Protein AF-0000000068716778 (afdb_homodimer)

Organism: Bacillus thuringiensis (NCBI:txid1428)

Structure (mmCIF, N/CA/C/O backbone):
data_AF-0000000068716778-model_v1
#
loop_
_entity.id
_entity.type
_entity.pdbx_description
1 polymer 'Glutamate racemase'
#
loop_
_atom_site.group_PDB
_atom_site.id
_atom_site.type_symbol
_atom_site.label_atom_id
_atom_site.label_alt_id
_atom_site.label_comp_id
_atom_site.label_asym_id
_atom_site.label_entity_id
_atom_site.label_seq_id
_atom_site.pdbx_PDB_ins_code
_atom_site.Cartn_x
_atom_site.Cartn_y
_atom_site.Cartn_z
_atom_site.occupancy
_atom_site.B_iso_or_equiv
_atom_site.auth_seq_id
_atom_site.auth_comp_id
_atom_site.auth_asym_id
_atom_site.auth_atom_id
_atom_site.pdbx_PDB_model_num
ATOM 1 N N . MET A 1 1 ? -24 -0.061 -18.688 1 29.06 1 MET A N 1
ATOM 2 C CA . MET A 1 1 ? -22.672 -0.208 -18.078 1 29.06 1 MET A CA 1
ATOM 3 C C . MET A 1 1 ? -22.703 -1.197 -16.922 1 29.06 1 MET A C 1
ATOM 5 O O . MET A 1 1 ? -23.5 -1.039 -15.992 1 29.06 1 MET A O 1
ATOM 9 N N . SER A 1 2 ? -22.562 -2.393 -17.047 1 39.09 2 SER A N 1
ATOM 10 C CA . SER A 1 2 ? -22.844 -3.438 -16.078 1 39.09 2 SER A CA 1
ATOM 11 C C . SER A 1 2 ? -22.344 -3.037 -14.68 1 39.09 2 SER A C 1
ATOM 13 O O . SER A 1 2 ? -21.188 -2.656 -14.516 1 39.09 2 SER A O 1
ATOM 15 N N . VAL A 1 3 ? -23.062 -2.461 -13.859 1 46.25 3 VAL A N 1
ATOM 16 C CA . VAL A 1 3 ? -22.875 -1.912 -12.516 1 46.25 3 VAL A CA 1
ATOM 17 C C . VAL A 1 3 ? -22.016 -2.861 -11.688 1 46.25 3 VAL A C 1
ATOM 19 O O . VAL A 1 3 ? -22.406 -4 -11.43 1 46.25 3 VAL A O 1
ATOM 22 N N . CYS A 1 4 ? -20.719 -2.85 -11.938 1 59.06 4 CYS A N 1
ATOM 23 C CA . CYS A 1 4 ? -19.844 -3.609 -11.055 1 59.06 4 CYS A CA 1
ATOM 24 C C . CYS A 1 4 ? -20.344 -3.539 -9.609 1 59.06 4 CYS A C 1
ATOM 26 O O . CYS A 1 4 ? -20.469 -2.449 -9.055 1 59.06 4 CYS A O 1
ATOM 28 N N . HIS A 1 5 ? -20.906 -4.715 -9.188 1 77.81 5 HIS A N 1
ATOM 29 C CA . HIS A 1 5 ? -21.641 -4.91 -7.945 1 77.81 5 HIS A CA 1
ATOM 30 C C . HIS A 1 5 ? -20.703 -5.246 -6.789 1 77.81 5 HIS A C 1
ATOM 32 O O . HIS A 1 5 ? -19.688 -5.914 -6.988 1 77.81 5 HIS A O 1
ATOM 38 N N . LYS A 1 6 ? -20.859 -4.562 -5.734 1 84.44 6 LYS A N 1
ATOM 39 C CA . LYS A 1 6 ? -20.188 -4.777 -4.465 1 84.44 6 LYS A CA 1
ATOM 40 C C . LYS A 1 6 ? -20.094 -6.266 -4.133 1 84.44 6 LYS A C 1
ATOM 42 O O . LYS A 1 6 ? -19.141 -6.707 -3.482 1 84.44 6 LYS A O 1
ATOM 47 N N . HIS A 1 7 ? -20.906 -7.07 -4.84 1 85.81 7 HIS A N 1
ATOM 48 C CA . HIS A 1 7 ? -20.953 -8.469 -4.418 1 85.81 7 HIS A CA 1
ATOM 49 C C . HIS A 1 7 ? -20.406 -9.383 -5.5 1 85.81 7 HIS A C 1
ATOM 51 O O . HIS A 1 7 ? -20.438 -10.609 -5.363 1 85.81 7 HIS A O 1
ATOM 57 N N . SER A 1 8 ? -19.906 -8.766 -6.5 1 94.69 8 SER A N 1
ATOM 58 C CA . SER A 1 8 ? -19.188 -9.555 -7.508 1 94.69 8 SER A CA 1
ATOM 59 C C . SER A 1 8 ? -17.875 -10.094 -6.957 1 94.69 8 SER A C 1
ATOM 61 O O . SER A 1 8 ? -17.469 -9.734 -5.855 1 94.69 8 SER A O 1
ATOM 63 N N . VAL A 1 9 ? -17.297 -11.078 -7.715 1 97.69 9 VAL A N 1
ATOM 64 C CA . VAL A 1 9 ? -16.156 -11.805 -7.18 1 97.69 9 VAL A CA 1
ATOM 65 C C . VAL A 1 9 ? -14.859 -11.25 -7.773 1 97.69 9 VAL A C 1
ATOM 67 O O . VAL A 1 9 ? -14.891 -10.523 -8.773 1 97.69 9 VAL A O 1
ATOM 70 N N . ILE A 1 10 ? -13.805 -11.5 -7.09 1 98.69 10 ILE A N 1
ATOM 71 C CA . ILE A 1 10 ? -12.469 -11.188 -7.578 1 98.69 10 ILE A CA 1
ATOM 72 C C . ILE A 1 10 ? -11.852 -12.422 -8.234 1 98.69 10 ILE A C 1
ATOM 74 O O . ILE A 1 10 ? -11.734 -13.477 -7.598 1 98.69 10 ILE A O 1
ATOM 78 N N . GLY A 1 11 ? -11.586 -12.328 -9.523 1 98.81 11 GLY A N 1
ATOM 79 C CA . GLY A 1 11 ? -10.836 -13.391 -10.18 1 98.81 11 GLY A CA 1
ATOM 80 C C . GLY A 1 11 ? -9.344 -13.344 -9.875 1 98.81 11 GLY A C 1
ATOM 81 O O . GLY A 1 11 ? -8.75 -12.266 -9.859 1 98.81 11 GLY A O 1
ATOM 82 N N . VAL A 1 12 ? -8.773 -14.5 -9.586 1 98.88 12 VAL A N 1
ATOM 83 C CA . VAL A 1 12 ? -7.34 -14.633 -9.359 1 98.88 12 VAL A CA 1
ATOM 84 C C . VAL A 1 12 ? -6.77 -15.727 -10.25 1 98.88 12 VAL A C 1
ATOM 86 O O . VAL A 1 12 ? -7.266 -16.859 -10.25 1 98.88 12 VAL A O 1
ATOM 89 N N . LEU A 1 13 ? -5.762 -15.398 -11.047 1 98.81 13 LEU A N 1
ATOM 90 C CA . LEU A 1 13 ? -5.219 -16.422 -11.93 1 98.81 13 LEU A CA 1
ATOM 91 C C . LEU A 1 13 ? -3.715 -16.578 -11.719 1 98.81 13 LEU A C 1
ATOM 93 O O . LEU A 1 13 ? -3.02 -15.602 -11.445 1 98.81 13 LEU A O 1
ATOM 97 N N . ASP A 1 14 ? -3.234 -17.734 -11.852 1 98.44 14 ASP A N 1
ATOM 98 C CA . ASP A 1 14 ? -1.829 -18.125 -11.742 1 98.44 14 ASP A CA 1
ATOM 99 C C . ASP A 1 14 ? -1.511 -19.297 -12.656 1 98.44 14 ASP A C 1
ATOM 101 O O . ASP A 1 14 ? -2.416 -20.016 -13.094 1 98.44 14 ASP A O 1
ATOM 105 N N . SER A 1 15 ? -0.238 -19.438 -12.945 1 97.56 15 SER A N 1
ATOM 106 C CA . SER A 1 15 ? 0.188 -20.562 -13.773 1 97.56 15 SER A CA 1
ATOM 107 C C . SER A 1 15 ? 0.004 -21.891 -13.039 1 97.56 15 SER A C 1
ATOM 109 O O . SER A 1 15 ? 0.025 -22.953 -13.656 1 97.56 15 SER A O 1
ATOM 111 N N . GLY A 1 16 ? -0.128 -21.875 -11.781 1 96.44 16 GLY A N 1
ATOM 112 C CA . GLY A 1 16 ? -0.312 -23.062 -10.969 1 96.44 16 GLY A CA 1
ATOM 113 C C . GLY A 1 16 ? -0.745 -22.766 -9.547 1 96.44 16 GLY A C 1
ATOM 114 O O . GLY A 1 16 ? -1.714 -22.031 -9.328 1 96.44 16 GLY A O 1
ATOM 115 N N . VAL A 1 17 ? -0.014 -23.312 -8.562 1 95.62 17 VAL A N 1
ATOM 116 C CA . VAL A 1 17 ? -0.408 -23.219 -7.16 1 95.62 17 VAL A CA 1
ATOM 117 C C . VAL A 1 17 ? 0.263 -22.016 -6.512 1 95.62 17 VAL A C 1
ATOM 119 O O . VAL A 1 17 ? -0.124 -21.594 -5.422 1 95.62 17 VAL A O 1
ATOM 122 N N . GLY A 1 18 ? 1.283 -21.422 -7.168 1 95.75 18 GLY A N 1
ATOM 123 C CA . GLY A 1 18 ? 2.041 -20.328 -6.574 1 95.75 18 GLY A CA 1
ATOM 124 C C . GLY A 1 18 ? 1.172 -19.156 -6.16 1 95.75 18 GLY A C 1
ATOM 125 O O . GLY A 1 18 ? 1.396 -18.562 -5.105 1 95.75 18 GLY A O 1
ATOM 126 N N . GLY A 1 19 ? 0.152 -18.875 -6.938 1 97.62 19 GLY A N 1
ATOM 127 C CA . GLY A 1 19 ? -0.733 -17.734 -6.707 1 97.62 19 GLY A CA 1
ATOM 128 C C . GLY A 1 19 ? -1.573 -17.891 -5.453 1 97.62 19 GLY A C 1
ATOM 129 O O . GLY A 1 19 ? -2.215 -16.922 -5.012 1 97.62 19 GLY A O 1
ATOM 130 N N . LEU A 1 20 ? -1.556 -19.047 -4.836 1 97.25 20 LEU A N 1
ATOM 131 C CA . LEU A 1 20 ? -2.295 -19.25 -3.596 1 97.25 20 LEU A CA 1
ATOM 132 C C . LEU A 1 20 ? -1.759 -18.344 -2.488 1 97.25 20 LEU A C 1
ATOM 134 O O . LEU A 1 20 ? -2.504 -17.953 -1.587 1 97.25 20 LEU A O 1
ATOM 138 N N . THR A 1 21 ? -0.464 -17.984 -2.562 1 96.69 21 THR A N 1
ATOM 139 C CA . THR A 1 21 ? 0.088 -17.031 -1.604 1 96.69 21 THR A CA 1
ATOM 140 C C . THR A 1 21 ? -0.595 -15.68 -1.731 1 96.69 21 THR A C 1
ATOM 142 O O . THR A 1 21 ? -0.894 -15.031 -0.726 1 96.69 21 THR A O 1
ATOM 145 N N . VAL A 1 22 ? -0.882 -15.273 -2.973 1 98.31 22 VAL A N 1
ATOM 146 C CA . VAL A 1 22 ? -1.592 -14.023 -3.229 1 98.31 22 VAL A CA 1
ATOM 147 C C . VAL A 1 22 ? -3.047 -14.156 -2.783 1 98.31 22 VAL A C 1
ATOM 149 O O . VAL A 1 22 ? -3.576 -13.281 -2.098 1 98.31 22 VAL A O 1
ATOM 152 N N . ALA A 1 23 ? -3.678 -15.289 -3.15 1 97.75 23 ALA A N 1
ATOM 153 C CA . ALA A 1 23 ? -5.062 -15.539 -2.758 1 97.75 23 ALA A CA 1
ATOM 154 C C . ALA A 1 23 ? -5.219 -15.5 -1.241 1 97.75 23 ALA A C 1
ATOM 156 O O . ALA A 1 23 ? -6.16 -14.891 -0.725 1 97.75 23 ALA A O 1
ATOM 157 N N . SER A 1 24 ? -4.297 -16.125 -0.566 1 97 24 SER A N 1
ATOM 158 C CA . SER A 1 24 ? -4.336 -16.156 0.892 1 97 24 SER A CA 1
ATOM 159 C C . SER A 1 24 ? -4.258 -14.758 1.484 1 97 24 SER A C 1
ATOM 161 O O . SER A 1 24 ? -4.957 -14.445 2.449 1 97 24 SER A O 1
ATOM 163 N N . GLU A 1 25 ? -3.418 -13.914 0.931 1 97.44 25 GLU A N 1
ATOM 164 C CA . GLU A 1 25 ? -3.287 -12.539 1.409 1 97.44 25 GLU A CA 1
ATOM 165 C C . GLU A 1 25 ? -4.547 -11.727 1.12 1 97.44 25 GLU A C 1
ATOM 167 O O . GLU A 1 25 ? -4.969 -10.914 1.942 1 97.44 25 GLU A O 1
ATOM 172 N N . ILE A 1 26 ? -5.121 -11.945 -0.04 1 98.12 26 ILE A N 1
ATOM 173 C CA . ILE A 1 26 ? -6.363 -11.258 -0.363 1 98.12 26 ILE A CA 1
ATOM 174 C C . ILE A 1 26 ? -7.449 -11.648 0.639 1 98.12 26 ILE A C 1
ATOM 176 O O . ILE A 1 26 ? -8.133 -10.781 1.188 1 98.12 26 ILE A O 1
ATOM 180 N N . ILE A 1 27 ? -7.547 -12.938 0.911 1 96.62 27 ILE A N 1
ATOM 181 C CA . ILE A 1 27 ? -8.562 -13.438 1.833 1 96.62 27 ILE A CA 1
ATOM 182 C C . ILE A 1 27 ? -8.32 -12.859 3.225 1 96.62 27 ILE A C 1
ATOM 184 O O . ILE A 1 27 ? -9.273 -12.469 3.912 1 96.62 27 ILE A O 1
ATOM 188 N N . ARG A 1 28 ? -7.113 -12.766 3.633 1 96 28 ARG A N 1
ATOM 189 C CA . ARG A 1 28 ? -6.766 -12.273 4.961 1 96 28 ARG A CA 1
ATOM 190 C C . ARG A 1 28 ? -7.008 -10.773 5.074 1 96 28 ARG A C 1
ATOM 192 O O . ARG A 1 28 ? -7.59 -10.305 6.055 1 96 28 ARG A O 1
ATOM 199 N N . GLN A 1 29 ? -6.617 -10.008 4.102 1 97.56 29 GLN A N 1
ATOM 200 C CA . GLN A 1 29 ? -6.648 -8.547 4.172 1 97.56 29 GLN A CA 1
ATOM 201 C C . GLN A 1 29 ? -8.016 -8.008 3.766 1 97.56 29 GLN A C 1
ATOM 203 O O . GLN A 1 29 ? -8.391 -6.902 4.152 1 97.56 29 GLN A O 1
ATOM 208 N N . LEU A 1 30 ? -8.75 -8.742 2.941 1 97.88 30 LEU A N 1
ATOM 209 C CA . LEU A 1 30 ? -10.094 -8.414 2.482 1 97.88 30 LEU A CA 1
ATOM 210 C C . LEU A 1 30 ? -11.062 -9.555 2.775 1 97.88 30 LEU A C 1
ATOM 212 O O . LEU A 1 30 ? -11.609 -10.164 1.852 1 97.88 30 LEU A O 1
ATOM 216 N N . PRO A 1 31 ? -11.344 -9.766 4.031 1 97.31 31 PRO A N 1
ATOM 217 C CA . PRO A 1 31 ? -12.078 -10.961 4.438 1 97.31 31 PRO A CA 1
ATOM 218 C C . PRO A 1 31 ? -13.539 -10.938 3.992 1 97.31 31 PRO A C 1
ATOM 220 O O . PRO A 1 31 ? -14.242 -11.953 4.098 1 97.31 31 PRO A O 1
ATOM 223 N N . LYS A 1 32 ? -14.008 -9.844 3.412 1 97.62 32 LYS A N 1
ATOM 224 C CA . LYS A 1 32 ? -15.391 -9.766 2.963 1 97.62 32 LYS A CA 1
ATOM 225 C C . LYS A 1 32 ? -15.508 -10.055 1.468 1 97.62 32 LYS A C 1
ATOM 227 O O . LYS A 1 32 ? -16.609 -10.141 0.928 1 97.62 32 LYS A O 1
ATOM 232 N N . G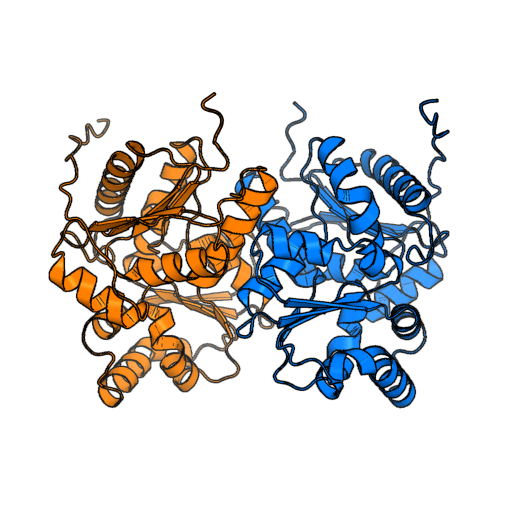LU A 1 33 ? -14.422 -10.18 0.82 1 97.94 33 GLU A N 1
ATOM 233 C CA . GLU A 1 33 ? -14.398 -10.406 -0.622 1 97.94 33 GLU A CA 1
ATOM 234 C C . GLU A 1 33 ? -14.406 -11.898 -0.94 1 97.94 33 GLU A C 1
ATOM 236 O O . GLU A 1 33 ? -13.758 -12.688 -0.25 1 97.94 33 GLU A O 1
ATOM 241 N N . SER A 1 34 ? -15.078 -12.266 -2.016 1 97.88 34 SER A N 1
ATOM 242 C CA . SER A 1 34 ? -15.023 -13.609 -2.574 1 97.88 34 SER A CA 1
ATOM 243 C C . SER A 1 34 ? -14.016 -13.688 -3.721 1 97.88 34 SER A C 1
ATOM 245 O O . SER A 1 34 ? -13.969 -12.805 -4.574 1 97.88 34 SER A O 1
ATOM 247 N N . ILE A 1 35 ? -13.242 -14.766 -3.721 1 97.75 35 ILE A N 1
ATOM 248 C CA . ILE A 1 35 ? -12.289 -14.906 -4.812 1 97.75 35 ILE A CA 1
ATOM 249 C C . ILE A 1 35 ? -12.547 -16.203 -5.562 1 97.75 35 ILE A C 1
ATOM 251 O O . ILE A 1 35 ? -12.953 -17.203 -4.965 1 97.75 35 ILE A O 1
ATOM 255 N N . TYR A 1 36 ? -12.414 -16.188 -6.809 1 98.69 36 TYR A N 1
ATOM 256 C CA . TYR A 1 36 ? -12.359 -17.344 -7.695 1 98.69 36 TYR A CA 1
ATOM 257 C C . TYR A 1 36 ? -10.977 -17.5 -8.312 1 98.69 36 TYR A C 1
ATOM 259 O O . TYR A 1 36 ? -10.562 -16.672 -9.141 1 98.69 36 TYR A O 1
ATOM 267 N N . TYR A 1 37 ? -10.383 -18.578 -7.812 1 98.69 37 TYR A N 1
ATOM 268 C CA . TYR A 1 37 ? -8.992 -18.828 -8.172 1 98.69 37 TYR A CA 1
ATOM 269 C C . TYR A 1 37 ? -8.891 -19.875 -9.266 1 98.69 37 TYR A C 1
ATOM 271 O O . TYR A 1 37 ? -9.586 -20.891 -9.227 1 98.69 37 TYR A O 1
ATOM 279 N N . ILE A 1 38 ? -7.992 -19.578 -10.289 1 98.62 38 ILE A N 1
ATOM 280 C CA . ILE A 1 38 ? -7.691 -20.609 -11.273 1 98.62 38 ILE A CA 1
ATOM 281 C C . ILE A 1 38 ? -6.18 -20.75 -11.422 1 98.62 38 ILE A C 1
ATOM 283 O O . ILE A 1 38 ? -5.477 -19.766 -11.641 1 98.62 38 ILE A O 1
ATOM 287 N N . GLY A 1 39 ? -5.695 -21.984 -11.281 1 98.25 39 GLY A N 1
ATOM 288 C CA . GLY A 1 39 ? -4.312 -22.359 -11.547 1 98.25 39 GLY A CA 1
ATOM 289 C C . GLY A 1 39 ? -4.152 -23.234 -12.766 1 98.25 39 GLY A C 1
ATOM 290 O O . GLY A 1 39 ? -4.754 -24.312 -12.844 1 98.25 39 GLY A O 1
ATOM 291 N N . ASP A 1 40 ? -3.344 -22.828 -13.695 1 97.94 40 ASP A N 1
ATOM 292 C CA . ASP A 1 40 ? -3.131 -23.547 -14.945 1 97.94 40 ASP A CA 1
ATOM 293 C C . ASP A 1 40 ? -2.029 -24.594 -14.789 1 97.94 40 ASP A C 1
ATOM 295 O O . ASP A 1 40 ? -1.07 -24.609 -15.562 1 97.94 40 ASP A O 1
ATOM 299 N N . ASN A 1 41 ? -2.246 -25.547 -13.914 1 96 41 ASN A N 1
ATOM 300 C CA . ASN A 1 41 ? -1.238 -26.531 -13.539 1 96 41 ASN A CA 1
ATOM 301 C C . ASN A 1 41 ? -0.871 -27.422 -14.719 1 96 41 ASN A C 1
ATOM 303 O O . ASN A 1 41 ? 0.253 -27.922 -14.797 1 96 41 ASN A O 1
ATOM 307 N N . LYS A 1 42 ? -1.748 -27.672 -15.641 1 95.12 42 LYS A N 1
ATOM 308 C CA . LYS A 1 42 ? -1.498 -28.547 -16.781 1 95.12 42 LYS A CA 1
ATOM 309 C C . LYS A 1 42 ? -0.362 -28.016 -17.641 1 95.12 42 LYS A C 1
ATOM 311 O O . LYS A 1 42 ? 0.396 -28.797 -18.234 1 95.12 42 LYS A O 1
ATOM 316 N N . ARG A 1 43 ? -0.267 -26.734 -17.703 1 95.31 43 ARG A N 1
ATOM 317 C CA . ARG A 1 43 ? 0.707 -26.141 -18.625 1 95.31 43 ARG A CA 1
ATOM 318 C C . ARG A 1 43 ? 1.821 -25.438 -17.859 1 95.31 43 ARG A C 1
ATOM 320 O O . ARG A 1 43 ? 2.604 -24.688 -18.453 1 95.31 43 ARG A O 1
ATOM 327 N N . CYS A 1 44 ? 1.888 -25.609 -16.547 1 91.81 44 CYS A N 1
ATOM 328 C CA . CYS A 1 44 ? 2.967 -25.094 -15.711 1 91.81 44 CYS A CA 1
ATOM 329 C C . CYS A 1 44 ? 4.273 -25.828 -16 1 91.81 44 CYS A C 1
ATOM 331 O O . CYS A 1 44 ? 4.262 -27.016 -16.344 1 91.81 44 CYS A O 1
ATOM 333 N N . PRO A 1 45 ? 5.449 -25.203 -16.031 1 93.38 45 PRO A N 1
ATOM 334 C CA . PRO A 1 45 ? 5.746 -23.844 -15.578 1 93.38 45 PRO A CA 1
ATOM 335 C C . PRO A 1 45 ? 5.727 -22.828 -16.703 1 93.38 45 PRO A C 1
ATOM 337 O O . PRO A 1 45 ? 6.078 -23.156 -17.844 1 93.38 45 PRO A O 1
ATOM 340 N N . TYR A 1 46 ? 5.379 -21.641 -16.359 1 95.12 46 TYR A N 1
ATOM 341 C CA . TYR A 1 46 ? 5.32 -20.562 -17.328 1 95.12 46 TYR A CA 1
ATOM 342 C C . TYR A 1 46 ? 6.695 -19.938 -17.547 1 95.12 46 TYR A C 1
ATOM 344 O O . TYR A 1 46 ? 6.98 -19.391 -18.609 1 95.12 46 TYR A O 1
ATOM 352 N N . GLY A 1 47 ? 7.578 -20.047 -16.641 1 92.56 47 GLY A N 1
ATOM 353 C CA . GLY A 1 47 ? 8.852 -19.359 -16.609 1 92.56 47 GLY A CA 1
ATOM 354 C C . GLY A 1 47 ? 9.656 -19.516 -17.875 1 92.56 47 GLY A C 1
ATOM 355 O O . GLY A 1 47 ? 10.094 -18.516 -18.469 1 92.56 47 GLY A O 1
ATOM 356 N N . PRO A 1 48 ? 9.797 -20.719 -18.344 1 93 48 PRO A N 1
ATOM 357 C CA . PRO A 1 48 ? 10.648 -20.969 -19.516 1 93 48 PRO A CA 1
ATOM 358 C C . PRO A 1 48 ? 9.898 -20.766 -20.844 1 93 48 PRO A C 1
ATOM 360 O O . PRO A 1 48 ? 10.508 -20.859 -21.906 1 93 48 PRO A O 1
ATOM 363 N N . ARG A 1 49 ? 8.609 -20.469 -20.828 1 94.75 49 ARG A N 1
ATOM 364 C CA . ARG A 1 49 ? 7.812 -20.375 -22.047 1 94.75 49 ARG A CA 1
ATOM 365 C C . ARG A 1 49 ? 7.965 -19.016 -22.703 1 94.75 49 ARG A C 1
ATOM 367 O O . ARG A 1 49 ? 8.406 -18.062 -22.078 1 94.75 49 ARG A O 1
ATOM 374 N N . SER A 1 50 ? 7.574 -18.969 -23.984 1 96.19 50 SER A N 1
ATOM 375 C CA . SER A 1 50 ? 7.602 -17.688 -24.688 1 96.19 50 SER A CA 1
ATOM 376 C C . SER A 1 50 ? 6.504 -16.766 -24.188 1 96.19 50 SER A C 1
ATOM 378 O O . SER A 1 50 ? 5.488 -17.219 -23.656 1 96.19 50 SER A O 1
ATOM 380 N N . VAL A 1 51 ? 6.734 -15.508 -24.391 1 96.38 51 VAL A N 1
ATOM 381 C CA . VAL A 1 51 ? 5.77 -14.484 -24 1 96.38 51 VAL A CA 1
ATOM 382 C C . VAL A 1 51 ? 4.438 -14.727 -24.688 1 96.38 51 VAL A C 1
ATOM 384 O O . VAL A 1 51 ? 3.377 -14.656 -24.062 1 96.38 51 VAL A O 1
ATOM 387 N N . GLU A 1 52 ? 4.512 -15.047 -25.969 1 96.44 52 GLU A N 1
ATOM 388 C CA . GLU A 1 52 ? 3.305 -15.281 -26.766 1 96.44 52 GLU A CA 1
ATOM 389 C C . GLU A 1 52 ? 2.502 -16.453 -26.219 1 96.44 52 GLU A C 1
ATOM 391 O O . GLU A 1 52 ? 1.275 -16.391 -26.109 1 96.44 52 GLU A O 1
ATOM 396 N N . GLU A 1 53 ? 3.17 -17.484 -25.891 1 96.75 53 GLU A N 1
ATOM 397 C CA . GLU A 1 53 ? 2.514 -18.656 -25.312 1 96.75 53 GLU A CA 1
ATOM 398 C C . GLU A 1 53 ? 1.85 -18.312 -23.984 1 96.75 53 GLU A C 1
ATOM 400 O O . GLU A 1 53 ? 0.686 -18.656 -23.766 1 96.75 53 GLU A O 1
ATOM 405 N N . VAL A 1 54 ? 2.562 -17.641 -23.156 1 97.62 54 VAL A N 1
ATOM 406 C CA . VAL A 1 54 ? 2.057 -17.281 -21.844 1 97.62 54 VAL A CA 1
ATOM 407 C C . VAL A 1 54 ? 0.845 -16.359 -21.984 1 97.62 54 VAL A C 1
ATOM 409 O O . VAL A 1 54 ? -0.158 -16.531 -21.281 1 97.62 54 VAL A O 1
ATOM 412 N N . GLN A 1 55 ? 0.916 -15.438 -22.891 1 97.62 55 GLN A N 1
ATOM 413 C CA . GLN A 1 55 ? -0.205 -14.531 -23.125 1 97.62 55 GLN A CA 1
ATOM 414 C C . GLN A 1 55 ? -1.456 -15.305 -23.531 1 97.62 55 GLN A C 1
ATOM 416 O O . GLN A 1 55 ? -2.549 -15.039 -23.031 1 97.62 55 GLN A O 1
ATOM 421 N N . SER A 1 56 ? -1.217 -16.234 -24.422 1 97.12 56 SER A N 1
ATOM 422 C CA . SER A 1 56 ? -2.338 -17.062 -24.875 1 97.12 56 SER A CA 1
ATOM 423 C C . SER A 1 56 ? -2.967 -17.812 -23.719 1 97.12 56 SER A C 1
ATOM 425 O O . SER A 1 56 ? -4.191 -17.844 -23.578 1 97.12 56 SER A O 1
ATOM 427 N N . PHE A 1 57 ? -2.135 -18.406 -22.922 1 97.75 57 PHE A N 1
ATOM 428 C CA . PHE A 1 57 ? -2.609 -19.172 -21.766 1 97.75 57 PHE A CA 1
ATOM 429 C C . PHE A 1 57 ? -3.4 -18.281 -20.828 1 97.75 57 PHE A C 1
ATOM 431 O O . PHE A 1 57 ? -4.473 -18.656 -20.344 1 97.75 57 PHE A O 1
ATOM 438 N N . VAL A 1 58 ? -2.902 -17.094 -20.578 1 98.25 58 VAL A N 1
ATOM 439 C CA . VAL A 1 58 ? -3.512 -16.156 -19.641 1 98.25 58 VAL A CA 1
ATOM 440 C C . VAL A 1 58 ? -4.891 -15.734 -20.141 1 98.25 58 VAL A C 1
ATOM 442 O O . VAL A 1 58 ? -5.863 -15.734 -19.391 1 98.25 58 VAL A O 1
ATOM 445 N N . PHE A 1 59 ? -4.973 -15.445 -21.422 1 97.81 59 PHE A N 1
ATOM 446 C CA . PHE A 1 59 ? -6.242 -15 -21.984 1 97.81 59 PHE A CA 1
ATOM 447 C C . PHE A 1 59 ? -7.27 -16.125 -21.953 1 97.81 59 PHE A C 1
ATOM 449 O O . PHE A 1 59 ? -8.469 -15.875 -21.781 1 97.81 59 PHE A O 1
ATOM 456 N N . GLU A 1 60 ? -6.812 -17.344 -22.109 1 97.81 60 GLU A N 1
ATOM 457 C CA . GLU A 1 60 ? -7.715 -18.5 -22 1 97.81 60 GLU A CA 1
ATOM 458 C C . GLU A 1 60 ? -8.266 -18.625 -20.578 1 97.81 60 GLU A C 1
ATOM 460 O O . GLU A 1 60 ? -9.445 -18.906 -20.391 1 97.81 60 GLU A O 1
ATOM 465 N N . MET A 1 61 ? -7.438 -18.406 -19.578 1 98.12 61 MET A N 1
ATOM 466 C CA . MET A 1 61 ? -7.898 -18.422 -18.203 1 98.12 61 MET A CA 1
ATOM 467 C C . MET A 1 61 ? -8.898 -17.297 -17.938 1 98.12 61 MET A C 1
ATOM 469 O O . MET A 1 61 ? -9.891 -17.5 -17.234 1 98.12 61 MET A O 1
ATOM 473 N N . VAL A 1 62 ? -8.602 -16.141 -18.531 1 98.19 62 VAL A N 1
ATOM 474 C CA . VAL A 1 62 ? -9.484 -14.992 -18.359 1 98.19 62 VAL A CA 1
ATOM 475 C C . VAL A 1 62 ? -10.844 -15.281 -18.984 1 98.19 62 VAL A C 1
ATOM 477 O O . VAL A 1 62 ? -11.891 -14.961 -18.406 1 98.19 62 VAL A O 1
ATOM 480 N N . GLU A 1 63 ? -10.859 -15.922 -20.109 1 97 63 GLU A N 1
ATOM 481 C CA . GLU A 1 63 ? -12.109 -16.297 -20.766 1 97 63 GLU A CA 1
ATOM 482 C C . GLU A 1 63 ? -12.938 -17.219 -19.875 1 97 63 GLU A C 1
ATOM 484 O O . GLU A 1 63 ? -14.156 -17.078 -19.781 1 97 63 GLU A O 1
ATOM 489 N N . PHE A 1 64 ? -12.297 -18.141 -19.266 1 97.38 64 PHE A N 1
ATOM 490 C CA . PHE A 1 64 ? -12.977 -19.016 -18.328 1 97.38 64 PHE A CA 1
ATOM 491 C C . PHE A 1 64 ? -13.57 -18.219 -17.156 1 97.38 64 PHE A C 1
ATOM 493 O O . PHE A 1 64 ? -14.727 -18.422 -16.797 1 97.38 64 PHE A O 1
ATOM 500 N N . LEU A 1 65 ? -12.805 -17.281 -16.578 1 97.75 65 LEU A N 1
ATOM 501 C CA . LEU A 1 65 ? -13.234 -16.531 -15.398 1 97.75 65 LEU A CA 1
ATOM 502 C C . LEU A 1 65 ? -14.359 -15.578 -15.75 1 97.75 65 LEU A C 1
ATOM 504 O O . LEU A 1 65 ? -15.164 -15.219 -14.883 1 97.75 65 LEU A O 1
ATOM 508 N N . LYS A 1 66 ? -14.469 -15.18 -16.984 1 96.5 66 LYS A N 1
ATOM 509 C CA . LYS A 1 66 ? -15.469 -14.219 -17.422 1 96.5 66 LYS A CA 1
ATOM 510 C C . LYS A 1 66 ? -16.875 -14.789 -17.297 1 96.5 66 LYS A C 1
ATOM 512 O O . LYS A 1 66 ? -17.859 -14.047 -17.359 1 96.5 66 LYS A O 1
ATOM 517 N N . GLN A 1 67 ? -17 -16.078 -17.141 1 95.75 67 GLN A N 1
ATOM 518 C CA . GLN A 1 67 ? -18.312 -16.688 -16.984 1 95.75 67 GLN A CA 1
ATOM 519 C C . GLN A 1 67 ? -18.922 -16.328 -15.625 1 95.75 67 GLN A C 1
ATOM 521 O O . GLN A 1 67 ? -20.125 -16.5 -15.414 1 95.75 67 GLN A O 1
ATOM 526 N N . PHE A 1 68 ? -18.062 -15.844 -14.742 1 96.62 68 PHE A N 1
ATOM 527 C CA . PHE A 1 68 ? -18.5 -15.43 -13.422 1 96.62 68 PHE A CA 1
ATOM 528 C C . PHE A 1 68 ? -18.609 -13.906 -13.336 1 96.62 68 PHE A C 1
ATOM 530 O O . PHE A 1 68 ? -18.031 -13.195 -14.164 1 96.62 68 PHE A O 1
ATOM 537 N N . PRO A 1 69 ? -19.344 -13.344 -12.406 1 96.56 69 PRO A N 1
ATOM 538 C CA . PRO A 1 69 ? -19.469 -11.891 -12.258 1 96.56 69 PRO A CA 1
ATOM 539 C C . PRO A 1 69 ? -18.234 -11.266 -11.602 1 96.56 69 PRO A C 1
ATOM 541 O O . PRO A 1 69 ? -18.234 -11.023 -10.391 1 96.56 69 PRO A O 1
ATOM 544 N N . LEU A 1 70 ? -17.297 -10.844 -12.383 1 97.62 70 LEU A N 1
ATOM 545 C CA . LEU A 1 70 ? -16.031 -10.32 -11.898 1 97.62 70 LEU A CA 1
ATOM 546 C C . LEU A 1 70 ? -16.125 -8.82 -11.648 1 97.62 70 LEU A C 1
ATOM 548 O O . LEU A 1 70 ? -16.656 -8.078 -12.477 1 97.62 70 LEU A O 1
ATOM 552 N N . LYS A 1 71 ? -15.594 -8.406 -10.531 1 97.81 71 LYS A N 1
ATOM 553 C CA . LYS A 1 71 ? -15.461 -6.973 -10.297 1 97.81 71 LYS A CA 1
ATOM 554 C C . LYS A 1 71 ? -14.008 -6.527 -10.422 1 97.81 71 LYS A C 1
ATOM 556 O O . LYS A 1 71 ? -13.727 -5.332 -10.555 1 97.81 71 LYS A O 1
ATOM 561 N N . ALA A 1 72 ? -13.102 -7.5 -10.312 1 98.44 72 ALA A N 1
ATOM 562 C CA . ALA A 1 72 ? -11.672 -7.254 -10.461 1 98.44 72 ALA A CA 1
ATOM 563 C C . ALA A 1 72 ? -10.938 -8.539 -10.828 1 98.44 72 ALA A C 1
ATOM 565 O O . ALA A 1 72 ? -11.453 -9.641 -10.625 1 98.44 72 ALA A O 1
ATOM 566 N N . LEU A 1 73 ? -9.812 -8.359 -11.453 1 98.81 73 LEU A N 1
ATOM 567 C CA . LEU A 1 73 ? -8.938 -9.469 -11.82 1 98.81 73 LEU A CA 1
ATOM 568 C C . LEU A 1 73 ? -7.535 -9.266 -11.25 1 98.81 73 LEU A C 1
ATOM 570 O O . LEU A 1 73 ? -6.977 -8.172 -11.352 1 98.81 73 LEU A O 1
ATOM 574 N N . VAL A 1 74 ? -7.031 -10.273 -10.586 1 98.94 74 VAL A N 1
ATOM 575 C CA . VAL A 1 74 ? -5.668 -10.258 -10.07 1 98.94 74 VAL A CA 1
ATOM 576 C C . VAL A 1 74 ? -4.82 -11.289 -10.82 1 98.94 74 VAL A C 1
ATOM 578 O O . VAL A 1 74 ? -5.148 -12.477 -10.836 1 98.94 74 VAL A O 1
ATOM 581 N N . VAL A 1 75 ? -3.768 -10.828 -11.461 1 98.88 75 VAL A N 1
ATOM 582 C CA . VAL A 1 75 ? -2.779 -11.711 -12.07 1 98.88 75 VAL A CA 1
ATOM 583 C C . VAL A 1 75 ? -1.721 -12.094 -11.039 1 98.88 75 VAL A C 1
ATOM 585 O O . VAL A 1 75 ? -0.727 -11.383 -10.875 1 98.88 75 VAL A O 1
ATOM 588 N N . ALA A 1 76 ? -1.911 -13.258 -10.453 1 98.69 76 ALA A N 1
ATOM 589 C CA . ALA A 1 76 ? -1.146 -13.68 -9.281 1 98.69 76 ALA A CA 1
ATOM 590 C C . ALA A 1 76 ? 0.062 -14.516 -9.688 1 98.69 76 ALA A C 1
ATOM 592 O O . ALA A 1 76 ? 0.452 -15.438 -8.969 1 98.69 76 ALA A O 1
ATOM 593 N N . CYS A 1 77 ? 0.518 -14.391 -10.805 1 98.38 77 CYS A N 1
ATOM 594 C CA . CYS A 1 77 ? 1.734 -14.984 -11.352 1 98.38 77 CYS A CA 1
ATOM 595 C C . CYS A 1 77 ? 2.65 -13.906 -11.93 1 98.38 77 CYS A C 1
ATOM 597 O O . CYS A 1 77 ? 2.25 -13.156 -12.82 1 98.38 77 CYS A O 1
ATOM 599 N N . ASN A 1 78 ? 3.857 -13.922 -11.484 1 98.31 78 ASN A N 1
ATOM 600 C CA . ASN A 1 78 ? 4.789 -12.898 -11.953 1 98.31 78 ASN A CA 1
ATOM 601 C C . ASN A 1 78 ? 5.086 -13.047 -13.438 1 98.31 78 ASN A C 1
ATOM 603 O O . ASN A 1 78 ? 5.094 -12.062 -14.18 1 98.31 78 ASN A O 1
ATOM 607 N N . THR A 1 79 ? 5.25 -14.258 -13.867 1 97.94 79 THR A N 1
ATOM 608 C CA . THR A 1 79 ? 5.52 -14.5 -15.281 1 97.94 79 THR A CA 1
ATOM 609 C C . THR A 1 79 ? 4.328 -14.086 -16.141 1 97.94 79 THR A C 1
ATOM 611 O O . THR A 1 79 ? 4.496 -13.43 -17.172 1 97.94 79 THR A O 1
ATOM 614 N N . ALA A 1 80 ? 3.166 -14.43 -15.672 1 98.44 80 ALA A N 1
ATOM 615 C CA . ALA A 1 80 ? 1.955 -14.047 -16.391 1 98.44 80 ALA A CA 1
ATOM 616 C C . ALA A 1 80 ? 1.791 -12.531 -16.422 1 98.44 80 ALA A C 1
ATOM 618 O O . ALA A 1 80 ? 1.448 -11.953 -17.453 1 98.44 80 ALA A O 1
ATOM 619 N N . ALA A 1 81 ? 2.002 -11.914 -15.289 1 98.5 81 ALA A N 1
ATOM 620 C CA . ALA A 1 81 ? 1.89 -10.453 -15.219 1 98.5 81 ALA A CA 1
ATOM 621 C C . ALA A 1 81 ? 2.887 -9.781 -16.156 1 98.5 81 ALA A C 1
ATOM 623 O O . ALA A 1 81 ? 2.539 -8.844 -16.875 1 98.5 81 ALA A O 1
ATOM 624 N N . ALA A 1 82 ? 4.07 -10.273 -16.141 1 97.94 82 ALA A N 1
ATOM 625 C CA . ALA A 1 82 ? 5.105 -9.719 -17.016 1 97.94 82 ALA A CA 1
ATOM 626 C C . ALA A 1 82 ? 4.699 -9.828 -18.484 1 97.94 82 ALA A C 1
ATOM 628 O O . ALA A 1 82 ? 4.977 -8.922 -19.281 1 97.94 82 ALA A O 1
ATOM 629 N N . ALA A 1 83 ? 3.99 -10.828 -18.812 1 97.69 83 ALA A N 1
ATOM 630 C CA . ALA A 1 83 ? 3.703 -11.125 -20.219 1 97.69 83 ALA A CA 1
ATOM 631 C C . ALA A 1 83 ? 2.402 -10.469 -20.656 1 97.69 83 ALA A C 1
ATOM 633 O O . ALA A 1 83 ? 2.254 -10.102 -21.828 1 97.69 83 ALA A O 1
ATOM 634 N N . ALA A 1 84 ? 1.464 -10.266 -19.734 1 98 84 ALA A N 1
ATOM 635 C CA . ALA A 1 84 ? 0.119 -10.078 -20.266 1 98 84 ALA A CA 1
ATOM 636 C C . ALA A 1 84 ? -0.616 -8.961 -19.531 1 98 84 ALA A C 1
ATOM 638 O O . ALA A 1 84 ? -1.738 -8.609 -19.906 1 98 84 ALA A O 1
ATOM 639 N N . LEU A 1 85 ? -0.04 -8.352 -18.562 1 97.88 85 LEU A N 1
ATOM 640 C CA . LEU A 1 85 ? -0.773 -7.426 -17.703 1 97.88 85 LEU A CA 1
ATOM 641 C C . LEU A 1 85 ? -1.294 -6.234 -18.5 1 97.88 85 LEU A C 1
ATOM 643 O O . LEU A 1 85 ? -2.477 -5.898 -18.422 1 97.88 85 LEU A O 1
ATOM 647 N N . THR A 1 86 ? -0.444 -5.637 -19.281 1 96.06 86 THR A N 1
ATOM 648 C CA . THR A 1 86 ? -0.818 -4.457 -20.047 1 96.06 86 THR A CA 1
ATOM 649 C C . THR A 1 86 ? -1.953 -4.781 -21.016 1 96.06 86 THR A C 1
ATOM 651 O O . THR A 1 86 ? -2.934 -4.039 -21.109 1 96.06 86 THR A O 1
ATOM 654 N N . ALA A 1 87 ? -1.82 -5.867 -21.688 1 97.5 87 ALA A N 1
ATOM 655 C CA . ALA A 1 87 ? -2.846 -6.289 -22.641 1 97.5 87 ALA A CA 1
ATOM 656 C C . ALA A 1 87 ? -4.176 -6.535 -21.938 1 97.5 87 ALA A C 1
ATOM 658 O O . ALA A 1 87 ? -5.238 -6.188 -22.469 1 97.5 87 ALA A O 1
ATOM 659 N N . LEU A 1 88 ? -4.141 -7.113 -20.781 1 98.25 88 LEU A N 1
ATOM 660 C CA . LEU A 1 88 ? -5.352 -7.379 -20.016 1 98.25 88 LEU A CA 1
ATOM 661 C C . LEU A 1 88 ? -6.012 -6.074 -19.578 1 98.25 88 LEU A C 1
ATOM 663 O O . LEU A 1 88 ? -7.238 -5.945 -19.641 1 98.25 88 LEU A O 1
ATOM 667 N N . GLN A 1 89 ? -5.211 -5.137 -19.109 1 96.94 89 GLN A N 1
ATOM 668 C CA . GLN A 1 89 ? -5.719 -3.848 -18.656 1 96.94 89 GLN A CA 1
ATOM 669 C C . GLN A 1 89 ? -6.391 -3.084 -19.797 1 96.94 89 GLN A C 1
ATOM 671 O O . GLN A 1 89 ? -7.348 -2.342 -19.578 1 96.94 89 GLN A O 1
ATOM 676 N N . GLU A 1 90 ? -5.945 -3.289 -20.969 1 96.06 90 GLU A N 1
ATOM 677 C CA . GLU A 1 90 ? -6.535 -2.66 -22.156 1 96.06 90 GLU A CA 1
ATOM 678 C C . GLU A 1 90 ? -7.809 -3.381 -22.594 1 96.06 90 GLU A C 1
ATOM 680 O O . GLU A 1 90 ? -8.742 -2.75 -23.078 1 96.06 90 GLU A O 1
ATOM 685 N N . ALA A 1 91 ? -7.855 -4.613 -22.391 1 96.56 91 ALA A N 1
ATOM 686 C CA . ALA A 1 91 ? -8.914 -5.453 -22.938 1 96.56 91 ALA A CA 1
ATOM 687 C C . ALA A 1 91 ? -10.125 -5.488 -22.016 1 96.56 91 ALA A C 1
ATOM 689 O O . ALA A 1 91 ? -11.258 -5.703 -22.453 1 96.56 91 ALA A O 1
ATOM 690 N N . LEU A 1 92 ? -9.922 -5.297 -20.75 1 97.25 92 LEU A N 1
ATOM 691 C CA . LEU A 1 92 ? -11 -5.484 -19.766 1 97.25 92 LEU A CA 1
ATOM 692 C C . LEU A 1 92 ? -11.453 -4.145 -19.203 1 97.25 92 LEU A C 1
ATOM 694 O O . LEU A 1 92 ? -10.648 -3.227 -19.047 1 97.25 92 LEU A O 1
ATOM 698 N N . SER A 1 93 ? -12.695 -4.09 -18.812 1 95.38 93 SER A N 1
ATOM 699 C CA . SER A 1 93 ? -13.258 -2.867 -18.25 1 95.38 93 SER A CA 1
ATOM 700 C C . SER A 1 93 ? -13.156 -2.859 -16.734 1 95.38 93 SER A C 1
ATOM 702 O O . SER A 1 93 ? -13.32 -1.813 -16.094 1 95.38 93 SER A O 1
ATOM 704 N N . ILE A 1 94 ? -12.898 -3.957 -16.156 1 96.69 94 ILE A N 1
ATOM 705 C CA . ILE A 1 94 ? -12.734 -4.055 -14.719 1 96.69 94 ILE A CA 1
ATOM 706 C C . ILE A 1 94 ? -11.273 -3.805 -14.352 1 96.69 94 ILE A C 1
ATOM 708 O O . ILE A 1 94 ? -10.383 -3.92 -15.195 1 96.69 94 ILE A O 1
ATOM 712 N N . PRO A 1 95 ? -11.016 -3.449 -13.086 1 97.69 95 PRO A N 1
ATOM 713 C CA . PRO A 1 95 ? -9.617 -3.287 -12.68 1 97.69 95 PRO A CA 1
ATOM 714 C C . PRO A 1 95 ? -8.836 -4.594 -12.75 1 97.69 95 PRO A C 1
ATOM 716 O O . PRO A 1 95 ? -9.336 -5.645 -12.336 1 97.69 95 PRO A O 1
ATOM 719 N N . VAL A 1 96 ? -7.633 -4.492 -13.32 1 98.56 96 VAL A N 1
ATOM 720 C CA . VAL A 1 96 ? -6.688 -5.602 -13.391 1 98.56 96 VAL A CA 1
ATOM 721 C C . VAL A 1 96 ? -5.414 -5.246 -12.625 1 98.56 96 VAL A C 1
ATOM 723 O O . VAL A 1 96 ? -4.758 -4.246 -12.93 1 98.56 96 VAL A O 1
ATOM 726 N N . ILE A 1 97 ? -5.113 -6.02 -11.609 1 98.56 97 ILE A N 1
ATOM 727 C CA . ILE A 1 97 ? -3.949 -5.785 -10.766 1 98.56 97 ILE A CA 1
ATOM 728 C C . ILE A 1 97 ? -2.947 -6.926 -10.938 1 98.56 97 ILE A C 1
ATOM 730 O O . ILE A 1 97 ? -3.326 -8.102 -10.922 1 98.56 97 ILE A O 1
ATOM 734 N N . GLY A 1 98 ? -1.767 -6.602 -11.188 1 98.44 98 GLY A N 1
ATOM 735 C CA . GLY A 1 98 ? -0.686 -7.574 -11.211 1 98.44 98 GLY A CA 1
ATOM 736 C C . GLY A 1 98 ? 0.249 -7.457 -10.023 1 98.44 98 GLY A C 1
ATOM 737 O O . GLY A 1 98 ? 0.212 -6.465 -9.289 1 98.44 98 GLY A O 1
ATOM 738 N N . VAL A 1 99 ? 1.119 -8.375 -9.93 1 98.56 99 VAL A N 1
ATOM 739 C CA . VAL A 1 99 ? 1.965 -8.492 -8.742 1 98.56 99 VAL A CA 1
ATOM 740 C C . VAL A 1 99 ? 3.188 -7.59 -8.891 1 98.56 99 VAL A C 1
ATOM 742 O O . VAL A 1 99 ? 3.859 -7.277 -7.906 1 98.56 99 VAL A O 1
ATOM 745 N N . ILE A 1 100 ? 3.457 -7.109 -10.039 1 98.44 100 ILE A N 1
ATOM 746 C CA . ILE A 1 100 ? 4.738 -6.469 -10.312 1 98.44 100 ILE A CA 1
ATOM 747 C C . ILE A 1 100 ? 4.738 -5.055 -9.742 1 98.44 100 ILE A C 1
ATOM 749 O O . ILE A 1 100 ? 5.609 -4.703 -8.945 1 98.44 100 ILE A O 1
ATOM 753 N N . HIS A 1 101 ? 3.766 -4.273 -10.016 1 98.25 101 HIS A N 1
ATOM 754 C CA . HIS A 1 101 ? 3.74 -2.871 -9.617 1 98.25 101 HIS A CA 1
ATOM 755 C C . HIS A 1 101 ? 3.641 -2.729 -8.102 1 98.25 101 HIS A C 1
ATOM 757 O O . HIS A 1 101 ? 4.359 -1.926 -7.504 1 98.25 101 HIS A O 1
ATOM 763 N N . PRO A 1 102 ? 2.775 -3.531 -7.492 1 98.25 102 PRO A N 1
ATOM 764 C CA . PRO A 1 102 ? 2.738 -3.447 -6.031 1 98.25 102 PRO A CA 1
ATOM 765 C C . PRO A 1 102 ? 4.09 -3.754 -5.387 1 98.25 102 PRO A C 1
ATOM 767 O O . PRO A 1 102 ? 4.492 -3.076 -4.438 1 98.25 102 PRO A O 1
ATOM 770 N N . GLY A 1 103 ? 4.781 -4.742 -5.875 1 98.25 103 GLY A N 1
ATOM 771 C CA . GLY A 1 103 ? 6.109 -5.051 -5.367 1 98.25 103 GLY A CA 1
ATOM 772 C C . GLY A 1 103 ? 7.102 -3.924 -5.57 1 98.25 103 GLY A C 1
ATOM 773 O O . GLY A 1 103 ? 7.871 -3.598 -4.664 1 98.25 103 GLY A O 1
ATOM 774 N N . ALA A 1 104 ? 7.059 -3.334 -6.707 1 98.56 104 ALA A N 1
ATOM 775 C CA . ALA A 1 104 ? 7.961 -2.229 -7.027 1 98.56 104 ALA A CA 1
ATOM 776 C C . ALA A 1 104 ? 7.719 -1.039 -6.102 1 98.56 104 ALA A C 1
ATOM 778 O O . ALA A 1 104 ? 8.664 -0.484 -5.535 1 98.56 104 ALA A O 1
ATOM 779 N N . ARG A 1 105 ? 6.5 -0.7 -5.898 1 98 105 ARG A N 1
ATOM 780 C CA . ARG A 1 105 ? 6.152 0.435 -5.051 1 98 105 ARG A CA 1
ATOM 781 C C . ARG A 1 105 ? 6.578 0.192 -3.607 1 98 105 ARG A C 1
ATOM 783 O O . ARG A 1 105 ? 7.082 1.099 -2.941 1 98 105 ARG A O 1
ATOM 790 N N . ALA A 1 106 ? 6.336 -1.012 -3.207 1 98 106 ALA A N 1
ATOM 791 C CA . ALA A 1 106 ? 6.715 -1.355 -1.84 1 98 106 ALA A CA 1
ATOM 792 C C . ALA A 1 106 ? 8.227 -1.253 -1.649 1 98 106 ALA A C 1
ATOM 794 O O . ALA A 1 106 ? 8.695 -0.805 -0.601 1 98 106 ALA A O 1
ATOM 795 N N . ALA A 1 107 ? 8.953 -1.662 -2.639 1 98.62 107 ALA A N 1
ATOM 796 C CA . ALA A 1 107 ? 10.414 -1.589 -2.564 1 98.62 107 ALA A CA 1
ATOM 797 C C . ALA A 1 107 ? 10.883 -0.141 -2.459 1 98.62 107 ALA A C 1
ATOM 799 O O . ALA A 1 107 ? 11.773 0.172 -1.662 1 98.62 107 ALA A O 1
ATOM 800 N N . ILE A 1 108 ? 10.297 0.713 -3.201 1 98.25 108 ILE A N 1
ATOM 801 C CA . ILE A 1 108 ? 10.656 2.127 -3.195 1 98.25 108 ILE A CA 1
ATOM 802 C C . ILE A 1 108 ? 10.344 2.734 -1.829 1 98.25 108 ILE A C 1
ATOM 804 O O . ILE A 1 108 ? 11.109 3.553 -1.315 1 98.25 108 ILE A O 1
ATOM 808 N N . LYS A 1 109 ? 9.273 2.301 -1.273 1 97.06 109 LYS A N 1
ATOM 809 C CA . LYS A 1 109 ? 8.859 2.807 0.033 1 97.06 109 LYS A CA 1
ATOM 810 C C . LYS A 1 109 ? 9.906 2.494 1.099 1 97.06 109 LYS A C 1
ATOM 812 O O . LYS A 1 109 ? 10.18 3.324 1.97 1 97.06 109 LYS A O 1
ATOM 817 N N . VAL A 1 110 ? 10.617 1.328 0.966 1 97 110 VAL A N 1
ATOM 818 C CA . VAL A 1 110 ? 11.375 0.877 2.129 1 97 110 VAL A CA 1
ATOM 819 C C . VAL A 1 110 ? 12.867 1.075 1.884 1 97 110 VAL A C 1
ATOM 821 O O . VAL A 1 110 ? 13.656 1.145 2.83 1 97 110 VAL A O 1
ATOM 824 N N . THR A 1 111 ? 13.289 1.167 0.654 1 98 111 THR A N 1
ATOM 825 C CA . THR A 1 111 ? 14.719 1.229 0.373 1 98 111 THR A CA 1
ATOM 826 C C . THR A 1 111 ? 15.312 2.537 0.888 1 98 111 THR A C 1
ATOM 828 O O . THR A 1 111 ? 14.68 3.592 0.795 1 98 111 THR A O 1
ATOM 831 N N . LYS A 1 112 ? 16.484 2.432 1.414 1 95.19 112 LYS A N 1
ATOM 832 C CA . LYS A 1 112 ? 17.219 3.596 1.882 1 95.19 112 LYS A CA 1
ATOM 833 C C . LYS A 1 112 ? 18.469 3.832 1.027 1 95.19 112 LYS A C 1
ATOM 835 O O . LYS A 1 112 ? 18.906 4.973 0.867 1 95.19 112 LYS A O 1
ATOM 840 N N . LYS A 1 113 ? 18.938 2.754 0.443 1 95.94 113 LYS A N 1
ATOM 841 C CA . LYS A 1 113 ? 20.156 2.838 -0.352 1 95.94 113 LYS A CA 1
ATOM 842 C C . LYS A 1 113 ? 19.844 3.02 -1.833 1 95.94 113 LYS A C 1
ATOM 844 O O . LYS A 1 113 ? 20.734 3.279 -2.641 1 95.94 113 LYS A O 1
ATOM 849 N N . GLU A 1 114 ? 18.578 2.793 -2.166 1 97.38 114 GLU A N 1
ATOM 850 C CA . GLU A 1 114 ? 18.125 2.861 -3.553 1 97.38 114 GLU A CA 1
ATOM 851 C C . GLU A 1 114 ? 18.797 1.789 -4.406 1 97.38 114 GLU A C 1
ATOM 853 O O . GLU A 1 114 ? 19.109 2.018 -5.578 1 97.38 114 GLU A O 1
ATOM 858 N N . LYS A 1 115 ? 19.156 0.736 -3.736 1 98.38 115 LYS A N 1
ATOM 859 C CA . LYS A 1 115 ? 19.672 -0.475 -4.371 1 98.38 115 LYS A CA 1
ATOM 860 C C . LYS A 1 115 ? 18.734 -1.659 -4.129 1 98.38 115 LYS A C 1
ATOM 862 O O . LYS A 1 115 ? 18.656 -2.178 -3.016 1 98.38 115 LYS A O 1
ATOM 867 N N . ILE A 1 116 ? 18.078 -2.066 -5.203 1 98.69 116 ILE A N 1
ATOM 868 C CA . ILE A 1 116 ? 17 -3.033 -5.086 1 98.69 116 ILE A CA 1
ATOM 869 C C . ILE A 1 116 ? 17.344 -4.301 -5.863 1 98.69 116 ILE A C 1
ATOM 871 O O . ILE A 1 116 ? 17.75 -4.23 -7.023 1 98.69 116 ILE A O 1
ATOM 875 N N . GLY A 1 117 ? 17.312 -5.406 -5.172 1 98.62 117 GLY A N 1
ATOM 876 C CA . GLY A 1 117 ? 17.391 -6.695 -5.844 1 98.62 117 GLY A CA 1
ATOM 877 C C . GLY A 1 117 ? 16.031 -7.242 -6.242 1 98.62 117 GLY A C 1
ATOM 878 O O . GLY A 1 117 ? 15.023 -6.98 -5.574 1 98.62 117 GLY A O 1
ATOM 879 N N . VAL A 1 118 ? 16 -7.969 -7.344 1 98.69 118 VAL A N 1
ATOM 880 C CA . VAL A 1 118 ? 14.82 -8.695 -7.785 1 98.69 118 VAL A CA 1
ATOM 881 C C . VAL A 1 118 ? 15.195 -10.133 -8.133 1 98.69 118 VAL A C 1
ATOM 883 O O . VAL A 1 118 ? 16.094 -10.367 -8.938 1 98.69 118 VAL A O 1
ATOM 886 N N . ILE A 1 119 ? 14.516 -11.078 -7.488 1 98.5 119 ILE A N 1
ATOM 887 C CA . ILE A 1 119 ? 14.68 -12.469 -7.918 1 98.5 119 ILE A CA 1
ATOM 888 C C . ILE A 1 119 ? 13.359 -13.008 -8.453 1 98.5 119 ILE A C 1
ATOM 890 O O . ILE A 1 119 ? 12.281 -12.594 -8 1 98.5 119 ILE A O 1
ATOM 894 N N . GLY A 1 120 ? 13.414 -13.883 -9.422 1 97.56 120 GLY A N 1
ATOM 895 C CA . GLY A 1 120 ? 12.234 -14.445 -10.055 1 97.56 120 GLY A CA 1
ATOM 896 C C . GLY A 1 120 ? 12.555 -15.555 -11.039 1 97.56 120 GLY A C 1
ATOM 897 O O . GLY A 1 120 ? 13.664 -16.094 -11.031 1 97.56 120 GLY A O 1
ATOM 898 N N . THR A 1 121 ? 11.57 -15.969 -11.789 1 96.44 121 THR A N 1
ATOM 899 C CA . THR A 1 121 ? 11.758 -16.938 -12.867 1 96.44 121 THR A CA 1
ATOM 900 C C . THR A 1 121 ? 12.539 -16.312 -14.023 1 96.44 121 THR A C 1
ATOM 902 O O . THR A 1 121 ? 12.727 -15.102 -14.062 1 96.44 121 THR A O 1
ATOM 905 N N . VAL A 1 122 ? 12.914 -17.188 -14.906 1 96.56 122 VAL A N 1
ATOM 906 C CA . VAL A 1 122 ? 13.633 -16.719 -16.094 1 96.56 122 VAL A CA 1
ATOM 907 C C . VAL A 1 122 ? 12.75 -15.758 -16.875 1 96.56 122 VAL A C 1
ATOM 909 O O . VAL A 1 122 ? 13.188 -14.664 -17.234 1 96.56 122 VAL A O 1
ATOM 912 N N . GLY A 1 123 ? 11.547 -16.094 -17.047 1 95.88 123 GLY A N 1
ATOM 913 C CA . GLY A 1 123 ? 10.633 -15.25 -17.797 1 95.88 123 GLY A CA 1
ATOM 914 C C . GLY A 1 123 ? 10.398 -13.898 -17.141 1 95.88 123 GLY A C 1
ATOM 915 O O . GLY A 1 123 ? 10.391 -12.867 -17.828 1 95.88 123 GLY A O 1
ATOM 916 N N . THR A 1 124 ? 10.234 -13.859 -15.836 1 97.38 124 THR A N 1
ATOM 917 C CA . THR A 1 124 ? 10.016 -12.617 -15.109 1 97.38 124 THR A CA 1
ATOM 918 C C . THR A 1 124 ? 11.234 -11.695 -15.234 1 97.38 124 THR A C 1
ATOM 920 O O . THR A 1 124 ? 11.094 -10.516 -15.562 1 97.38 124 THR A O 1
ATOM 923 N N . ILE A 1 125 ? 12.414 -12.242 -15.047 1 98.19 125 ILE A N 1
ATOM 924 C CA . ILE A 1 125 ? 13.633 -11.453 -15.039 1 98.19 125 ILE A CA 1
ATOM 925 C C . ILE A 1 125 ? 13.953 -10.969 -16.453 1 98.19 125 ILE A C 1
ATOM 927 O O . ILE A 1 125 ? 14.266 -9.797 -16.656 1 98.19 125 ILE A O 1
ATOM 931 N N . LYS A 1 126 ? 13.766 -11.836 -17.406 1 97.12 126 LYS A N 1
ATOM 932 C CA . LYS A 1 126 ? 14.062 -11.484 -18.797 1 97.12 126 LYS A CA 1
ATOM 933 C C . LYS A 1 126 ? 13.117 -10.391 -19.297 1 97.12 126 LYS A C 1
ATOM 935 O O . LYS A 1 126 ? 13.492 -9.586 -20.156 1 97.12 126 LYS A O 1
ATOM 940 N N . SER A 1 127 ? 11.945 -10.367 -18.781 1 96.75 127 SER A N 1
ATOM 941 C CA . SER A 1 127 ? 10.961 -9.383 -19.203 1 96.75 127 SER A CA 1
ATOM 942 C C . SER A 1 127 ? 11.375 -7.969 -18.797 1 96.75 127 SER A C 1
ATOM 944 O O . SER A 1 127 ? 10.859 -6.988 -19.344 1 96.75 127 SER A O 1
ATOM 946 N N . ASN A 1 128 ? 12.172 -7.781 -17.75 1 97.88 128 ASN A N 1
ATOM 947 C CA . ASN A 1 128 ? 12.633 -6.516 -17.188 1 97.88 128 ASN A CA 1
ATOM 948 C C . ASN A 1 128 ? 11.469 -5.691 -16.625 1 97.88 128 ASN A C 1
ATOM 950 O O . ASN A 1 128 ? 11.586 -4.473 -16.484 1 97.88 128 ASN A O 1
ATOM 954 N N . MET A 1 129 ? 10.398 -6.34 -16.375 1 97.81 129 MET A N 1
ATOM 955 C CA . MET A 1 129 ? 9.195 -5.598 -16.031 1 97.81 129 MET A CA 1
ATOM 956 C C . MET A 1 129 ? 9.336 -4.965 -14.648 1 97.81 129 MET A C 1
ATOM 958 O O . MET A 1 129 ? 8.797 -3.883 -14.398 1 97.81 129 MET A O 1
ATOM 962 N N . TYR A 1 130 ? 10.047 -5.613 -13.727 1 98.5 130 TYR A N 1
ATOM 963 C CA . TYR A 1 130 ? 10.266 -4.996 -12.422 1 98.5 130 TYR A CA 1
ATOM 964 C C . TYR A 1 130 ? 11.125 -3.744 -12.555 1 98.5 130 TYR A C 1
ATOM 966 O O . TYR A 1 130 ? 10.836 -2.713 -11.945 1 98.5 130 TYR A O 1
ATOM 974 N N . GLU A 1 131 ? 12.164 -3.855 -13.32 1 98.31 131 GLU A N 1
ATOM 975 C CA . GLU A 1 131 ? 13.016 -2.693 -13.539 1 98.31 131 GLU A CA 1
ATOM 976 C C . GLU A 1 131 ? 12.242 -1.544 -14.172 1 98.31 131 GLU A C 1
ATOM 978 O O . GLU A 1 131 ? 12.375 -0.391 -13.758 1 98.31 131 GLU A O 1
ATOM 983 N N . LYS A 1 132 ? 11.438 -1.876 -15.133 1 98.06 132 LYS A N 1
ATOM 984 C CA . LYS A 1 132 ? 10.609 -0.868 -15.789 1 98.06 132 LYS A CA 1
ATOM 985 C C . LYS A 1 132 ? 9.641 -0.222 -14.797 1 98.06 132 LYS A C 1
ATOM 987 O O . LYS A 1 132 ? 9.508 1.003 -14.766 1 98.06 132 LYS A O 1
ATOM 992 N N . ALA A 1 133 ? 8.977 -1.035 -14.016 1 97.94 133 ALA A N 1
ATOM 993 C CA . ALA A 1 133 ? 8.023 -0.529 -13.023 1 97.94 133 ALA A CA 1
ATOM 994 C C . ALA A 1 133 ? 8.719 0.368 -12.008 1 97.94 133 ALA A C 1
ATOM 996 O O . ALA A 1 133 ? 8.195 1.425 -11.641 1 97.94 133 ALA A O 1
ATOM 997 N N . LEU A 1 134 ? 9.906 -0.033 -11.57 1 98.56 134 LEU A N 1
ATOM 998 C CA . LEU A 1 134 ? 10.68 0.744 -10.609 1 98.56 134 LEU A CA 1
ATOM 999 C C . LEU A 1 134 ? 11.117 2.076 -11.211 1 98.56 134 LEU A C 1
ATOM 1001 O O . LEU A 1 134 ? 10.922 3.131 -10.602 1 98.56 134 LEU A O 1
ATOM 1005 N N . HIS A 1 135 ? 11.562 2.037 -12.422 1 98.12 135 HIS A N 1
ATOM 1006 C CA . HIS A 1 135 ? 12.117 3.229 -13.055 1 98.12 135 HIS A CA 1
ATOM 1007 C C . HIS A 1 135 ? 11.008 4.168 -13.516 1 98.12 135 HIS A C 1
ATOM 1009 O O . HIS A 1 135 ? 11.25 5.359 -13.727 1 98.12 135 HIS A O 1
ATOM 1015 N N . GLU A 1 136 ? 9.867 3.588 -13.75 1 97.12 136 GLU A N 1
ATOM 1016 C CA . GLU A 1 136 ? 8.727 4.453 -14.031 1 97.12 136 GLU A CA 1
ATOM 1017 C C . GLU A 1 136 ? 8.477 5.434 -12.891 1 97.12 136 GLU A C 1
ATOM 1019 O O . GLU A 1 136 ? 8.07 6.578 -13.125 1 97.12 136 GLU A O 1
ATOM 1024 N N . LEU A 1 137 ? 8.742 5.043 -11.703 1 96.5 137 LEU A N 1
ATOM 1025 C CA . LEU A 1 137 ? 8.508 5.859 -10.523 1 96.5 137 LEU A CA 1
ATOM 1026 C C . LEU A 1 137 ? 9.766 6.629 -10.133 1 96.5 137 LEU A C 1
ATOM 1028 O O . LEU A 1 137 ? 9.688 7.812 -9.797 1 96.5 137 LEU A O 1
ATOM 1032 N N . ASP A 1 138 ? 10.875 5.973 -10.211 1 96.88 138 ASP A N 1
ATOM 1033 C CA . ASP A 1 138 ? 12.156 6.559 -9.812 1 96.88 138 ASP A CA 1
ATOM 1034 C C . ASP A 1 138 ? 13.273 6.117 -10.75 1 96.88 138 ASP A C 1
ATOM 1036 O O . ASP A 1 138 ? 13.797 5.008 -10.617 1 96.88 138 ASP A O 1
ATOM 1040 N N . THR A 1 139 ? 13.742 6.984 -11.531 1 95.75 139 THR A N 1
ATOM 1041 C CA . THR A 1 139 ? 14.664 6.715 -12.625 1 95.75 139 THR A CA 1
ATOM 1042 C C . THR A 1 139 ? 16.047 6.363 -12.094 1 95.75 139 THR A C 1
ATOM 1044 O O . THR A 1 139 ? 16.828 5.703 -12.773 1 95.75 139 THR A O 1
ATOM 1047 N N . TYR A 1 140 ? 16.359 6.625 -10.875 1 95 140 TYR A N 1
ATOM 1048 C CA . TYR A 1 140 ? 17.75 6.586 -10.43 1 95 140 TYR A CA 1
ATOM 1049 C C . TYR A 1 140 ? 18.016 5.355 -9.57 1 95 140 TYR A C 1
ATOM 1051 O O . TYR A 1 140 ? 19.141 5.152 -9.086 1 95 140 TYR A O 1
ATOM 1059 N N . LEU A 1 141 ? 17.047 4.547 -9.438 1 97.81 141 LEU A N 1
ATOM 1060 C CA . LEU A 1 141 ? 17.219 3.322 -8.656 1 97.81 141 LEU A CA 1
ATOM 1061 C C . LEU A 1 141 ? 18.219 2.389 -9.336 1 97.81 141 LEU A C 1
ATOM 1063 O O . LEU A 1 141 ? 18.234 2.268 -10.562 1 97.81 141 LEU A O 1
ATOM 1067 N N . GLU A 1 142 ? 19.078 1.813 -8.516 1 98.44 142 GLU A N 1
ATOM 1068 C CA . GLU A 1 142 ? 19.891 0.7 -8.984 1 98.44 142 GLU A CA 1
ATOM 1069 C C . GLU A 1 142 ? 19.188 -0.635 -8.766 1 98.44 142 GLU A C 1
ATOM 1071 O O . GLU A 1 142 ? 18.844 -0.979 -7.637 1 98.44 142 GLU A O 1
ATOM 1076 N N . VAL A 1 143 ? 19 -1.342 -9.867 1 98.56 143 VAL A N 1
ATOM 1077 C CA . VAL A 1 143 ? 18.234 -2.582 -9.789 1 98.56 143 VAL A CA 1
ATOM 1078 C C . VAL A 1 143 ? 19.125 -3.76 -10.203 1 98.56 143 VAL A C 1
ATOM 1080 O O . VAL A 1 143 ? 19.781 -3.715 -11.242 1 98.56 143 VAL A O 1
ATOM 1083 N N . HIS A 1 144 ? 19.188 -4.781 -9.359 1 98.38 144 HIS A N 1
ATOM 1084 C CA . HIS A 1 144 ? 19.922 -6.016 -9.617 1 98.38 144 HIS A CA 1
ATOM 1085 C C . HIS A 1 144 ? 18.969 -7.207 -9.719 1 98.38 144 HIS A C 1
ATOM 1087 O O . HIS A 1 144 ? 18.562 -7.77 -8.695 1 98.38 144 HIS A O 1
ATOM 1093 N N . SER A 1 145 ? 18.719 -7.605 -10.961 1 98 145 SER A N 1
ATOM 1094 C CA . SER A 1 145 ? 17.781 -8.688 -11.211 1 98 145 SER A CA 1
ATOM 1095 C C . SER A 1 145 ? 18.5 -10.008 -11.469 1 98 145 SER A C 1
ATOM 1097 O O . SER A 1 145 ? 19.5 -10.039 -12.195 1 98 145 SER A O 1
ATOM 1099 N N . HIS A 1 146 ? 17.969 -11.055 -10.82 1 97.81 146 HIS A N 1
ATOM 1100 C CA . HIS A 1 146 ? 18.594 -12.367 -10.984 1 97.81 146 HIS A CA 1
ATOM 1101 C C . HIS A 1 146 ? 17.547 -13.469 -11.055 1 97.81 146 HIS A C 1
ATOM 1103 O O . HIS A 1 146 ? 16.672 -13.555 -10.203 1 97.81 146 HIS A O 1
ATOM 1109 N N . ALA A 1 147 ? 17.703 -14.312 -12.094 1 97.44 147 ALA A N 1
ATOM 1110 C CA . ALA A 1 147 ? 16.812 -15.445 -12.242 1 97.44 147 ALA A CA 1
ATOM 1111 C C . ALA A 1 147 ? 17.203 -16.594 -11.312 1 97.44 147 ALA A C 1
ATOM 1113 O O . ALA A 1 147 ? 18.391 -16.875 -11.156 1 97.44 147 ALA A O 1
ATOM 1114 N N . CYS A 1 148 ? 16.25 -17.125 -10.656 1 97.12 148 CYS A N 1
ATOM 1115 C CA . CYS A 1 148 ? 16.422 -18.312 -9.82 1 97.12 148 CYS A CA 1
ATOM 1116 C C . CYS A 1 148 ? 15.516 -19.438 -10.266 1 97.12 148 CYS A C 1
ATOM 1118 O O . CYS A 1 148 ? 14.547 -19.781 -9.586 1 97.12 148 CYS A O 1
ATOM 1120 N N . PRO A 1 149 ? 15.828 -20.125 -11.281 1 93.25 149 PRO A N 1
ATOM 1121 C CA . PRO A 1 149 ? 14.914 -21.031 -11.977 1 93.25 149 PRO A CA 1
ATOM 1122 C C . PRO A 1 149 ? 14.562 -22.266 -11.148 1 93.25 149 PRO A C 1
ATOM 1124 O O . PRO A 1 149 ? 13.531 -22.906 -11.391 1 93.25 149 PRO A O 1
ATOM 1127 N N . THR A 1 150 ? 15.289 -22.609 -10.133 1 93.06 150 THR A N 1
ATOM 1128 C CA . THR A 1 150 ? 15.078 -23.875 -9.438 1 93.06 150 THR A CA 1
ATOM 1129 C C . THR A 1 150 ? 14.227 -23.672 -8.188 1 93.06 150 THR A C 1
ATOM 1131 O O . THR A 1 150 ? 13.68 -24.625 -7.629 1 93.06 150 THR A O 1
ATOM 1134 N N . LEU A 1 151 ? 14.086 -22.484 -7.727 1 96.12 151 LEU A N 1
ATOM 1135 C CA . LEU A 1 151 ? 13.555 -22.234 -6.387 1 96.12 151 LEU A CA 1
ATOM 1136 C C . LEU A 1 151 ? 12.062 -22.547 -6.324 1 96.12 151 LEU A C 1
ATOM 1138 O O . LEU A 1 151 ? 11.57 -23.016 -5.301 1 96.12 151 LEU A O 1
ATOM 1142 N N . ALA A 1 152 ? 11.359 -22.266 -7.391 1 93.5 152 ALA A N 1
ATOM 1143 C CA . ALA A 1 152 ? 9.938 -22.578 -7.383 1 93.5 152 ALA A CA 1
ATOM 1144 C C . ALA A 1 152 ? 9.711 -24.078 -7.203 1 93.5 152 ALA A C 1
ATOM 1146 O O . ALA A 1 152 ? 8.828 -24.5 -6.445 1 93.5 152 ALA A O 1
ATOM 1147 N N . THR A 1 153 ? 10.508 -24.844 -7.871 1 91.31 153 THR A N 1
ATOM 1148 C CA . THR A 1 153 ? 10.422 -26.297 -7.777 1 91.31 153 THR A CA 1
ATOM 1149 C C . THR A 1 153 ? 10.789 -26.781 -6.375 1 91.31 153 THR A C 1
ATOM 1151 O O . THR A 1 153 ? 10.172 -27.703 -5.844 1 91.31 153 THR A O 1
ATOM 1154 N N . VAL A 1 154 ? 11.766 -26.172 -5.809 1 94.19 154 VAL A N 1
ATOM 1155 C CA . VAL A 1 154 ? 12.188 -26.5 -4.453 1 94.19 154 VAL A CA 1
ATOM 1156 C C . VAL A 1 154 ? 11.031 -26.297 -3.48 1 94.19 154 VAL A C 1
ATOM 1158 O O . VAL A 1 154 ? 10.766 -27.156 -2.637 1 94.19 154 VAL A O 1
ATOM 1161 N N . VAL A 1 155 ? 10.281 -25.203 -3.643 1 93.62 155 VAL A N 1
ATOM 1162 C CA . VAL A 1 155 ? 9.172 -24.859 -2.758 1 93.62 155 VAL A CA 1
ATOM 1163 C C . VAL A 1 155 ? 8.062 -25.906 -2.891 1 93.62 155 VAL A C 1
ATOM 1165 O O . VAL A 1 155 ? 7.52 -26.375 -1.889 1 93.62 155 VAL A O 1
ATOM 1168 N N . GLU A 1 156 ? 7.777 -26.375 -4.07 1 88.25 156 GLU A N 1
ATOM 1169 C CA . GLU A 1 156 ? 6.656 -27.281 -4.32 1 88.25 156 GLU A CA 1
ATOM 1170 C C . GLU A 1 156 ? 6.977 -28.703 -3.846 1 88.25 156 GLU A C 1
ATOM 1172 O O . GLU A 1 156 ? 6.086 -29.422 -3.396 1 88.25 156 GLU A O 1
ATOM 1177 N N . ASN A 1 157 ? 8.266 -29.047 -3.799 1 86.31 157 ASN A N 1
ATOM 1178 C CA . ASN A 1 157 ? 8.547 -30.469 -3.666 1 86.31 157 ASN A CA 1
ATOM 1179 C C . ASN A 1 157 ? 9.391 -30.766 -2.426 1 86.31 157 ASN A C 1
ATOM 1181 O O . ASN A 1 157 ? 9.422 -31.906 -1.945 1 86.31 157 ASN A O 1
ATOM 1185 N N . ARG A 1 158 ? 10.078 -29.766 -1.837 1 82.69 158 ARG A N 1
ATOM 1186 C CA . ARG A 1 158 ? 11.141 -30.156 -0.905 1 82.69 158 ARG A CA 1
ATOM 1187 C C . ARG A 1 158 ? 11.211 -29.172 0.266 1 82.69 158 ARG A C 1
ATOM 1189 O O . ARG A 1 158 ? 12.266 -29.016 0.881 1 82.69 158 ARG A O 1
ATOM 1196 N N . LEU A 1 159 ? 10.203 -28.547 0.567 1 85.81 159 LEU A N 1
ATOM 1197 C CA . LEU A 1 159 ? 10.258 -27.516 1.587 1 85.81 159 LEU A CA 1
ATOM 1198 C C . LEU A 1 159 ? 10.578 -28.109 2.955 1 85.81 159 LEU A C 1
ATOM 1200 O O . LEU A 1 159 ? 11.109 -27.422 3.826 1 85.81 159 LEU A O 1
ATOM 1204 N N . GLU A 1 160 ? 10.391 -29.391 3.068 1 88.38 160 GLU A N 1
ATOM 1205 C CA . GLU A 1 160 ? 10.602 -30.031 4.359 1 88.38 160 GLU A CA 1
ATOM 1206 C C . GLU A 1 160 ? 12.07 -30.391 4.566 1 88.38 160 GLU A C 1
ATOM 1208 O O . GLU A 1 160 ? 12.5 -30.656 5.691 1 88.38 160 GLU A O 1
ATOM 1213 N N . ASP A 1 161 ? 12.844 -30.422 3.559 1 93.62 161 ASP A N 1
ATOM 1214 C CA . ASP A 1 161 ? 14.273 -30.719 3.621 1 93.62 161 ASP A CA 1
ATOM 1215 C C . ASP A 1 161 ? 15.086 -29.453 3.857 1 93.62 161 ASP A C 1
ATOM 1217 O O . ASP A 1 161 ? 15.625 -28.859 2.916 1 93.62 161 ASP A O 1
ATOM 1221 N N . ILE A 1 162 ? 15.273 -29.156 5.051 1 94.88 162 ILE A N 1
ATOM 1222 C CA . ILE A 1 162 ? 15.836 -27.875 5.477 1 94.88 162 ILE A CA 1
ATOM 1223 C C . ILE A 1 162 ? 17.234 -27.703 4.895 1 94.88 162 ILE A C 1
ATOM 1225 O O . ILE A 1 162 ? 17.562 -26.656 4.352 1 94.88 162 ILE A O 1
ATOM 1229 N N . ALA A 1 163 ? 18.062 -28.719 5.008 1 96.06 163 ALA A N 1
ATOM 1230 C CA . ALA A 1 163 ? 19.438 -28.656 4.516 1 96.06 163 ALA A CA 1
ATOM 1231 C C . ALA A 1 163 ? 19.469 -28.438 3.006 1 96.06 163 ALA A C 1
ATOM 1233 O O . ALA A 1 163 ? 20.234 -27.625 2.504 1 96.06 163 ALA A O 1
ATOM 1234 N N . TYR A 1 164 ? 18.641 -29.172 2.395 1 96.69 164 TYR A N 1
ATOM 1235 C CA . TYR A 1 164 ? 18.562 -29.062 0.942 1 96.69 164 TYR A CA 1
ATOM 1236 C C . TYR A 1 164 ? 18.109 -27.672 0.519 1 96.69 164 TYR A C 1
ATOM 1238 O O . TYR A 1 164 ? 18.703 -27.047 -0.356 1 96.69 164 TYR A O 1
ATOM 1246 N N . VAL A 1 165 ? 17.047 -27.156 1.09 1 97.12 165 VAL A N 1
ATOM 1247 C CA . VAL A 1 165 ? 16.484 -25.859 0.763 1 97.12 165 VAL A CA 1
ATOM 1248 C C . VAL A 1 165 ? 17.516 -24.766 1.036 1 97.12 165 VAL A C 1
ATOM 1250 O O . VAL A 1 165 ? 17.719 -23.875 0.215 1 97.12 165 VAL A O 1
ATOM 1253 N N . THR A 1 166 ? 18.188 -24.906 2.176 1 97.25 166 THR A N 1
ATOM 1254 C CA . THR A 1 166 ? 19.219 -23.938 2.545 1 97.25 166 THR A CA 1
ATOM 1255 C C . THR A 1 166 ? 20.297 -23.844 1.467 1 97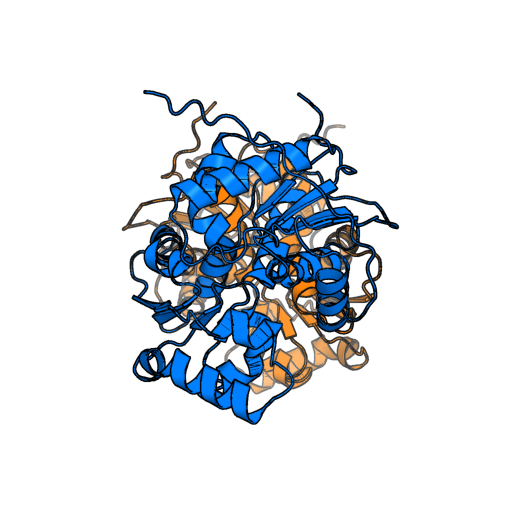.25 166 THR A C 1
ATOM 1257 O O . THR A 1 166 ? 20.672 -22.75 1.049 1 97.25 166 THR A O 1
ATOM 1260 N N . GLN A 1 167 ? 20.703 -24.984 1.007 1 97.12 167 GLN A N 1
ATOM 1261 C CA . GLN A 1 167 ? 21.75 -25.031 -0.007 1 97.12 167 GLN A CA 1
ATOM 1262 C C . GLN A 1 167 ? 21.266 -24.453 -1.333 1 97.12 167 GLN A C 1
ATOM 1264 O O . GLN A 1 167 ? 22 -23.734 -2.004 1 97.12 167 GLN A O 1
ATOM 1269 N N . GLN A 1 168 ? 20.078 -24.781 -1.716 1 97.44 168 GLN A N 1
ATOM 1270 C CA . GLN A 1 168 ? 19.516 -24.297 -2.971 1 97.44 168 GLN A CA 1
ATOM 1271 C C . GLN A 1 168 ? 19.375 -22.766 -2.945 1 97.44 168 GLN A C 1
ATOM 1273 O O . GLN A 1 168 ? 19.688 -22.094 -3.928 1 97.44 168 GLN A O 1
ATOM 1278 N N . VAL A 1 169 ? 18.906 -22.234 -1.857 1 97.75 169 VAL A N 1
ATOM 1279 C CA . VAL A 1 169 ? 18.734 -20.797 -1.71 1 97.75 169 VAL A CA 1
ATOM 1280 C C . VAL A 1 169 ? 20.078 -20.094 -1.727 1 97.75 169 VAL A C 1
ATOM 1282 O O . VAL A 1 169 ? 20.266 -19.094 -2.412 1 97.75 169 VAL A O 1
ATOM 1285 N N . LYS A 1 170 ? 21.031 -20.625 -1.023 1 97.19 170 LYS A N 1
ATOM 1286 C CA . LYS A 1 170 ? 22.375 -20.078 -1 1 97.19 170 LYS A CA 1
ATOM 1287 C C . LYS A 1 170 ? 22.953 -19.984 -2.406 1 97.19 170 LYS A C 1
ATOM 1289 O O . LYS A 1 170 ? 23.484 -18.953 -2.803 1 97.19 170 LYS A O 1
ATOM 1294 N N . GLN A 1 171 ? 22.812 -21.062 -3.111 1 96.88 171 GLN A N 1
ATOM 1295 C CA . GLN A 1 171 ? 23.359 -21.109 -4.465 1 96.88 171 GLN A CA 1
ATOM 1296 C C . GLN A 1 171 ? 22.641 -20.125 -5.383 1 96.88 171 GLN A C 1
ATOM 1298 O O . GLN A 1 171 ? 23.281 -19.438 -6.18 1 96.88 171 GLN A O 1
ATOM 1303 N N . ALA A 1 172 ? 21.391 -20.078 -5.242 1 96.69 172 ALA A N 1
ATOM 1304 C CA . ALA A 1 172 ? 20.578 -19.219 -6.109 1 96.69 172 ALA A CA 1
ATOM 1305 C C . ALA A 1 172 ? 20.891 -17.75 -5.859 1 96.69 172 ALA A C 1
ATOM 1307 O O . ALA A 1 172 ? 20.844 -16.938 -6.785 1 96.69 172 ALA A O 1
ATOM 1308 N N . LEU A 1 173 ? 21.25 -17.359 -4.668 1 97.44 173 LEU A N 1
ATOM 1309 C CA . LEU A 1 173 ? 21.375 -15.961 -4.281 1 97.44 173 LEU A CA 1
ATOM 1310 C C . LEU A 1 173 ? 22.812 -15.492 -4.375 1 97.44 173 LEU A C 1
ATOM 1312 O O . LEU A 1 173 ? 23.109 -14.305 -4.191 1 97.44 173 LEU A O 1
ATOM 1316 N N . LEU A 1 174 ? 23.719 -16.328 -4.711 1 95.5 174 LEU A N 1
ATOM 1317 C CA . LEU A 1 174 ? 25.156 -16.047 -4.73 1 95.5 174 LEU A CA 1
ATOM 1318 C C . LEU A 1 174 ? 25.438 -14.781 -5.531 1 95.5 174 LEU A C 1
ATOM 1320 O O . LEU A 1 174 ? 26.203 -13.914 -5.082 1 95.5 174 LEU A O 1
ATOM 1324 N N . PRO A 1 175 ? 24.828 -14.578 -6.633 1 94.31 175 PRO A N 1
ATOM 1325 C CA . PRO A 1 175 ? 25.125 -13.375 -7.418 1 94.31 175 PRO A CA 1
ATOM 1326 C C . PRO A 1 175 ? 24.734 -12.086 -6.703 1 94.31 175 PRO A C 1
ATOM 1328 O O . PRO A 1 175 ? 25.297 -11.023 -6.984 1 94.31 175 PRO A O 1
ATOM 1331 N N . LEU A 1 176 ? 23.797 -12.141 -5.82 1 95.5 176 LEU A N 1
ATOM 1332 C CA . LEU A 1 176 ? 23.281 -10.945 -5.164 1 95.5 176 LEU A CA 1
ATOM 1333 C C . LEU A 1 176 ? 24.094 -10.609 -3.92 1 95.5 176 LEU A C 1
ATOM 1335 O O . LEU A 1 176 ? 24.016 -9.492 -3.398 1 95.5 176 LEU A O 1
ATOM 1339 N N . THR A 1 177 ? 24.859 -11.57 -3.441 1 93.06 177 THR A N 1
ATOM 1340 C CA . THR A 1 177 ? 25.609 -11.375 -2.203 1 93.06 177 THR A CA 1
ATOM 1341 C C . THR A 1 177 ? 26.719 -10.336 -2.395 1 93.06 177 THR A C 1
ATOM 1343 O O . THR A 1 177 ? 27.203 -9.766 -1.422 1 93.06 177 THR A O 1
ATOM 1346 N N . LYS A 1 178 ? 27.031 -10.07 -3.605 1 91.69 178 LYS A N 1
ATOM 1347 C CA . LYS A 1 178 ? 28.094 -9.109 -3.891 1 91.69 178 LYS A CA 1
ATOM 1348 C C . LYS A 1 178 ? 27.531 -7.703 -4.086 1 91.69 178 LYS A C 1
ATOM 1350 O O . LYS A 1 178 ? 28.281 -6.73 -4.18 1 91.69 178 LYS A O 1
ATOM 1355 N N . GLU A 1 179 ? 26.266 -7.707 -4.164 1 93.69 179 GLU A N 1
ATOM 1356 C CA . GLU A 1 179 ? 25.609 -6.418 -4.371 1 93.69 179 GLU A CA 1
ATOM 1357 C C . GLU A 1 179 ? 25.219 -5.773 -3.043 1 93.69 179 GLU A C 1
ATOM 1359 O O . GLU A 1 179 ? 24.938 -6.473 -2.07 1 93.69 179 GLU A O 1
ATOM 1364 N N . ASP A 1 180 ? 25.297 -4.531 -2.814 1 95.44 180 ASP A N 1
ATOM 1365 C CA . ASP A 1 180 ? 24.969 -3.803 -1.595 1 95.44 180 ASP A CA 1
ATOM 1366 C C . ASP A 1 180 ? 23.5 -3.391 -1.584 1 95.44 180 ASP A C 1
ATOM 1368 O O . ASP A 1 180 ? 23.172 -2.223 -1.354 1 95.44 180 ASP A O 1
ATOM 1372 N N . ILE A 1 181 ? 22.625 -4.406 -1.878 1 97.69 181 ILE A N 1
ATOM 1373 C CA . ILE A 1 181 ? 21.203 -4.105 -1.892 1 97.69 181 ILE A CA 1
ATOM 1374 C C . ILE A 1 181 ? 20.688 -4.02 -0.459 1 97.69 181 ILE A C 1
ATOM 1376 O O . ILE A 1 181 ? 21.188 -4.707 0.433 1 97.69 181 ILE A O 1
ATOM 1380 N N . ASP A 1 182 ? 19.656 -3.211 -0.253 1 98.31 182 ASP A N 1
ATOM 1381 C CA . ASP A 1 182 ? 19.031 -3.148 1.065 1 98.31 182 ASP A CA 1
ATOM 1382 C C . ASP A 1 182 ? 17.578 -3.625 1.009 1 98.31 182 ASP A C 1
ATOM 1384 O O . ASP A 1 182 ? 16.906 -3.678 2.035 1 98.31 182 ASP A O 1
ATOM 1388 N N . THR A 1 183 ? 17.125 -3.924 -0.176 1 98.62 183 THR A N 1
ATOM 1389 C CA . THR A 1 183 ? 15.75 -4.375 -0.409 1 98.62 183 THR A CA 1
ATOM 1390 C C . THR A 1 183 ? 15.711 -5.445 -1.495 1 98.62 183 THR A C 1
ATOM 1392 O O . THR A 1 183 ? 16.406 -5.332 -2.51 1 98.62 183 THR A O 1
ATOM 1395 N N . LEU A 1 184 ? 14.961 -6.516 -1.277 1 98.75 184 LEU A N 1
ATOM 1396 C CA . LEU A 1 184 ? 14.828 -7.598 -2.244 1 98.75 184 LEU A CA 1
ATOM 1397 C C . LEU A 1 184 ? 13.359 -7.879 -2.545 1 98.75 184 LEU A C 1
ATOM 1399 O O . LEU A 1 184 ? 12.57 -8.141 -1.632 1 98.75 184 LEU A O 1
ATOM 1403 N N . ILE A 1 185 ? 13.023 -7.812 -3.811 1 98.75 185 ILE A N 1
ATOM 1404 C CA . ILE A 1 185 ? 11.68 -8.164 -4.262 1 98.75 185 ILE A CA 1
ATOM 1405 C C . ILE A 1 185 ? 11.633 -9.648 -4.621 1 98.75 185 ILE A C 1
ATOM 1407 O O . ILE A 1 185 ? 12.461 -10.133 -5.395 1 98.75 185 ILE A O 1
ATOM 1411 N N . LEU A 1 186 ? 10.648 -10.32 -4.027 1 98.56 186 LEU A N 1
ATOM 1412 C CA . LEU A 1 186 ? 10.367 -11.695 -4.43 1 98.56 186 LEU A CA 1
ATOM 1413 C C . LEU A 1 186 ? 9.461 -11.734 -5.652 1 98.56 186 LEU A C 1
ATOM 1415 O O . LEU A 1 186 ? 8.234 -11.648 -5.523 1 98.56 186 LEU A O 1
ATOM 1419 N N . GLY A 1 187 ? 10.07 -11.93 -6.801 1 97.81 187 GLY A N 1
ATOM 1420 C CA . GLY A 1 187 ? 9.352 -11.859 -8.062 1 97.81 187 GLY A CA 1
ATOM 1421 C C . GLY A 1 187 ? 8.805 -13.203 -8.516 1 97.81 187 GLY A C 1
ATOM 1422 O O . GLY A 1 187 ? 8.758 -13.492 -9.711 1 97.81 187 GLY A O 1
ATOM 1423 N N . CYS A 1 188 ? 8.547 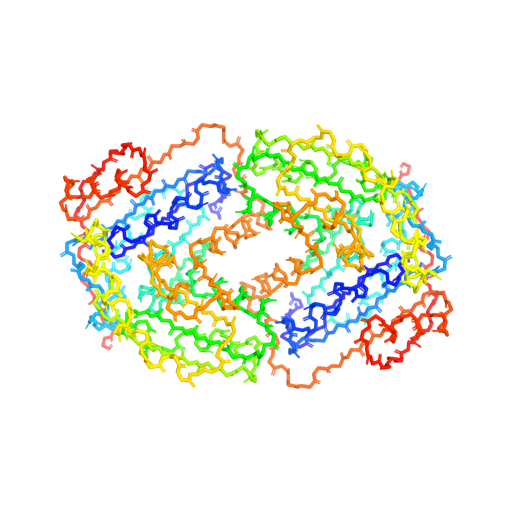-14.016 -7.629 1 97.25 188 CYS A N 1
ATOM 1424 C CA . CYS A 1 188 ? 7.84 -15.273 -7.812 1 97.25 188 CYS A CA 1
ATOM 1425 C C . CYS A 1 188 ? 6.922 -15.562 -6.629 1 97.25 188 CYS A C 1
ATOM 1427 O O . CYS A 1 188 ? 7.32 -15.398 -5.473 1 97.25 188 CYS A O 1
ATOM 1429 N N . THR A 1 189 ? 5.785 -16.031 -6.938 1 95.75 189 THR A N 1
ATOM 1430 C CA . THR A 1 189 ? 4.75 -16.156 -5.918 1 95.75 189 THR A CA 1
ATOM 1431 C C . THR A 1 189 ? 5.039 -17.344 -4.992 1 95.75 189 THR A C 1
ATOM 1433 O O . THR A 1 189 ? 4.4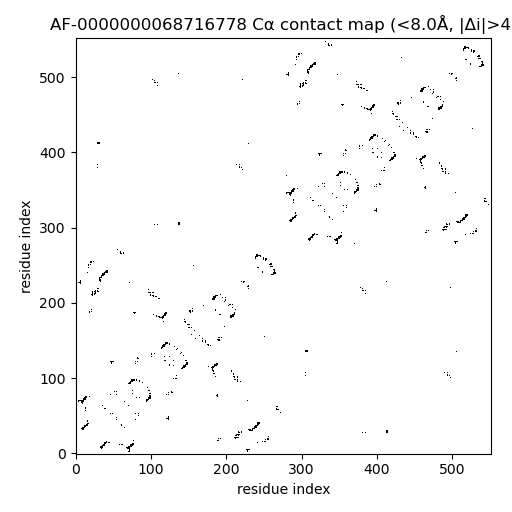53 -17.453 -3.914 1 95.75 189 THR A O 1
ATOM 1436 N N . HIS A 1 190 ? 5.992 -18.203 -5.301 1 95.31 190 HIS A N 1
ATOM 1437 C CA . HIS A 1 190 ? 6.434 -19.281 -4.434 1 95.31 190 HIS A CA 1
ATOM 1438 C C . HIS A 1 190 ? 7.395 -18.781 -3.363 1 95.31 190 HIS A C 1
ATOM 1440 O O . HIS A 1 190 ? 7.504 -19.375 -2.291 1 95.31 190 HIS A O 1
ATOM 1446 N N . TYR A 1 191 ? 8.047 -17.75 -3.578 1 97.12 191 TYR A N 1
ATOM 1447 C CA . TYR A 1 191 ? 9.281 -17.391 -2.883 1 97.12 191 TYR A CA 1
ATOM 1448 C C . TYR A 1 191 ? 8.984 -16.891 -1.47 1 97.12 191 TYR A C 1
ATOM 1450 O O . TYR A 1 191 ? 9.828 -17.016 -0.58 1 97.12 191 TYR A O 1
ATOM 1458 N N . PRO A 1 192 ? 7.809 -16.344 -1.254 1 96.06 192 PRO A N 1
ATOM 1459 C CA . PRO A 1 192 ? 7.516 -15.984 0.136 1 96.06 192 PRO A CA 1
ATOM 1460 C C . PRO A 1 192 ? 7.688 -17.156 1.1 1 96.06 192 PRO A C 1
ATOM 1462 O O . PRO A 1 192 ? 8.023 -16.953 2.268 1 96.06 192 PRO A O 1
ATOM 1465 N N . LEU A 1 193 ? 7.562 -18.344 0.657 1 94.94 193 LEU A N 1
ATOM 1466 C CA . LEU A 1 193 ? 7.707 -19.531 1.484 1 94.94 193 LEU A CA 1
ATOM 1467 C C . LEU A 1 193 ? 9.172 -19.797 1.793 1 94.94 193 LEU A C 1
ATOM 1469 O O . LEU A 1 193 ? 9.492 -20.609 2.664 1 94.94 193 LEU A O 1
ATOM 1473 N N . LEU A 1 194 ? 10.078 -19.094 1.15 1 96.62 194 LEU A N 1
ATOM 1474 C CA . LEU A 1 194 ? 11.516 -19.25 1.356 1 96.62 194 LEU A CA 1
ATOM 1475 C C . LEU A 1 194 ? 12.078 -18.047 2.105 1 96.62 194 LEU A C 1
ATOM 1477 O O . LEU A 1 194 ? 13.297 -17.891 2.207 1 96.62 194 LEU A O 1
ATOM 1481 N N . GLU A 1 195 ? 11.266 -17.172 2.6 1 95.94 195 GLU A N 1
ATOM 1482 C CA . GLU A 1 195 ? 11.695 -15.891 3.143 1 95.94 195 GLU A CA 1
ATOM 1483 C C . GLU A 1 195 ? 12.742 -16.078 4.238 1 95.94 195 GLU A C 1
ATOM 1485 O O . GLU A 1 195 ? 13.758 -15.375 4.258 1 95.94 195 GLU A O 1
ATOM 1490 N N . SER A 1 196 ? 12.531 -16.984 5.168 1 95.44 196 SER A N 1
ATOM 1491 C CA . SER A 1 196 ? 13.461 -17.172 6.277 1 95.44 196 SER A CA 1
ATOM 1492 C C . SER A 1 196 ? 14.828 -17.625 5.777 1 95.44 196 SER A C 1
ATOM 1494 O O . SER A 1 196 ? 15.859 -17.203 6.309 1 95.44 196 SER A O 1
ATOM 1496 N N . TYR A 1 197 ? 14.852 -18.5 4.754 1 96.56 197 TYR A N 1
ATOM 1497 C CA . TYR A 1 197 ? 16.109 -18.953 4.156 1 96.56 197 TYR A CA 1
ATOM 1498 C C . TYR A 1 197 ? 16.828 -17.797 3.459 1 96.56 197 TYR A C 1
ATOM 1500 O O . TYR A 1 197 ? 18.047 -17.672 3.561 1 96.56 197 TYR A O 1
ATOM 1508 N N . ILE A 1 198 ? 16.031 -16.984 2.83 1 97.06 198 ILE A N 1
ATOM 1509 C CA . ILE A 1 198 ? 16.578 -15.852 2.088 1 97.06 198 ILE A CA 1
ATOM 1510 C C . ILE A 1 198 ? 17.172 -14.836 3.061 1 97.06 198 ILE A C 1
ATOM 1512 O O . ILE A 1 198 ? 18.281 -14.344 2.854 1 97.06 198 ILE A O 1
ATOM 1516 N N . LYS A 1 199 ? 16.469 -14.57 4.098 1 95.94 199 LYS A N 1
ATOM 1517 C CA . LYS A 1 199 ? 16.938 -13.633 5.113 1 95.94 199 LYS A CA 1
ATOM 1518 C C . LYS A 1 199 ? 18.234 -14.125 5.75 1 95.94 199 LYS A C 1
ATOM 1520 O O . LYS A 1 199 ? 19.141 -13.32 6.027 1 95.94 199 LYS A O 1
ATOM 1525 N N . LYS A 1 200 ? 18.297 -15.344 5.996 1 95.12 200 LYS A N 1
ATOM 1526 C CA . LYS A 1 200 ? 19.5 -15.922 6.578 1 95.12 200 LYS A CA 1
ATOM 1527 C C . LYS A 1 200 ? 20.703 -15.758 5.645 1 95.12 200 LYS A C 1
ATOM 1529 O O . LYS A 1 200 ? 21.828 -15.516 6.102 1 95.12 200 LYS A O 1
ATOM 1534 N N . GLU A 1 201 ? 20.438 -15.891 4.402 1 95.88 201 GLU A N 1
ATOM 1535 C CA . GLU A 1 201 ? 21.516 -15.844 3.422 1 95.88 201 GLU A CA 1
ATOM 1536 C C . GLU A 1 201 ? 21.953 -14.406 3.154 1 95.88 201 GLU A C 1
ATOM 1538 O O . GLU A 1 201 ? 23.156 -14.117 3.082 1 95.88 201 GLU A O 1
ATOM 1543 N N . LEU A 1 202 ? 21.016 -13.492 3.025 1 96.38 202 LEU A N 1
ATOM 1544 C CA . LEU A 1 202 ? 21.328 -12.133 2.6 1 96.38 202 LEU A CA 1
ATOM 1545 C C . LEU A 1 202 ? 21.531 -11.219 3.803 1 96.38 202 LEU A C 1
ATOM 1547 O O . LEU A 1 202 ? 22.125 -10.141 3.676 1 96.38 202 LEU A O 1
ATOM 1551 N N . GLY A 1 203 ? 21 -11.625 4.934 1 94.25 203 GLY A N 1
ATOM 1552 C CA . GLY A 1 203 ? 21.141 -10.828 6.141 1 94.25 203 GLY A CA 1
ATOM 1553 C C . GLY A 1 203 ? 19.844 -10.18 6.59 1 94.25 203 GLY A C 1
ATOM 1554 O O . GLY A 1 203 ? 18.984 -9.859 5.766 1 94.25 203 GLY A O 1
ATOM 1555 N N . GLU A 1 204 ? 19.766 -9.82 7.816 1 91.5 204 GLU A N 1
ATOM 1556 C CA . GLU A 1 204 ? 18.578 -9.273 8.445 1 91.5 204 GLU A CA 1
ATOM 1557 C C . GLU A 1 204 ? 18.344 -7.824 8.031 1 91.5 204 GLU A C 1
ATOM 1559 O O . GLU A 1 204 ? 17.234 -7.305 8.148 1 91.5 204 GLU A O 1
ATOM 1564 N N . ASP A 1 205 ? 19.328 -7.273 7.52 1 93.56 205 ASP A N 1
ATOM 1565 C CA . ASP A 1 205 ? 19.25 -5.859 7.176 1 93.56 205 ASP A CA 1
ATOM 1566 C C . ASP A 1 205 ? 18.578 -5.66 5.82 1 93.56 205 ASP A C 1
ATOM 1568 O O . ASP A 1 205 ? 18.188 -4.543 5.469 1 93.56 205 ASP A O 1
ATOM 1572 N N . VAL A 1 206 ? 18.469 -6.73 5.07 1 97.25 206 VAL A N 1
ATOM 1573 C CA . VAL A 1 206 ? 17.797 -6.648 3.777 1 97.25 206 VAL A CA 1
ATOM 1574 C C . VAL A 1 206 ? 16.297 -6.809 3.967 1 97.25 206 VAL A C 1
ATOM 1576 O O . VAL A 1 206 ? 15.836 -7.797 4.543 1 97.25 206 VAL A O 1
ATOM 1579 N N . THR A 1 207 ? 15.586 -5.797 3.543 1 97.81 207 THR A N 1
ATOM 1580 C CA . THR A 1 207 ? 14.133 -5.875 3.619 1 97.81 207 THR A CA 1
ATOM 1581 C C . THR A 1 207 ? 13.57 -6.699 2.461 1 97.81 207 THR A C 1
ATOM 1583 O O . THR A 1 207 ? 13.891 -6.438 1.299 1 97.81 207 THR A O 1
ATOM 1586 N N . ILE A 1 208 ? 12.805 -7.727 2.797 1 98.06 208 ILE A N 1
ATOM 1587 C CA . ILE A 1 208 ? 12.219 -8.594 1.784 1 98.06 208 ILE A CA 1
ATOM 1588 C C . ILE A 1 208 ? 10.797 -8.133 1.464 1 98.06 208 ILE A C 1
ATOM 1590 O O . ILE A 1 208 ? 9.992 -7.891 2.371 1 98.06 208 ILE A O 1
ATOM 1594 N N . ILE A 1 209 ? 10.5 -7.949 0.202 1 98.06 209 ILE A N 1
ATOM 1595 C CA . ILE A 1 209 ? 9.188 -7.535 -0.272 1 98.06 209 ILE A CA 1
ATOM 1596 C C . ILE A 1 209 ? 8.445 -8.734 -0.853 1 98.06 209 ILE A C 1
ATOM 1598 O O . ILE A 1 209 ? 8.867 -9.305 -1.859 1 98.06 209 ILE A O 1
ATOM 1602 N N . SER A 1 210 ? 7.352 -9.055 -0.205 1 95.88 210 SER A N 1
ATOM 1603 C CA . SER A 1 210 ? 6.426 -10.039 -0.749 1 95.88 210 SER A CA 1
ATOM 1604 C C . SER A 1 210 ? 5.426 -9.398 -1.704 1 95.88 210 SER A C 1
ATOM 1606 O O . SER A 1 210 ? 4.543 -8.648 -1.276 1 95.88 210 SER A O 1
ATOM 1608 N N . SER A 1 211 ? 5.496 -9.758 -2.92 1 94 211 SER A N 1
ATOM 1609 C CA . SER A 1 211 ? 4.562 -9.211 -3.898 1 94 211 SER A CA 1
ATOM 1610 C C . SER A 1 211 ? 3.129 -9.633 -3.596 1 94 211 SER A C 1
ATOM 1612 O O . SER A 1 211 ? 2.18 -8.922 -3.928 1 94 211 SER A O 1
ATOM 1614 N N . ALA A 1 212 ? 2.998 -10.758 -2.9 1 95.75 212 ALA A N 1
ATOM 1615 C CA . ALA A 1 212 ? 1.679 -11.266 -2.535 1 95.75 212 ALA A CA 1
ATOM 1616 C C . ALA A 1 212 ? 0.978 -10.328 -1.559 1 95.75 212 ALA A C 1
ATOM 1618 O O . ALA A 1 212 ? -0.154 -9.898 -1.801 1 95.75 212 ALA A O 1
ATOM 1619 N N . GLU A 1 213 ? 1.703 -9.93 -0.527 1 96.19 213 GLU A N 1
ATOM 1620 C CA . GLU A 1 213 ? 1.161 -9.023 0.479 1 96.19 213 GLU A CA 1
ATOM 1621 C C . GLU A 1 213 ? 0.819 -7.664 -0.13 1 96.19 213 GLU A C 1
ATOM 1623 O O . GLU A 1 213 ? -0.252 -7.113 0.13 1 96.19 213 GLU A O 1
ATOM 1628 N N . GLU A 1 214 ? 1.696 -7.215 -0.945 1 97.88 214 GLU A N 1
ATOM 1629 C CA . GLU A 1 214 ? 1.559 -5.879 -1.514 1 97.88 214 GLU A CA 1
ATOM 1630 C C . GLU A 1 214 ? 0.438 -5.832 -2.549 1 97.88 214 GLU A C 1
ATOM 1632 O O . GLU A 1 214 ? -0.233 -4.809 -2.699 1 97.88 214 GLU A O 1
ATOM 1637 N N . THR A 1 215 ? 0.209 -6.91 -3.232 1 98.44 215 THR A N 1
ATOM 1638 C CA . THR A 1 215 ? -0.868 -6.98 -4.215 1 98.44 215 THR A CA 1
ATOM 1639 C C . THR A 1 215 ? -2.229 -6.859 -3.535 1 98.44 215 THR A C 1
ATOM 1641 O O . THR A 1 215 ? -3.121 -6.176 -4.039 1 98.44 215 THR A O 1
ATOM 1644 N N . ALA A 1 216 ? -2.371 -7.512 -2.398 1 98.38 216 ALA A N 1
ATOM 1645 C CA . ALA A 1 216 ? -3.631 -7.461 -1.662 1 98.38 216 ALA A CA 1
ATOM 1646 C C . ALA A 1 216 ? -3.949 -6.039 -1.219 1 98.38 216 ALA A C 1
ATOM 1648 O O . ALA A 1 216 ? -5.094 -5.594 -1.312 1 98.38 216 ALA A O 1
ATOM 1649 N N . ILE A 1 217 ? -2.941 -5.336 -0.765 1 97.75 217 ILE A N 1
ATOM 1650 C CA . ILE A 1 217 ? -3.168 -3.969 -0.301 1 97.75 217 ILE A CA 1
ATOM 1651 C C . ILE A 1 217 ? -3.516 -3.072 -1.487 1 97.75 217 ILE A C 1
ATOM 1653 O O . ILE A 1 217 ? -4.355 -2.176 -1.371 1 97.75 217 ILE A O 1
ATOM 1657 N N . GLU A 1 218 ? -2.885 -3.268 -2.623 1 98.06 218 GLU A N 1
ATOM 1658 C CA . GLU A 1 218 ? -3.217 -2.5 -3.82 1 98.06 218 GLU A CA 1
ATOM 1659 C C . GLU A 1 218 ? -4.645 -2.789 -4.281 1 98.06 218 GLU A C 1
ATOM 1661 O O . GLU A 1 218 ? -5.371 -1.876 -4.672 1 98.06 218 GLU A O 1
ATOM 1666 N N . LEU A 1 219 ? -4.984 -4.043 -4.23 1 98.62 219 LEU A N 1
ATOM 1667 C CA . LEU A 1 219 ? -6.355 -4.41 -4.566 1 98.62 219 LEU A CA 1
ATOM 1668 C C . LEU A 1 219 ? -7.348 -3.686 -3.666 1 98.62 219 LEU A C 1
ATOM 1670 O O . LEU A 1 219 ? -8.328 -3.117 -4.148 1 98.62 219 LEU A O 1
ATOM 1674 N N . SER A 1 220 ? -7.051 -3.676 -2.396 1 98.44 220 SER A N 1
ATOM 1675 C CA . SER A 1 220 ? -7.887 -2.984 -1.423 1 98.44 220 SER A CA 1
ATOM 1676 C C . SER A 1 220 ? -8.039 -1.51 -1.775 1 98.44 220 SER A C 1
ATOM 1678 O O . SER A 1 220 ? -9.148 -0.969 -1.733 1 98.44 220 SER A O 1
ATOM 1680 N N . THR A 1 221 ? -6.965 -0.868 -2.129 1 98.12 221 THR A N 1
ATOM 1681 C CA . THR A 1 221 ? -6.949 0.543 -2.498 1 98.12 221 THR A CA 1
ATOM 1682 C C . THR A 1 221 ? -7.855 0.798 -3.697 1 98.12 221 THR A C 1
ATOM 1684 O O . THR A 1 221 ? -8.711 1.689 -3.66 1 98.12 221 THR A O 1
ATOM 1687 N N . ILE A 1 222 ? -7.703 -0.023 -4.691 1 97.81 222 ILE A N 1
ATOM 1688 C CA . ILE A 1 222 ? -8.43 0.17 -5.941 1 97.81 222 ILE A CA 1
ATOM 1689 C C . ILE A 1 222 ? -9.922 -0.072 -5.711 1 97.81 222 ILE A C 1
ATOM 1691 O O . ILE A 1 222 ? -10.758 0.706 -6.172 1 97.81 222 ILE A O 1
ATOM 1695 N N . LEU A 1 223 ? -10.289 -1.114 -4.973 1 97.69 223 LEU A N 1
ATOM 1696 C CA . LEU A 1 223 ? -11.688 -1.415 -4.711 1 97.69 223 LEU A CA 1
ATOM 1697 C C . LEU A 1 223 ? -12.344 -0.292 -3.916 1 97.69 223 LEU A C 1
ATOM 1699 O O . LEU A 1 223 ? -13.492 0.081 -4.188 1 97.69 223 LEU A O 1
ATOM 1703 N N . GLN A 1 224 ? -11.625 0.251 -2.957 1 96.06 224 GLN A N 1
ATOM 1704 C CA . GLN A 1 224 ? -12.156 1.337 -2.143 1 96.06 224 GLN A CA 1
ATOM 1705 C C . GLN A 1 224 ? -12.391 2.592 -2.979 1 96.06 224 GLN A C 1
ATOM 1707 O O . GLN A 1 224 ? -13.445 3.221 -2.885 1 96.06 224 GLN A O 1
ATOM 1712 N N . HIS A 1 225 ? -11.43 2.949 -3.785 1 94.31 225 HIS A N 1
ATOM 1713 C CA . HIS A 1 225 ? -11.516 4.164 -4.586 1 94.31 225 HIS A CA 1
ATOM 1714 C C . HIS A 1 225 ? -12.609 4.047 -5.641 1 94.31 225 HIS A C 1
ATOM 1716 O O . HIS A 1 225 ? -13.211 5.051 -6.039 1 94.31 225 HIS A O 1
ATOM 1722 N N . LYS A 1 226 ? -12.914 2.799 -5.98 1 94.38 226 LYS A N 1
ATOM 1723 C CA . LYS A 1 226 ? -13.961 2.58 -6.973 1 94.38 226 LYS A CA 1
ATOM 1724 C C . LYS A 1 226 ? -15.328 2.428 -6.301 1 94.38 226 LYS A C 1
ATOM 1726 O O . LYS A 1 226 ? -16.359 2.354 -6.977 1 94.38 226 LYS A O 1
ATOM 1731 N N . GLY A 1 227 ? -15.352 2.336 -4.984 1 93.75 227 GLY A N 1
ATOM 1732 C CA . GLY A 1 227 ? -16.594 2.223 -4.234 1 93.75 227 GLY A CA 1
ATOM 1733 C C . GLY A 1 227 ? -17.25 0.858 -4.367 1 93.75 227 GLY A C 1
ATOM 1734 O O . GLY A 1 227 ? -18.469 0.745 -4.332 1 93.75 227 GLY A O 1
ATOM 1735 N N . ILE A 1 228 ? -16.359 -0.217 -4.512 1 96.44 228 ILE A N 1
ATOM 1736 C CA . ILE A 1 228 ? -16.969 -1.518 -4.781 1 96.44 228 ILE A CA 1
ATOM 1737 C C . ILE A 1 228 ? -16.469 -2.541 -3.764 1 96.44 228 ILE A C 1
ATOM 1739 O O . ILE A 1 228 ? -16.453 -3.742 -4.035 1 96.44 228 ILE A O 1
ATOM 1743 N N . LEU A 1 229 ? -16.016 -2.115 -2.617 1 97.38 229 LEU A N 1
ATOM 1744 C CA . LEU A 1 229 ? -15.711 -3.029 -1.525 1 97.38 229 LEU A CA 1
ATOM 1745 C C . LEU A 1 229 ? -16.938 -3.838 -1.123 1 97.38 229 LEU A C 1
ATOM 1747 O O . LEU A 1 229 ? -18.047 -3.297 -1.037 1 97.38 229 LEU A O 1
ATOM 1751 N N . SER A 1 230 ? -16.703 -5.074 -0.839 1 97.25 230 SER A N 1
ATOM 1752 C CA . SER A 1 230 ? -17.797 -5.949 -0.424 1 97.25 230 SER A CA 1
ATOM 1753 C C . SER A 1 230 ? -18.141 -5.738 1.046 1 97.25 230 SER A C 1
ATOM 1755 O O . SER A 1 230 ? -17.281 -5.379 1.849 1 97.25 230 SER A O 1
ATOM 1757 N N . ASP A 1 231 ? -19.391 -5.914 1.351 1 95.56 231 ASP A N 1
ATOM 1758 C CA . ASP A 1 231 ? -19.828 -5.934 2.742 1 95.56 231 ASP A CA 1
ATOM 1759 C C . ASP A 1 231 ? -20.328 -7.32 3.145 1 95.56 231 ASP A C 1
ATOM 1761 O O . ASP A 1 231 ? -21.062 -7.465 4.121 1 95.56 231 ASP A O 1
ATOM 1765 N N . ASN A 1 232 ? -19.922 -8.289 2.352 1 94.56 232 ASN A N 1
ATOM 1766 C CA . ASN A 1 232 ? -20.312 -9.672 2.588 1 94.56 232 ASN A CA 1
ATOM 1767 C C . ASN A 1 232 ? -19.594 -10.266 3.799 1 94.56 232 ASN A C 1
ATOM 1769 O O . ASN A 1 232 ? -18.359 -10.312 3.83 1 94.56 232 ASN A O 1
ATOM 1773 N N . LEU A 1 233 ? -20.344 -10.812 4.758 1 94.12 233 LEU A N 1
ATOM 1774 C CA . LEU A 1 233 ? -19.75 -11.352 5.977 1 94.12 233 LEU A CA 1
ATOM 1775 C C . LEU A 1 233 ? -19.469 -12.844 5.836 1 94.12 233 LEU A C 1
ATOM 1777 O O . LEU A 1 233 ? -18.797 -13.438 6.68 1 94.12 233 LEU A O 1
ATOM 1781 N N . ASN A 1 234 ? -19.969 -13.422 4.734 1 94.06 234 ASN A N 1
ATOM 1782 C CA . ASN A 1 234 ? -19.766 -14.844 4.477 1 94.06 234 ASN A CA 1
ATOM 1783 C C . ASN A 1 234 ? -19.328 -15.094 3.039 1 94.06 234 ASN A C 1
ATOM 1785 O O . ASN A 1 234 ? -20.031 -15.75 2.273 1 94.06 234 ASN A O 1
ATOM 1789 N N . PRO A 1 235 ? -18.172 -14.586 2.746 1 95.25 235 PRO A N 1
ATOM 1790 C CA . PRO A 1 235 ? -17.703 -14.789 1.369 1 95.25 235 PRO A CA 1
ATOM 1791 C C . PRO A 1 235 ? -17.453 -16.266 1.04 1 95.25 235 PRO A C 1
ATOM 1793 O O . PRO A 1 235 ? -17.109 -17.047 1.929 1 95.25 235 PRO A O 1
ATOM 1796 N N . LYS A 1 236 ? -17.672 -16.594 -0.226 1 95.56 236 LYS A N 1
ATOM 1797 C CA . LYS A 1 236 ? -17.406 -17.938 -0.733 1 95.56 236 LYS A CA 1
ATOM 1798 C C . LYS A 1 236 ? -16.266 -17.922 -1.754 1 95.56 236 LYS A C 1
ATOM 1800 O O . LYS A 1 236 ? -16.266 -17.109 -2.678 1 95.56 236 LYS A O 1
ATOM 1805 N N . HIS A 1 237 ? -15.383 -18.828 -1.525 1 97.19 237 HIS A N 1
ATOM 1806 C CA . HIS A 1 237 ? -14.234 -18.938 -2.422 1 97.19 237 HIS A CA 1
ATOM 1807 C C . HIS A 1 237 ? -14.32 -20.203 -3.268 1 97.19 237 HIS A C 1
ATOM 1809 O O . HIS A 1 237 ? -14.797 -21.234 -2.797 1 97.19 237 HIS A O 1
ATOM 1815 N N . ARG A 1 238 ? -13.906 -20.047 -4.492 1 98 238 ARG A N 1
ATOM 1816 C CA . ARG A 1 238 ? -13.812 -21.203 -5.379 1 98 238 ARG A CA 1
ATOM 1817 C C . ARG A 1 238 ? -12.414 -21.328 -5.961 1 98 238 ARG A C 1
ATOM 1819 O O . ARG A 1 238 ? -11.75 -20.328 -6.227 1 98 238 ARG A O 1
ATOM 1826 N N . PHE A 1 239 ? -12.023 -22.594 -6.113 1 98.38 239 PHE A N 1
ATOM 1827 C CA . PHE A 1 239 ? -10.695 -22.906 -6.625 1 98.38 239 PHE A CA 1
ATOM 1828 C C . PHE A 1 239 ? -10.773 -23.859 -7.805 1 98.38 239 PHE A C 1
ATOM 1830 O O . PHE A 1 239 ? -11.445 -24.891 -7.727 1 98.38 239 PHE A O 1
ATOM 1837 N N . PHE A 1 240 ? -10.117 -23.469 -8.883 1 98.5 240 PHE A N 1
ATOM 1838 C CA . PHE A 1 240 ? -10.094 -24.25 -10.117 1 98.5 240 PHE A CA 1
ATOM 1839 C C . PHE A 1 240 ? -8.664 -24.578 -10.523 1 98.5 240 PHE A C 1
ATOM 1841 O O . PHE A 1 240 ? -7.742 -23.797 -10.258 1 98.5 240 PHE A O 1
ATOM 1848 N N . THR A 1 241 ? -8.453 -25.75 -11.133 1 98.44 241 THR A N 1
ATOM 1849 C CA . THR A 1 241 ? -7.164 -26.109 -11.711 1 98.44 241 THR A CA 1
ATOM 1850 C C . THR A 1 241 ? -7.348 -26.797 -13.062 1 98.44 241 THR A C 1
ATOM 1852 O O . THR A 1 241 ? -8.383 -27.406 -13.312 1 98.44 241 THR A O 1
ATOM 1855 N N . THR A 1 242 ? -6.391 -26.562 -13.945 1 97.94 242 THR A N 1
ATOM 1856 C CA . THR A 1 242 ? -6.398 -27.312 -15.203 1 97.94 242 THR A CA 1
ATOM 1857 C C . THR A 1 242 ? -5.668 -28.641 -15.055 1 97.94 242 THR A C 1
ATOM 1859 O O . THR A 1 242 ? -5.715 -29.484 -15.945 1 97.94 242 THR A O 1
ATOM 1862 N N . GLY A 1 243 ? -4.969 -28.859 -13.938 1 96.94 243 GLY A N 1
ATOM 1863 C CA . GLY A 1 243 ? -4.176 -30.062 -13.711 1 96.94 243 GLY A CA 1
ATOM 1864 C C . GLY A 1 243 ? -4.809 -31.016 -12.719 1 96.94 243 GLY A C 1
ATOM 1865 O O . GLY A 1 243 ? -6.027 -31.203 -12.719 1 96.94 243 GLY A O 1
ATOM 1866 N N . SER A 1 244 ? -3.992 -31.641 -11.938 1 96.38 244 SER A N 1
ATOM 1867 C CA . SER A 1 244 ? -4.43 -32.656 -10.969 1 96.38 244 SER A CA 1
ATOM 1868 C C . SER A 1 244 ? -5.07 -31.984 -9.75 1 96.38 244 SER A C 1
ATOM 1870 O O . SER A 1 244 ? -4.406 -31.25 -9.016 1 96.38 244 SER A O 1
ATOM 1872 N N . VAL A 1 245 ? -6.348 -32.375 -9.492 1 97.19 245 VAL A N 1
ATOM 1873 C CA . VAL A 1 245 ? -7.09 -31.875 -8.336 1 97.19 245 VAL A CA 1
ATOM 1874 C C . VAL A 1 245 ? -6.398 -32.312 -7.047 1 97.19 245 VAL A C 1
ATOM 1876 O O . VAL A 1 245 ? -6.172 -31.516 -6.145 1 97.19 245 VAL A O 1
ATOM 1879 N N . LEU A 1 246 ? -6 -33.562 -7.012 1 95.94 246 LEU A N 1
ATOM 1880 C CA . LEU A 1 246 ? -5.398 -34.125 -5.816 1 95.94 246 LEU A CA 1
ATOM 1881 C C . LEU A 1 246 ? -4.09 -33.438 -5.473 1 95.94 246 LEU A C 1
ATOM 1883 O O . LEU A 1 246 ? -3.861 -33.062 -4.32 1 95.94 246 LEU A O 1
ATOM 1887 N N . SER A 1 247 ? -3.258 -33.281 -6.449 1 94.44 247 SER A N 1
ATOM 1888 C CA . SER A 1 247 ? -1.981 -32.594 -6.23 1 94.44 247 SER A CA 1
ATOM 1889 C C . SER A 1 247 ? -2.186 -31.156 -5.77 1 94.44 247 SER A C 1
ATOM 1891 O O . SER A 1 247 ? -1.502 -30.703 -4.855 1 94.44 247 SER A O 1
ATOM 1893 N N . PHE A 1 248 ? -3.156 -30.531 -6.367 1 96.06 248 PHE A N 1
ATOM 1894 C CA . PHE A 1 248 ? -3.449 -29.141 -6.027 1 96.06 248 PHE A CA 1
ATOM 1895 C C . PHE A 1 248 ? -3.918 -29.031 -4.582 1 96.06 248 PHE A C 1
ATOM 1897 O O . PHE A 1 248 ? -3.398 -28.203 -3.818 1 96.06 248 PHE A O 1
ATOM 1904 N N . GLU A 1 249 ? -4.82 -29.812 -4.238 1 96.25 249 GLU A N 1
ATOM 1905 C CA . GLU A 1 249 ? -5.398 -29.781 -2.898 1 96.25 249 GLU A CA 1
ATOM 1906 C C . GLU A 1 249 ? -4.348 -30.078 -1.833 1 96.25 249 GLU A C 1
ATOM 1908 O O . GLU A 1 249 ? -4.344 -29.469 -0.765 1 96.25 249 GLU A O 1
ATOM 1913 N N . HIS A 1 250 ? -3.473 -30.938 -2.092 1 93.5 250 HIS A N 1
ATOM 1914 C CA . HIS A 1 250 ? -2.418 -31.312 -1.153 1 93.5 250 HIS A CA 1
ATOM 1915 C C . HIS A 1 250 ? -1.482 -30.125 -0.889 1 93.5 250 HIS A C 1
ATOM 1917 O O . HIS A 1 250 ? -1.178 -29.828 0.265 1 93.5 250 HIS A O 1
ATOM 1923 N N . ILE A 1 251 ? -1.13 -29.531 -1.9 1 91 251 ILE A N 1
ATOM 1924 C CA . ILE A 1 251 ? -0.215 -28.391 -1.778 1 91 251 ILE A CA 1
ATOM 1925 C C . ILE A 1 251 ? -0.924 -27.234 -1.095 1 91 251 ILE A C 1
ATOM 1927 O O . ILE A 1 251 ? -0.368 -26.594 -0.194 1 91 251 ILE A O 1
ATOM 1931 N N . ALA A 1 252 ? -2.166 -27 -1.524 1 92.5 252 ALA A N 1
ATOM 1932 C CA . ALA A 1 252 ? -2.951 -25.906 -0.966 1 92.5 252 ALA A CA 1
ATOM 1933 C C . ALA A 1 252 ? -3.143 -26.078 0.539 1 92.5 252 ALA A C 1
ATOM 1935 O O . ALA A 1 252 ? -3.029 -25.125 1.299 1 92.5 252 ALA A O 1
ATOM 1936 N N . GLU A 1 253 ? -3.43 -27.234 0.906 1 92.19 253 GLU A N 1
ATOM 1937 C CA . GLU A 1 253 ? -3.627 -27.516 2.326 1 92.19 253 GLU A CA 1
ATOM 1938 C C . GLU A 1 253 ? -2.371 -27.188 3.131 1 92.19 253 GLU A C 1
ATOM 1940 O O . GLU A 1 253 ? -2.453 -26.609 4.211 1 92.19 253 GLU A O 1
ATOM 1945 N N . ARG A 1 254 ? -1.244 -27.531 2.641 1 88.19 254 ARG A N 1
ATOM 1946 C CA . ARG A 1 254 ? 0.028 -27.266 3.307 1 88.19 254 ARG A CA 1
ATOM 1947 C C . ARG A 1 254 ? 0.314 -25.781 3.393 1 88.19 254 ARG A C 1
ATOM 1949 O O . ARG A 1 254 ? 0.805 -25.297 4.414 1 88.19 254 ARG A O 1
ATOM 1956 N N . TRP A 1 255 ? -0.057 -25.125 2.359 1 86.12 255 TRP A N 1
ATOM 1957 C CA . TRP A 1 255 ? 0.319 -23.719 2.281 1 86.12 255 TRP A CA 1
ATOM 1958 C C . TRP A 1 255 ? -0.691 -22.844 3.014 1 86.12 255 TRP A C 1
ATOM 1960 O O . TRP A 1 255 ? -0.317 -21.859 3.658 1 86.12 255 TRP A O 1
ATOM 1970 N N . LEU A 1 256 ? -1.965 -23.188 2.904 1 88.12 256 LEU A N 1
ATOM 1971 C CA . LEU A 1 256 ? -3.025 -22.359 3.479 1 88.12 256 LEU A CA 1
ATOM 1972 C C . LEU A 1 256 ? -3.312 -22.781 4.918 1 88.12 256 LEU A C 1
ATOM 1974 O O . LEU A 1 256 ? -3.844 -21.984 5.699 1 88.12 256 LEU A O 1
ATOM 1978 N N . GLY A 1 257 ? -3.045 -24 5.242 1 87.5 257 GLY A N 1
ATOM 1979 C CA . GLY A 1 257 ? -3.279 -24.516 6.586 1 87.5 257 GLY A CA 1
ATOM 1980 C C . GLY A 1 257 ? -4.68 -25.078 6.777 1 87.5 257 GLY A C 1
ATOM 1981 O O . GLY A 1 257 ? -5.078 -25.375 7.898 1 87.5 257 GLY A O 1
ATOM 1982 N N . TYR A 1 258 ? -5.48 -25.078 5.699 1 88.94 258 TYR A N 1
ATOM 1983 C CA . TYR A 1 258 ? -6.812 -25.672 5.742 1 88.94 258 TYR A CA 1
ATOM 1984 C C . TYR A 1 258 ? -7.168 -26.297 4.402 1 88.94 258 TYR A C 1
ATOM 1986 O O . TYR A 1 258 ? -6.551 -26 3.379 1 88.94 258 TYR A O 1
ATOM 1994 N N . GLN A 1 259 ? -8.133 -27.188 4.465 1 91.56 259 GLN A N 1
ATOM 1995 C CA . GLN A 1 259 ? -8.531 -27.938 3.273 1 91.56 259 GLN A CA 1
ATOM 1996 C C . GLN A 1 259 ? -9.414 -27.078 2.361 1 91.56 259 GLN A C 1
ATOM 1998 O O . GLN A 1 259 ? -10.266 -26.328 2.838 1 91.56 259 GLN A O 1
ATOM 2003 N N . ILE A 1 260 ? -9.094 -27.219 1.111 1 93.25 260 ILE A N 1
ATOM 2004 C CA . ILE A 1 260 ? -9.961 -26.578 0.131 1 93.25 260 ILE A CA 1
ATOM 2005 C C . ILE A 1 260 ? -10.453 -27.625 -0.874 1 93.25 260 ILE A C 1
ATOM 2007 O O . ILE A 1 260 ? -9.844 -28.672 -1.031 1 93.25 260 ILE A O 1
ATOM 2011 N N . SER A 1 261 ? -11.648 -27.328 -1.512 1 95.19 261 SER A N 1
ATOM 2012 C CA . SER A 1 261 ? -12.164 -28.109 -2.631 1 95.19 261 SER A CA 1
ATOM 2013 C C . SER A 1 261 ? -11.812 -27.469 -3.967 1 95.19 261 SER A C 1
ATOM 2015 O O . SER A 1 261 ? -12.047 -26.266 -4.16 1 95.19 261 SER A O 1
ATOM 2017 N N . VAL A 1 262 ? -11.219 -28.297 -4.809 1 97.62 262 VAL A N 1
ATOM 2018 C CA . VAL A 1 262 ? -10.766 -27.781 -6.098 1 97.62 262 VAL A CA 1
ATOM 2019 C C . VAL A 1 262 ? -11.516 -28.484 -7.227 1 97.62 262 VAL A C 1
ATOM 2021 O O . VAL A 1 262 ? -11.812 -29.672 -7.141 1 97.62 262 VAL A O 1
ATOM 2024 N N . GLU A 1 263 ? -11.891 -27.719 -8.234 1 97.75 263 GLU A N 1
ATOM 2025 C CA . GLU A 1 263 ? -12.539 -28.234 -9.43 1 97.75 263 GLU A CA 1
ATOM 2026 C C . GLU A 1 263 ? -11.578 -28.25 -10.617 1 97.75 263 GLU A C 1
ATOM 2028 O O . GLU A 1 263 ? -10.891 -27.25 -10.875 1 97.75 263 GLU A O 1
ATOM 2033 N N . CYS A 1 264 ? -11.5 -29.375 -11.297 1 97.38 264 CYS A N 1
ATOM 2034 C CA . CYS A 1 264 ? -10.727 -29.422 -12.531 1 97.38 264 CYS A CA 1
ATOM 2035 C C . CYS A 1 264 ? -11.523 -28.844 -13.695 1 97.38 264 CYS A C 1
ATOM 2037 O O . CYS A 1 264 ? -12.711 -29.156 -13.852 1 97.38 264 CYS A O 1
ATOM 2039 N N . VAL A 1 265 ? -10.852 -28.047 -14.492 1 96.38 265 VAL A N 1
ATOM 2040 C CA . VAL A 1 265 ? -11.531 -27.438 -15.625 1 96.38 265 VAL A CA 1
ATOM 2041 C C . VAL A 1 265 ? -10.68 -27.578 -16.875 1 96.38 265 VAL A C 1
ATOM 2043 O O . VAL A 1 265 ? -9.445 -27.672 -16.797 1 96.38 265 VAL A O 1
ATOM 2046 N N . ASP A 1 266 ? -11.328 -27.625 -18.078 1 92.5 266 ASP A N 1
ATOM 2047 C CA . ASP A 1 266 ? -10.688 -27.547 -19.375 1 92.5 266 ASP A CA 1
ATOM 2048 C C . ASP A 1 266 ? -10.875 -26.156 -20 1 92.5 266 ASP A C 1
ATOM 2050 O O . ASP A 1 266 ? -12 -25.672 -20.109 1 92.5 266 ASP A O 1
ATOM 2054 N N . LEU A 1 267 ? -9.773 -25.594 -20.328 1 90.19 267 LEU A N 1
ATOM 2055 C CA . LEU A 1 267 ? -9.852 -24.25 -20.875 1 90.19 267 LEU A CA 1
ATOM 2056 C C . LEU A 1 267 ? -10.188 -24.281 -22.359 1 90.19 267 LEU A C 1
ATOM 2058 O O . LEU A 1 267 ? -9.711 -25.156 -23.094 1 90.19 267 LEU A O 1
ATOM 2062 N N . PRO A 1 268 ? -11.148 -23.484 -22.797 1 76.44 268 PRO A N 1
ATOM 2063 C CA . PRO A 1 268 ? -11.477 -23.406 -24.219 1 76.44 268 PRO A CA 1
ATOM 2064 C C . PRO A 1 268 ? -10.289 -22.953 -25.078 1 76.44 268 PRO A C 1
ATOM 2066 O O . PRO A 1 268 ? -9.484 -22.125 -24.625 1 76.44 268 PRO A O 1
ATOM 2069 N N . VAL A 1 269 ? -9.781 -23.672 -25.984 1 66.44 269 VAL A N 1
ATOM 2070 C CA . VAL A 1 269 ? -8.664 -23.281 -26.844 1 66.44 269 VAL A CA 1
ATOM 2071 C C . VAL A 1 269 ? -9.141 -22.266 -27.875 1 66.44 269 VAL A C 1
ATOM 2073 O O . VAL A 1 269 ? -10.141 -22.484 -28.562 1 66.44 269 VAL A O 1
ATOM 2076 N N . LYS A 1 270 ? -9.039 -20.859 -27.672 1 57.19 270 LYS A N 1
ATOM 2077 C CA . LYS A 1 270 ? -9.375 -19.906 -28.719 1 57.19 270 LYS A CA 1
ATOM 2078 C C . LYS A 1 270 ? -8.469 -20.094 -29.938 1 57.19 270 LYS A C 1
ATOM 2080 O O . LYS A 1 270 ? -7.254 -20.25 -29.797 1 57.19 270 LYS A O 1
ATOM 2085 N N . ASN A 1 271 ? -8.922 -20.5 -30.984 1 44.88 271 ASN A N 1
ATOM 2086 C CA . ASN A 1 271 ? -8.227 -20.344 -32.25 1 44.88 271 ASN A CA 1
ATOM 2087 C C . ASN A 1 271 ? -7.613 -18.953 -32.406 1 44.88 271 ASN A C 1
ATOM 2089 O O . ASN A 1 271 ? -8.328 -17.953 -32.344 1 44.88 271 ASN A O 1
ATOM 2093 N N . ALA A 1 272 ? -6.508 -18.719 -31.844 1 40.31 272 ALA A N 1
ATOM 2094 C CA . ALA A 1 272 ? -5.719 -17.5 -32.031 1 40.31 272 ALA A CA 1
ATOM 2095 C C . ALA A 1 272 ? -5.84 -17 -33.469 1 40.31 272 ALA A C 1
ATOM 2097 O O . ALA A 1 272 ? -5.27 -17.594 -34.406 1 40.31 272 ALA A O 1
ATOM 2098 N N . ARG A 1 273 ? -6.844 -16.531 -34.031 1 34.69 273 ARG A N 1
ATOM 2099 C CA . ARG A 1 273 ? -6.648 -15.812 -35.281 1 34.69 273 ARG A CA 1
ATOM 2100 C C . ARG A 1 273 ? -5.59 -14.727 -35.125 1 34.69 273 ARG A C 1
ATOM 2102 O O . ARG A 1 273 ? -5.809 -13.727 -34.438 1 34.69 273 ARG A O 1
ATOM 2109 N N . ILE A 1 274 ? -4.309 -14.977 -35.031 1 31.17 274 ILE A N 1
ATOM 2110 C CA . ILE A 1 274 ? -3.156 -14.133 -35.312 1 31.17 274 ILE A CA 1
ATOM 2111 C C . ILE A 1 274 ? -3.479 -13.203 -36.5 1 31.17 274 ILE A C 1
ATOM 2113 O O . ILE A 1 274 ? -3.867 -13.672 -37.562 1 31.17 274 ILE A O 1
ATOM 2117 N N . CYS A 1 275 ? -3.887 -11.977 -36.25 1 27.44 275 CYS A N 1
ATOM 2118 C CA . CYS A 1 275 ? -3.939 -11.055 -37.375 1 27.44 275 CYS A CA 1
ATOM 2119 C C . CYS A 1 275 ? -2.719 -11.219 -38.281 1 27.44 275 CYS A C 1
ATOM 2121 O O . CYS A 1 275 ? -1.587 -11.016 -37.844 1 27.44 275 CYS A O 1
ATOM 2123 N N . ASN A 1 276 ? -2.697 -12.109 -39.188 1 22.81 276 ASN A N 1
ATOM 2124 C CA . ASN A 1 276 ? -1.854 -11.836 -40.344 1 22.81 276 ASN A CA 1
ATOM 2125 C C . ASN A 1 276 ? -2.068 -10.422 -40.875 1 22.81 276 ASN A C 1
ATOM 2127 O O . ASN A 1 276 ? -3.205 -9.953 -40.969 1 22.81 276 ASN A O 1
ATOM 2131 N N . MET B 1 1 ? -13.539 17.562 -20.984 1 29.25 1 MET B N 1
ATOM 2132 C CA . MET B 1 1 ? -13.109 16.891 -19.766 1 29.25 1 MET B CA 1
ATOM 2133 C C . MET B 1 1 ? -11.648 17.203 -19.469 1 29.25 1 MET B C 1
ATOM 2135 O O . MET B 1 1 ? -10.773 17 -20.312 1 29.25 1 MET B O 1
ATOM 2139 N N . SER B 1 2 ? -11.281 18.172 -18.828 1 39.03 2 SER B N 1
ATOM 2140 C CA . SER B 1 2 ? -9.93 18.703 -18.688 1 39.03 2 SER B CA 1
ATOM 2141 C C . SER B 1 2 ? -8.906 17.578 -18.516 1 39.03 2 SER B C 1
ATOM 2143 O O . SER B 1 2 ? -9.055 16.734 -17.625 1 39.03 2 SER B O 1
ATOM 2145 N N . VAL B 1 3 ? -8.32 17.062 -19.469 1 46.38 3 VAL B N 1
ATOM 2146 C CA . VAL B 1 3 ? -7.363 15.961 -19.625 1 46.38 3 VAL B CA 1
ATOM 2147 C C . VAL B 1 3 ? -6.312 16.031 -18.516 1 46.38 3 VAL B C 1
ATOM 2149 O O . VAL B 1 3 ? -5.562 17.016 -18.438 1 46.38 3 VAL B O 1
ATOM 2152 N N . CYS B 1 4 ? -6.703 15.609 -17.312 1 58.97 4 CYS B N 1
ATOM 2153 C CA . CYS B 1 4 ? -5.691 15.492 -16.266 1 58.97 4 CYS B CA 1
ATOM 2154 C C . CYS B 1 4 ? -4.367 15.008 -16.844 1 58.97 4 CYS B C 1
ATOM 2156 O O . CYS B 1 4 ? -4.305 13.945 -17.469 1 58.97 4 CYS B O 1
ATOM 2158 N N . HIS B 1 5 ? -3.41 16.016 -16.922 1 78 5 HIS B N 1
ATOM 2159 C CA . HIS B 1 5 ? -2.121 15.93 -17.594 1 78 5 HIS B CA 1
ATOM 2160 C C . HIS B 1 5 ? -1.054 15.344 -16.672 1 78 5 HIS B C 1
ATOM 2162 O O . HIS B 1 5 ? -1.084 15.562 -15.469 1 78 5 HIS B O 1
ATOM 2168 N N . LYS B 1 6 ? -0.355 14.422 -17.188 1 84.62 6 LYS B N 1
ATOM 2169 C CA . LYS B 1 6 ? 0.803 13.797 -16.562 1 84.62 6 LYS B CA 1
ATOM 2170 C C . LYS B 1 6 ? 1.691 14.836 -15.875 1 84.62 6 LYS B C 1
ATOM 2172 O O . LYS B 1 6 ? 2.348 14.539 -14.875 1 84.62 6 LYS B O 1
ATOM 2177 N N . HIS B 1 7 ? 1.48 16.109 -16.25 1 85.94 7 HIS B N 1
ATOM 2178 C CA . HIS B 1 7 ? 2.432 17.094 -15.734 1 85.94 7 HIS B CA 1
ATOM 2179 C C . HIS B 1 7 ? 1.755 18.062 -14.773 1 85.94 7 HIS B C 1
ATOM 2181 O O . HIS B 1 7 ? 2.385 19.016 -14.297 1 85.94 7 HIS B O 1
ATOM 2187 N N . SER B 1 8 ? 0.539 17.781 -14.516 1 94.69 8 SER B N 1
ATOM 2188 C CA . SER B 1 8 ? -0.142 18.547 -13.477 1 94.69 8 SER B CA 1
ATOM 2189 C C . SER B 1 8 ? 0.416 18.234 -12.094 1 94.69 8 SER B C 1
ATOM 2191 O O . SER B 1 8 ? 1.221 17.312 -11.938 1 94.69 8 SER B O 1
ATOM 2193 N N . VAL B 1 9 ? 0.056 19.125 -11.109 1 97.69 9 VAL B N 1
ATOM 2194 C CA . VAL B 1 9 ? 0.699 19.031 -9.805 1 97.69 9 VAL B CA 1
ATOM 2195 C C . VAL B 1 9 ? -0.22 18.312 -8.828 1 97.69 9 VAL B C 1
ATOM 2197 O O . VAL B 1 9 ? -1.413 18.141 -9.094 1 97.69 9 VAL B O 1
ATOM 2200 N N . ILE B 1 10 ? 0.38 17.797 -7.809 1 98.69 10 ILE B N 1
ATOM 2201 C CA . ILE B 1 10 ? -0.348 17.203 -6.691 1 98.69 10 ILE B CA 1
ATOM 2202 C C . ILE B 1 10 ? -0.515 18.25 -5.578 1 98.69 10 ILE B C 1
ATOM 2204 O O . ILE B 1 10 ? 0.471 18.781 -5.074 1 98.69 10 ILE B O 1
ATOM 2208 N N . GLY B 1 11 ? -1.763 18.594 -5.285 1 98.81 11 GLY B N 1
ATOM 2209 C CA . GLY B 1 11 ? -2.014 19.438 -4.121 1 98.81 11 GLY B CA 1
ATOM 2210 C C . GLY B 1 11 ? -1.938 18.672 -2.811 1 98.81 11 GLY B C 1
ATOM 2211 O O . GLY B 1 11 ? -2.428 17.547 -2.715 1 98.81 11 GLY B O 1
ATOM 2212 N N . VAL B 1 12 ? -1.273 19.25 -1.831 1 98.88 12 VAL B N 1
ATOM 2213 C CA . VAL B 1 12 ? -1.182 18.688 -0.491 1 98.88 12 VAL B CA 1
ATOM 2214 C C . VAL B 1 12 ? -1.62 19.719 0.542 1 98.88 12 VAL B C 1
ATOM 2216 O O . VAL B 1 12 ? -1.111 20.844 0.559 1 98.88 12 VAL B O 1
ATOM 2219 N N . LEU B 1 13 ? -2.59 19.375 1.369 1 98.81 13 LEU B N 1
ATOM 2220 C CA . LEU B 1 13 ? -3.039 20.359 2.346 1 98.81 13 LEU B CA 1
ATOM 2221 C C . LEU B 1 13 ? -2.969 19.797 3.76 1 98.81 13 LEU B C 1
ATOM 2223 O O . LEU B 1 13 ? -3.188 18.594 3.967 1 98.81 13 LEU B O 1
ATOM 2227 N N . ASP B 1 14 ? -2.68 20.594 4.688 1 98.44 14 ASP B N 1
ATOM 2228 C CA . ASP B 1 14 ? -2.596 20.297 6.113 1 98.44 14 ASP B CA 1
ATOM 2229 C C . ASP B 1 14 ? -2.984 21.516 6.953 1 98.44 14 ASP B C 1
ATOM 2231 O O . ASP B 1 14 ? -2.992 22.641 6.457 1 98.44 14 ASP B O 1
ATOM 2235 N N . SER B 1 15 ? -3.336 21.234 8.18 1 97.56 15 SER B N 1
ATOM 2236 C CA . SER B 1 15 ? -3.682 22.312 9.094 1 97.56 15 SER B CA 1
ATOM 2237 C C . SER B 1 15 ? -2.459 23.172 9.43 1 97.56 15 SER B C 1
ATOM 2239 O O . SER B 1 15 ? -2.592 24.281 9.938 1 97.56 15 SER B O 1
ATOM 2241 N N . GLY B 1 16 ? -1.308 22.688 9.219 1 96.38 16 GLY B N 1
ATOM 2242 C CA . GLY B 1 16 ? -0.071 23.406 9.5 1 96.38 16 GLY B CA 1
ATOM 2243 C C . GLY B 1 16 ? 1.149 22.734 8.891 1 96.38 16 GLY B C 1
ATOM 2244 O O . GLY B 1 16 ? 1.171 22.438 7.691 1 96.38 16 GLY B O 1
ATOM 2245 N N . VAL B 1 17 ? 2.172 22.484 9.719 1 95.62 17 VAL B N 1
ATOM 2246 C CA . VAL B 1 17 ? 3.453 21.984 9.227 1 95.62 17 VAL B CA 1
ATOM 2247 C C . VAL B 1 17 ? 3.473 20.453 9.289 1 95.62 17 VAL B C 1
ATOM 2249 O O . VAL B 1 17 ? 4.34 19.812 8.695 1 95.62 17 VAL B O 1
ATOM 2252 N N . GLY B 1 18 ? 2.523 19.828 10.016 1 95.75 18 GLY B N 1
ATOM 2253 C CA . GLY B 1 18 ? 2.529 18.391 10.211 1 95.75 18 GLY B CA 1
ATOM 2254 C C . GLY B 1 18 ? 2.535 17.609 8.906 1 95.75 18 GLY B C 1
ATOM 2255 O O . GLY B 1 18 ? 3.219 16.594 8.789 1 95.75 18 GLY B O 1
ATOM 2256 N N . GLY B 1 19 ? 1.832 18.109 7.914 1 97.62 19 GLY B N 1
ATOM 2257 C CA . GLY B 1 19 ? 1.692 17.453 6.625 1 97.62 19 GLY B CA 1
ATOM 2258 C C . GLY B 1 19 ? 2.99 17.391 5.84 1 97.62 19 GLY B C 1
ATOM 2259 O O . GLY B 1 19 ? 3.08 16.688 4.832 1 97.62 19 GLY B O 1
ATOM 2260 N N . LEU B 1 20 ? 4.012 18.078 6.297 1 97.25 20 LEU B N 1
ATOM 2261 C CA . LEU B 1 20 ? 5.309 18.016 5.633 1 97.25 20 LEU B CA 1
ATOM 2262 C C . LEU B 1 20 ? 5.883 16.609 5.668 1 97.25 20 LEU B C 1
ATOM 2264 O O . LEU B 1 20 ? 6.633 16.219 4.77 1 97.25 20 LEU B O 1
ATOM 2268 N N . THR B 1 21 ? 5.516 15.82 6.691 1 96.62 21 THR B N 1
ATOM 2269 C CA . THR B 1 21 ? 5.938 14.422 6.734 1 96.62 21 THR B CA 1
ATOM 2270 C C . THR B 1 21 ? 5.352 13.648 5.559 1 96.62 21 THR B C 1
ATOM 2272 O O . THR B 1 21 ? 6.035 12.82 4.953 1 96.62 21 THR B O 1
ATOM 2275 N N . VAL B 1 22 ? 4.098 13.945 5.215 1 98.25 22 VAL B N 1
ATOM 2276 C CA . VAL B 1 22 ? 3.447 13.328 4.066 1 98.25 22 VAL B CA 1
ATOM 2277 C C . VAL B 1 22 ? 4.078 13.836 2.773 1 98.25 22 VAL B C 1
ATOM 2279 O O . VAL B 1 22 ? 4.406 13.047 1.882 1 98.25 22 VAL B O 1
ATOM 2282 N N . ALA B 1 23 ? 4.273 15.164 2.695 1 97.81 23 ALA B N 1
ATOM 2283 C CA . ALA B 1 23 ? 4.895 15.766 1.521 1 97.81 23 ALA B CA 1
ATOM 2284 C C . ALA B 1 23 ? 6.273 15.164 1.261 1 97.81 23 ALA B C 1
ATOM 2286 O O . ALA B 1 23 ? 6.605 14.828 0.12 1 97.81 23 ALA B O 1
ATOM 2287 N N . SER B 1 24 ? 7.031 15.016 2.312 1 97.06 24 SER B N 1
ATOM 2288 C CA . SER B 1 24 ? 8.375 14.461 2.193 1 97.06 24 SER B CA 1
ATOM 2289 C C . SER B 1 24 ? 8.336 13.039 1.642 1 97.06 24 SER B C 1
ATOM 2291 O O . SER B 1 24 ? 9.172 12.664 0.813 1 97.06 24 SER B O 1
ATOM 2293 N N . GLU B 1 25 ? 7.391 12.242 2.084 1 97.44 25 GLU B N 1
ATOM 2294 C CA . GLU B 1 25 ? 7.254 10.867 1.602 1 97.44 25 GLU B CA 1
ATOM 2295 C C . GLU B 1 25 ? 6.816 10.836 0.141 1 97.44 25 GLU B C 1
ATOM 2297 O O . GLU B 1 25 ? 7.281 10 -0.636 1 97.44 25 GLU B O 1
ATOM 2302 N N . ILE B 1 26 ? 5.914 11.727 -0.213 1 98.12 26 ILE B N 1
ATOM 2303 C CA . ILE B 1 26 ? 5.488 11.797 -1.607 1 98.12 26 ILE B CA 1
ATOM 2304 C C . ILE B 1 26 ? 6.688 12.133 -2.492 1 98.12 26 ILE B C 1
ATOM 2306 O O . ILE B 1 26 ? 6.918 11.484 -3.512 1 98.12 26 ILE B O 1
ATOM 2310 N N . ILE B 1 27 ? 7.469 13.125 -2.064 1 96.69 27 ILE B N 1
ATOM 2311 C CA . ILE B 1 27 ? 8.625 13.562 -2.834 1 96.69 27 ILE B CA 1
ATOM 2312 C C . ILE B 1 27 ? 9.625 12.414 -2.953 1 96.69 27 ILE B C 1
ATOM 2314 O O . ILE B 1 27 ? 10.211 12.195 -4.02 1 96.69 27 ILE B O 1
ATOM 2318 N N . ARG B 1 28 ? 9.82 11.672 -1.921 1 96.06 28 ARG B N 1
ATOM 2319 C CA . ARG B 1 28 ? 10.781 10.578 -1.895 1 96.06 28 ARG B CA 1
ATOM 2320 C C . ARG B 1 28 ? 10.305 9.406 -2.748 1 96.06 28 ARG B C 1
ATOM 2322 O O . ARG B 1 28 ? 11.078 8.852 -3.535 1 96.06 28 ARG B O 1
ATOM 2329 N N . GLN B 1 29 ? 9.07 9.023 -2.65 1 97.62 29 GLN B N 1
ATOM 2330 C CA . GLN B 1 29 ? 8.555 7.82 -3.291 1 97.62 29 GLN B CA 1
ATOM 2331 C C . GLN B 1 29 ? 8.133 8.102 -4.73 1 97.62 29 GLN B C 1
ATOM 2333 O O . GLN B 1 29 ? 8.078 7.191 -5.559 1 97.62 29 GLN B O 1
ATOM 2338 N N . LEU B 1 30 ? 7.758 9.344 -5.039 1 97.94 30 LEU B N 1
ATOM 2339 C CA . LEU B 1 30 ? 7.367 9.812 -6.363 1 97.94 30 LEU B CA 1
ATOM 2340 C C . LEU B 1 30 ? 8.211 11.008 -6.789 1 97.94 30 LEU B C 1
ATOM 2342 O O . LEU B 1 30 ? 7.684 12.109 -6.969 1 97.94 30 LEU B O 1
ATOM 2346 N N . PRO B 1 31 ? 9.469 10.766 -7.043 1 97.31 31 PRO B N 1
ATOM 2347 C CA . PRO B 1 31 ? 10.406 11.875 -7.234 1 97.31 31 PRO B CA 1
ATOM 2348 C C . PRO B 1 31 ? 10.172 12.625 -8.539 1 97.31 31 PRO B C 1
ATOM 2350 O O . PRO B 1 31 ? 10.758 13.688 -8.758 1 97.31 31 PRO B O 1
ATOM 2353 N N . LYS B 1 32 ? 9.25 12.164 -9.375 1 97.69 32 LYS B N 1
ATOM 2354 C CA . LYS B 1 32 ? 8.977 12.844 -10.641 1 97.69 32 LYS B CA 1
ATOM 2355 C C . LYS B 1 32 ? 7.75 13.75 -10.523 1 97.69 32 LYS B C 1
ATOM 2357 O O . LYS B 1 32 ? 7.426 14.484 -11.453 1 97.69 32 LYS B O 1
ATOM 2362 N N . GLU B 1 33 ? 7.086 13.68 -9.438 1 98 33 GLU B N 1
ATOM 2363 C CA . GLU B 1 33 ? 5.871 14.461 -9.227 1 98 33 GLU B CA 1
ATOM 2364 C C . GLU B 1 33 ? 6.184 15.812 -8.594 1 98 33 GLU B C 1
ATOM 2366 O O . GLU B 1 33 ? 7.051 15.906 -7.723 1 98 33 GLU B O 1
ATOM 2371 N N . SER B 1 34 ? 5.445 16.828 -8.984 1 97.94 34 SER B N 1
ATOM 2372 C CA . SER B 1 34 ? 5.473 18.141 -8.336 1 97.94 34 SER B CA 1
ATOM 2373 C C . SER B 1 34 ? 4.348 18.266 -7.312 1 97.94 34 SER B C 1
ATOM 2375 O O . SER B 1 34 ? 3.211 17.875 -7.578 1 97.94 34 SER B O 1
ATOM 2377 N N . ILE B 1 35 ? 4.688 18.828 -6.164 1 97.75 35 ILE B N 1
ATOM 2378 C CA . ILE B 1 35 ? 3.641 19.016 -5.168 1 97.75 35 ILE B CA 1
ATOM 2379 C C . ILE B 1 35 ? 3.521 20.5 -4.809 1 97.75 35 ILE B C 1
ATOM 2381 O O . ILE B 1 35 ? 4.516 21.219 -4.801 1 97.75 35 ILE B O 1
ATOM 2385 N N . TYR B 1 36 ? 2.361 20.953 -4.609 1 98.69 36 TYR B N 1
ATOM 2386 C CA . TYR B 1 36 ? 2.02 22.234 -4.02 1 98.69 36 TYR B CA 1
ATOM 2387 C C . TYR B 1 36 ? 1.354 22.062 -2.662 1 98.69 36 TYR B C 1
ATOM 2389 O O . TYR B 1 36 ? 0.227 21.562 -2.576 1 98.69 36 TYR B O 1
ATOM 2397 N N . TYR B 1 37 ? 2.184 22.484 -1.714 1 98.69 37 TYR B N 1
ATOM 2398 C CA . TYR B 1 37 ? 1.794 22.281 -0.323 1 98.69 37 TYR B CA 1
ATOM 2399 C C . TYR B 1 37 ? 1.208 23.547 0.276 1 98.69 37 TYR B C 1
ATOM 2401 O O . TYR B 1 37 ? 1.74 24.641 0.07 1 98.69 37 TYR B O 1
ATOM 2409 N N . ILE B 1 38 ? 0.049 23.375 1.032 1 98.62 38 ILE B N 1
ATOM 2410 C CA . ILE B 1 38 ? -0.455 24.5 1.803 1 98.62 38 ILE B CA 1
ATOM 2411 C C . ILE B 1 38 ? -0.719 24.062 3.244 1 98.62 38 ILE B C 1
ATOM 2413 O O . ILE B 1 38 ? -1.397 23.062 3.482 1 98.62 38 ILE B O 1
ATOM 2417 N N . GLY B 1 39 ? -0.158 24.812 4.184 1 98.25 39 GLY B N 1
ATOM 2418 C CA . GLY B 1 39 ? -0.411 24.672 5.609 1 98.25 39 GLY B CA 1
ATOM 2419 C C . GLY B 1 39 ? -1.179 25.828 6.203 1 98.25 39 GLY B C 1
ATOM 2420 O O . GLY B 1 39 ? -0.746 26.984 6.105 1 98.25 39 GLY B O 1
ATOM 2421 N N . ASP B 1 40 ? -2.281 25.547 6.828 1 97.94 40 ASP B N 1
ATOM 2422 C CA . ASP B 1 40 ? -3.146 26.578 7.406 1 97.94 40 ASP B CA 1
ATOM 2423 C C . ASP B 1 40 ? -2.717 26.922 8.828 1 97.94 40 ASP B C 1
ATOM 2425 O O . ASP B 1 40 ? -3.525 26.859 9.758 1 97.94 40 ASP B O 1
ATOM 2429 N N . ASN B 1 41 ? -1.515 27.406 8.961 1 96 41 ASN B N 1
ATOM 2430 C CA . ASN B 1 41 ? -0.9 27.656 10.266 1 96 41 ASN B CA 1
ATOM 2431 C C . ASN B 1 41 ? -1.652 28.734 11.047 1 96 41 ASN B C 1
ATOM 2433 O O . ASN B 1 41 ? -1.66 28.703 12.281 1 96 41 ASN B O 1
ATOM 2437 N N . LYS B 1 42 ? -2.287 29.672 10.422 1 95 42 LYS B N 1
ATOM 2438 C CA . LYS B 1 42 ? -2.99 30.766 11.094 1 95 42 LYS B CA 1
ATOM 2439 C C . LYS B 1 42 ? -4.129 30.219 11.953 1 95 42 LYS B C 1
ATOM 2441 O O . LYS B 1 42 ? -4.434 30.797 13.008 1 95 42 LYS B O 1
ATOM 2446 N N . ARG B 1 43 ? -4.711 29.156 11.508 1 95.25 43 ARG B N 1
ATOM 2447 C CA . ARG B 1 43 ? -5.895 28.672 12.211 1 95.25 43 ARG B CA 1
ATOM 2448 C C . ARG B 1 43 ? -5.625 27.328 12.875 1 95.25 43 ARG B C 1
ATOM 2450 O O . ARG B 1 43 ? -6.551 26.656 13.32 1 95.25 43 ARG B O 1
ATOM 2457 N N . CYS B 1 44 ? -4.371 26.906 12.922 1 91.75 44 CYS B N 1
ATOM 2458 C CA . CYS B 1 44 ? -3.947 25.703 13.633 1 91.75 44 CYS B CA 1
ATOM 2459 C C . CYS B 1 44 ? -4.055 25.891 15.141 1 91.75 44 CYS B C 1
ATOM 2461 O O . CYS B 1 44 ? -3.885 27 15.648 1 91.75 44 CYS B O 1
ATOM 2463 N N . PRO B 1 45 ? -4.488 24.922 15.945 1 93.38 45 PRO B N 1
ATOM 2464 C CA . PRO B 1 45 ? -4.66 23.5 15.617 1 93.38 45 PRO B CA 1
ATOM 2465 C C . PRO B 1 45 ? -6.098 23.141 15.25 1 93.38 45 PRO B C 1
ATOM 2467 O O . PRO B 1 45 ? -7.039 23.75 15.773 1 93.38 45 PRO B O 1
ATOM 2470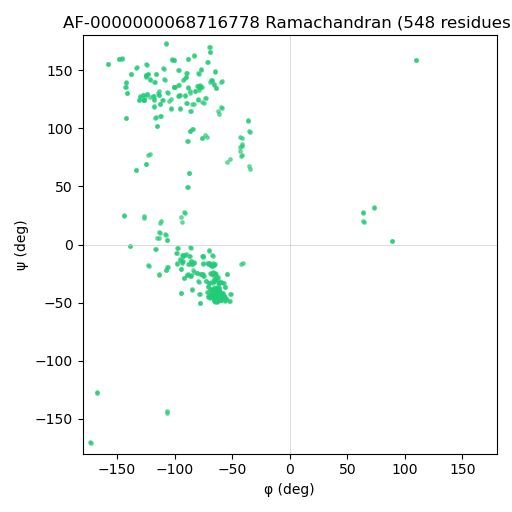 N N . TYR B 1 46 ? -6.211 22.172 14.422 1 95.06 46 TYR B N 1
ATOM 2471 C CA . TYR B 1 46 ? -7.527 21.719 13.984 1 95.06 46 TYR B CA 1
ATOM 2472 C C . TYR B 1 46 ? -8.125 20.734 14.984 1 95.06 46 TYR B C 1
ATOM 2474 O O . TYR B 1 46 ? -9.352 20.625 15.086 1 95.06 46 TYR B O 1
ATOM 2482 N N . GLY B 1 47 ? -7.371 20.109 15.773 1 92.56 47 GLY B N 1
ATOM 2483 C CA . GLY B 1 47 ? -7.762 19 16.641 1 92.56 47 GLY B CA 1
ATOM 2484 C C . GLY B 1 47 ? -8.953 19.328 17.516 1 92.56 47 GLY B C 1
ATOM 2485 O O . GLY B 1 47 ? -9.938 18.594 17.547 1 92.56 47 GLY B O 1
ATOM 2486 N N . PRO B 1 48 ? -8.906 20.469 18.172 1 92.94 48 PRO B N 1
ATOM 2487 C CA . PRO B 1 48 ? -9.977 20.797 19.125 1 92.94 48 PRO B CA 1
ATOM 2488 C C . PRO B 1 48 ? -11.164 21.484 18.453 1 92.94 48 PRO B C 1
ATOM 2490 O O . PRO B 1 48 ? -12.172 21.766 19.109 1 92.94 48 PRO B O 1
ATOM 2493 N N . ARG B 1 49 ? -11.125 21.75 17.156 1 94.75 49 ARG B N 1
ATOM 2494 C CA . ARG B 1 49 ? -12.164 22.516 16.469 1 94.75 49 ARG B CA 1
ATOM 2495 C C . ARG B 1 49 ? -13.336 21.625 16.094 1 94.75 49 ARG B C 1
ATOM 2497 O O . ARG B 1 49 ? -13.203 20.391 16.047 1 94.75 49 ARG B O 1
ATOM 2504 N N . SER B 1 50 ? -14.461 22.266 15.805 1 96.19 50 SER B N 1
ATOM 2505 C CA . SER B 1 50 ? -15.625 21.516 15.344 1 96.19 50 SER B CA 1
ATOM 2506 C C . SER B 1 50 ? -15.414 20.984 13.93 1 96.19 50 SER B C 1
ATOM 2508 O O . SER B 1 50 ? -14.633 21.547 13.164 1 96.19 50 SER B O 1
ATOM 2510 N N . VAL B 1 51 ? -16.141 19.969 13.625 1 96.38 51 VAL B N 1
ATOM 2511 C CA . VAL B 1 51 ? -16.078 19.359 12.297 1 96.38 51 VAL B CA 1
ATOM 2512 C C . VAL B 1 51 ? -16.453 20.391 11.234 1 96.38 51 VAL B C 1
ATOM 2514 O O . VAL B 1 51 ? -15.797 20.5 10.203 1 96.38 51 VAL B O 1
ATOM 2517 N N . GLU B 1 52 ? -17.5 21.141 11.531 1 96.44 52 GLU B N 1
ATOM 2518 C CA . GLU B 1 52 ? -17.984 22.156 10.586 1 96.44 52 GLU B CA 1
ATOM 2519 C C . GLU B 1 52 ? -16.906 23.203 10.312 1 96.44 52 GLU B C 1
ATOM 2521 O O . GLU B 1 52 ? -16.703 23.594 9.164 1 96.44 52 GLU B O 1
ATOM 2526 N N . GLU B 1 53 ? -16.281 23.641 11.32 1 96.69 53 GLU B N 1
ATOM 2527 C CA . GLU B 1 53 ? -15.211 24.609 11.172 1 96.69 53 GLU B CA 1
ATOM 2528 C C . GLU B 1 53 ? -14.062 24.047 10.344 1 96.69 53 GLU B C 1
ATOM 2530 O O . GLU B 1 53 ? -13.578 24.703 9.414 1 96.69 53 GLU B O 1
ATOM 2535 N N . VAL B 1 54 ? -13.672 22.875 10.648 1 97.56 54 VAL B N 1
ATOM 2536 C CA . VAL B 1 54 ? -12.562 22.234 9.953 1 97.56 54 VAL B CA 1
ATOM 2537 C C . VAL B 1 54 ? -12.914 22.031 8.484 1 97.56 54 VAL B C 1
ATOM 2539 O O . VAL B 1 54 ? -12.094 22.297 7.598 1 97.56 54 VAL B O 1
ATOM 2542 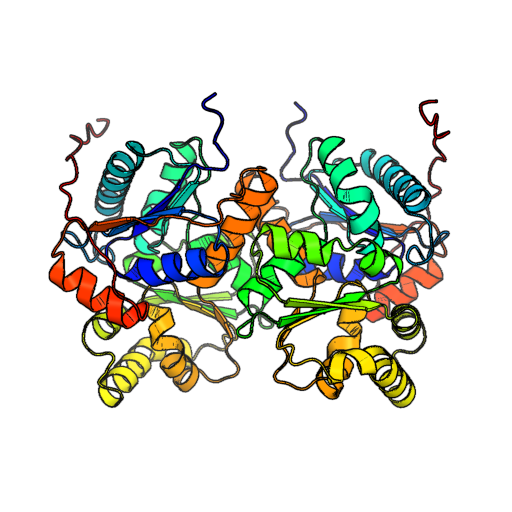N N . GLN B 1 55 ? -14.117 21.625 8.219 1 97.62 55 GLN B N 1
ATOM 2543 C CA . GLN B 1 55 ? -14.562 21.453 6.844 1 97.62 55 GLN B CA 1
ATOM 2544 C C . GLN B 1 55 ? -14.477 22.75 6.059 1 97.62 55 GLN B C 1
ATOM 2546 O O . GLN B 1 55 ? -13.992 22.766 4.922 1 97.62 55 GLN B O 1
ATOM 2551 N N . SER B 1 56 ? -14.93 23.797 6.727 1 97.12 56 SER B N 1
ATOM 2552 C CA . SER B 1 56 ? -14.875 25.094 6.082 1 97.12 56 SER B CA 1
ATOM 2553 C C . SER B 1 56 ? -13.445 25.5 5.754 1 97.12 56 SER B C 1
ATOM 2555 O O . SER B 1 56 ? -13.156 25.953 4.648 1 97.12 56 SER B O 1
ATOM 2557 N N . PHE B 1 57 ? -12.586 25.312 6.711 1 97.75 57 PHE B N 1
ATOM 2558 C CA . PHE B 1 57 ? -11.172 25.641 6.52 1 97.75 57 PHE B CA 1
ATOM 2559 C C . PHE B 1 57 ? -10.586 24.844 5.367 1 97.75 57 PHE B C 1
ATOM 2561 O O . PHE B 1 57 ? -9.867 25.391 4.523 1 97.75 57 PHE B O 1
ATOM 2568 N N . VAL B 1 58 ? -10.891 23.562 5.297 1 98.25 58 VAL B N 1
ATOM 2569 C CA . VAL B 1 58 ? -10.352 22.656 4.289 1 98.25 58 VAL B CA 1
ATOM 2570 C C . VAL B 1 58 ? -10.82 23.094 2.9 1 98.25 58 VAL B C 1
ATOM 2572 O O . VAL B 1 58 ? -10.016 23.172 1.969 1 98.25 58 VAL B O 1
ATOM 2575 N N . PHE B 1 59 ? -12.078 23.422 2.791 1 97.81 59 PHE B N 1
ATOM 2576 C CA . PHE B 1 59 ? -12.609 23.797 1.489 1 97.81 59 PHE B CA 1
ATOM 2577 C C . PHE B 1 59 ? -12.016 25.125 1.023 1 97.81 59 PHE B C 1
ATOM 2579 O O . PHE B 1 59 ? -11.812 25.328 -0.175 1 97.81 59 PHE B O 1
ATOM 2586 N N . GLU B 1 60 ? -11.719 26 1.963 1 97.75 60 GLU B N 1
ATOM 2587 C CA . GLU B 1 60 ? -11.047 27.234 1.611 1 97.75 60 GLU B CA 1
ATOM 2588 C C . GLU B 1 60 ? -9.648 26.984 1.073 1 97.75 60 GLU B C 1
ATOM 2590 O O . GLU B 1 60 ? -9.219 27.609 0.108 1 97.75 60 GLU B O 1
ATOM 2595 N N . MET B 1 61 ? -8.922 26.062 1.67 1 98.12 61 MET B N 1
ATOM 2596 C CA . MET B 1 61 ? -7.605 25.688 1.169 1 98.12 61 MET B CA 1
ATOM 2597 C C . MET B 1 61 ? -7.707 25.062 -0.223 1 98.12 61 MET B C 1
ATOM 2599 O O . MET B 1 61 ? -6.875 25.344 -1.089 1 98.12 61 MET B O 1
ATOM 2603 N N . VAL B 1 62 ? -8.734 24.25 -0.403 1 98.19 62 VAL B N 1
ATOM 2604 C CA . VAL B 1 62 ? -8.938 23.594 -1.692 1 98.19 62 VAL B CA 1
ATOM 2605 C C . VAL B 1 62 ? -9.227 24.641 -2.764 1 98.19 62 VAL B C 1
ATOM 2607 O O . VAL B 1 62 ? -8.711 24.562 -3.881 1 98.19 62 VAL B O 1
ATOM 2610 N N . GLU B 1 63 ? -10 25.641 -2.436 1 96.94 63 GLU B N 1
ATOM 2611 C CA . GLU B 1 63 ? -10.289 26.719 -3.377 1 96.94 63 GLU B CA 1
ATOM 2612 C C . GLU B 1 63 ? -9.008 27.422 -3.803 1 96.94 63 GLU B C 1
ATOM 2614 O O . GLU B 1 63 ? -8.836 27.75 -4.98 1 96.94 63 GLU B O 1
ATOM 2619 N N . PHE B 1 64 ? -8.156 27.672 -2.879 1 97.31 64 PHE B N 1
ATOM 2620 C CA . PHE B 1 64 ? -6.863 28.281 -3.197 1 97.31 64 PHE B CA 1
ATOM 2621 C C . PHE B 1 64 ? -6.066 27.391 -4.141 1 97.31 64 PHE B C 1
ATOM 2623 O O . PHE B 1 64 ? -5.52 27.859 -5.137 1 97.31 64 PHE B O 1
ATOM 2630 N N . LEU B 1 65 ? -6.004 26.062 -3.869 1 97.75 65 LEU B N 1
ATOM 2631 C CA . LEU B 1 65 ? -5.191 25.125 -4.645 1 97.75 65 LEU B CA 1
ATOM 2632 C C . LEU B 1 65 ? -5.762 24.953 -6.047 1 97.75 65 LEU B C 1
ATOM 2634 O O . LEU B 1 65 ? -5.031 24.625 -6.984 1 97.75 65 LEU B O 1
ATOM 2638 N N . LYS B 1 66 ? -7.023 25.172 -6.227 1 96.44 66 LYS B N 1
ATOM 2639 C CA . LYS B 1 66 ? -7.703 24.984 -7.508 1 96.44 66 LYS B CA 1
ATOM 2640 C C . LYS B 1 66 ? -7.188 25.953 -8.555 1 96.44 66 LYS B C 1
ATOM 2642 O O . LYS B 1 66 ? -7.434 25.781 -9.75 1 96.44 66 LYS B O 1
ATOM 2647 N N . GLN B 1 67 ? -6.516 27 -8.133 1 95.75 67 GLN B N 1
ATOM 2648 C CA . GLN B 1 67 ? -5.965 27.953 -9.094 1 95.75 67 GLN B CA 1
ATOM 2649 C C . GLN B 1 67 ? -4.809 27.344 -9.875 1 95.75 67 GLN B C 1
ATOM 2651 O O . GLN B 1 67 ? -4.398 27.891 -10.906 1 95.75 67 GLN B O 1
ATOM 2656 N N . PHE B 1 68 ? -4.309 26.25 -9.352 1 96.62 68 PHE B N 1
ATOM 2657 C CA . PHE B 1 68 ? -3.223 25.531 -10.008 1 96.62 68 PHE B CA 1
ATOM 2658 C C . PHE B 1 68 ? -3.75 24.297 -10.742 1 96.62 68 PHE B C 1
ATOM 2660 O O . PHE B 1 68 ? -4.859 23.844 -10.469 1 96.62 68 PHE B O 1
ATOM 2667 N N . PRO B 1 69 ? -3.035 23.75 -11.719 1 96.56 69 PRO B N 1
ATOM 2668 C CA . PRO B 1 69 ? -3.471 22.547 -12.438 1 96.56 69 PRO B CA 1
ATOM 2669 C C . PRO B 1 69 ? -3.277 21.266 -11.633 1 96.56 69 PRO B C 1
ATOM 2671 O O . PRO B 1 69 ? -2.283 20.562 -11.812 1 96.56 69 PRO B O 1
ATOM 2674 N N . LEU B 1 70 ? -4.27 20.875 -10.906 1 97.62 70 LEU B N 1
ATOM 2675 C CA . LEU B 1 70 ? -4.191 19.734 -10 1 97.62 70 LEU B CA 1
ATOM 2676 C C . LEU B 1 70 ? -4.562 18.438 -10.719 1 97.62 70 LEU B C 1
ATOM 2678 O O . LEU B 1 70 ? -5.555 18.406 -11.453 1 97.62 70 LEU B O 1
ATOM 2682 N N . LYS B 1 71 ? -3.779 17.438 -10.492 1 97.88 71 LYS B N 1
ATOM 2683 C CA . LYS B 1 71 ? -4.168 16.109 -10.984 1 97.88 71 LYS B CA 1
ATOM 2684 C C . LYS B 1 71 ? -4.637 15.219 -9.844 1 97.88 71 LYS B C 1
ATOM 2686 O O . LYS B 1 71 ? -5.273 14.188 -10.07 1 97.88 71 LYS B O 1
ATOM 2691 N N . ALA B 1 72 ? -4.242 15.602 -8.633 1 98.5 72 ALA B N 1
ATOM 2692 C CA . ALA B 1 72 ? -4.648 14.891 -7.422 1 98.5 72 ALA B CA 1
ATOM 2693 C C . ALA B 1 72 ? -4.547 15.789 -6.195 1 98.5 72 ALA B C 1
ATOM 2695 O O . ALA B 1 72 ? -3.846 16.797 -6.215 1 98.5 72 ALA B O 1
ATOM 2696 N N . LEU B 1 73 ? -5.328 15.453 -5.211 1 98.81 73 LEU B N 1
ATOM 2697 C CA . LEU B 1 73 ? -5.309 16.156 -3.934 1 98.81 73 LEU B CA 1
ATOM 2698 C C . LEU B 1 73 ? -5.047 15.188 -2.785 1 98.81 73 LEU B C 1
ATOM 2700 O O . LEU B 1 73 ? -5.648 14.117 -2.723 1 98.81 73 LEU B O 1
ATOM 2704 N N . VAL B 1 74 ? -4.094 15.531 -1.946 1 98.94 74 VAL B N 1
ATOM 2705 C CA . VAL B 1 74 ? -3.801 14.75 -0.748 1 98.94 74 VAL B CA 1
ATOM 2706 C C . VAL B 1 74 ? -4.16 15.562 0.496 1 98.94 74 VAL B C 1
ATOM 2708 O O . VAL B 1 74 ? -3.65 16.656 0.694 1 98.94 74 VAL B O 1
ATOM 2711 N N . VAL B 1 75 ? -5.059 15.031 1.298 1 98.88 75 VAL B N 1
ATOM 2712 C CA . VAL B 1 75 ? -5.367 15.609 2.604 1 98.88 75 VAL B CA 1
ATOM 2713 C C . VAL B 1 75 ? -4.406 15.055 3.652 1 98.88 75 VAL B C 1
ATOM 2715 O O . VAL B 1 75 ? -4.664 14 4.242 1 98.88 75 VAL B O 1
ATOM 2718 N N . ALA B 1 76 ? -3.383 15.828 3.936 1 98.69 76 ALA B N 1
ATOM 2719 C CA . ALA B 1 76 ? -2.242 15.359 4.719 1 98.69 76 ALA B CA 1
ATOM 2720 C C . ALA B 1 76 ? -2.418 15.688 6.199 1 98.69 76 ALA B C 1
ATOM 2722 O O . ALA B 1 76 ? -1.437 15.867 6.922 1 98.69 76 ALA B O 1
ATOM 2723 N N . CYS B 1 77 ? -3.525 15.93 6.621 1 98.31 77 CYS B N 1
ATOM 2724 C CA . CYS B 1 77 ? -3.924 16.141 8.008 1 98.31 77 CYS B CA 1
ATOM 2725 C C . CYS B 1 77 ? -4.984 15.133 8.43 1 98.31 77 CYS B C 1
ATOM 2727 O O . CYS B 1 77 ? -6.051 15.055 7.812 1 98.31 77 CYS B O 1
ATOM 2729 N N . ASN B 1 78 ? -4.73 14.469 9.5 1 98.31 78 ASN B N 1
ATOM 2730 C CA . ASN B 1 78 ? -5.676 13.453 9.953 1 98.31 78 ASN B CA 1
ATOM 2731 C C . ASN B 1 78 ? -7.004 14.078 10.383 1 98.31 78 ASN B C 1
ATOM 2733 O O . ASN B 1 78 ? -8.07 13.578 10.023 1 98.31 78 ASN B O 1
ATOM 2737 N N . THR B 1 79 ? -6.926 15.18 11.062 1 97.88 79 THR B N 1
ATOM 2738 C CA . THR B 1 79 ? -8.141 15.852 11.5 1 97.88 79 THR B CA 1
ATOM 2739 C C . THR B 1 79 ? -8.945 16.344 10.297 1 97.88 79 THR B C 1
ATOM 2741 O O . THR B 1 79 ? -10.164 16.188 10.25 1 97.88 79 THR B O 1
ATOM 2744 N N . ALA B 1 80 ? -8.242 16.906 9.359 1 98.44 80 ALA B N 1
ATOM 2745 C CA . ALA B 1 80 ? -8.914 17.391 8.148 1 98.44 80 ALA B CA 1
ATOM 2746 C C . ALA B 1 80 ? -9.523 16.234 7.371 1 98.44 80 ALA B C 1
ATOM 2748 O O . ALA B 1 80 ? -10.656 16.328 6.887 1 98.44 80 ALA B O 1
ATOM 2749 N N . ALA B 1 81 ? -8.773 15.164 7.23 1 98.44 81 ALA B N 1
ATOM 2750 C CA . ALA B 1 81 ? -9.281 13.992 6.516 1 98.44 81 ALA B CA 1
ATOM 2751 C C . ALA B 1 81 ? -10.523 13.438 7.203 1 98.44 81 ALA B C 1
ATOM 2753 O O . ALA B 1 81 ? -11.508 13.102 6.543 1 98.44 81 ALA B O 1
ATOM 2754 N N . ALA B 1 82 ? -10.453 13.352 8.484 1 97.94 82 ALA B N 1
ATOM 2755 C CA . ALA B 1 82 ? -11.594 12.844 9.25 1 97.94 82 ALA B CA 1
ATOM 2756 C C . ALA B 1 82 ? -12.836 13.703 9.023 1 97.94 82 ALA B C 1
ATOM 2758 O O . ALA B 1 82 ? -13.953 13.188 8.953 1 97.94 82 ALA B O 1
ATOM 2759 N N . ALA B 1 83 ? -12.648 14.938 8.82 1 97.69 83 ALA B N 1
ATOM 2760 C CA . ALA B 1 83 ? -13.766 15.883 8.781 1 97.69 83 ALA B CA 1
ATOM 2761 C C . ALA B 1 83 ? -14.281 16.062 7.355 1 97.69 83 ALA B C 1
ATOM 2763 O O . ALA B 1 83 ? -15.469 16.297 7.148 1 97.69 83 ALA B O 1
ATOM 2764 N N . ALA B 1 84 ? -13.406 15.891 6.352 1 98 84 ALA B N 1
ATOM 2765 C CA . ALA B 1 84 ? -13.812 16.5 5.094 1 98 84 ALA B CA 1
ATOM 2766 C C . ALA B 1 84 ? -13.516 15.594 3.91 1 98 84 ALA B C 1
ATOM 2768 O O . ALA B 1 84 ? -13.859 15.906 2.768 1 98 84 ALA B O 1
ATOM 2769 N N . LEU B 1 85 ? -12.938 14.445 4.113 1 97.88 85 LEU B N 1
ATOM 2770 C CA . LEU B 1 85 ? -12.445 13.633 3.004 1 97.88 85 LEU B CA 1
ATOM 2771 C C . LEU B 1 85 ? -13.586 13.211 2.09 1 97.88 85 LEU B C 1
ATOM 2773 O O . LEU B 1 85 ? -13.508 13.383 0.872 1 97.88 85 LEU B O 1
ATOM 2777 N N . THR B 1 86 ? -14.641 12.703 2.666 1 96.06 86 THR B N 1
ATOM 2778 C CA . THR B 1 86 ? -15.773 12.219 1.888 1 96.06 86 THR B CA 1
ATOM 2779 C C . THR B 1 86 ? -16.391 13.344 1.059 1 96.06 86 THR B C 1
ATOM 2781 O O . THR B 1 86 ? -16.641 13.172 -0.135 1 96.06 86 THR B O 1
ATOM 2784 N N . ALA B 1 87 ? -16.578 14.453 1.68 1 97.5 87 ALA B N 1
ATOM 2785 C CA . ALA B 1 87 ? -17.141 15.602 0.99 1 97.5 87 ALA B CA 1
ATOM 2786 C C . ALA B 1 87 ? -16.25 16.047 -0.161 1 97.5 87 ALA B C 1
ATOM 2788 O O . ALA B 1 87 ? -16.734 16.422 -1.231 1 97.5 87 ALA B O 1
ATOM 2789 N N . LEU B 1 88 ? -14.977 16.031 0.033 1 98.25 88 LEU B N 1
ATOM 2790 C CA . LEU B 1 88 ? -14.023 16.422 -1.005 1 98.25 88 LEU B CA 1
ATOM 2791 C C . LEU B 1 88 ? -14.078 15.445 -2.176 1 98.25 88 LEU B C 1
ATOM 2793 O O . LEU B 1 88 ? -14.047 15.859 -3.338 1 98.25 88 LEU B O 1
ATOM 2797 N N . GLN B 1 89 ? -14.133 14.156 -1.879 1 96.94 89 GLN B N 1
ATOM 2798 C CA . GLN B 1 89 ? -14.18 13.125 -2.906 1 96.94 89 GLN B CA 1
ATOM 2799 C C . GLN B 1 89 ? -15.438 13.242 -3.754 1 96.94 89 GLN B C 1
ATOM 2801 O O . GLN B 1 89 ? -15.422 12.938 -4.949 1 96.94 89 GLN B O 1
ATOM 2806 N N . GLU B 1 90 ? -16.484 13.727 -3.184 1 96.12 90 GLU B N 1
ATOM 2807 C CA . GLU B 1 90 ? -17.734 13.938 -3.9 1 96.12 90 GLU B CA 1
ATOM 2808 C C . GLU B 1 90 ? -17.688 15.219 -4.73 1 96.12 90 GLU B C 1
ATOM 2810 O O . GLU B 1 90 ? -18.266 15.289 -5.812 1 96.12 90 GLU B O 1
ATOM 2815 N N . ALA B 1 91 ? -16.984 16.172 -4.27 1 96.62 91 ALA B N 1
ATOM 2816 C CA . ALA B 1 91 ? -17.031 17.5 -4.848 1 96.62 91 ALA B CA 1
ATOM 2817 C C . ALA B 1 91 ? -16.016 17.641 -5.992 1 96.62 91 ALA B C 1
ATOM 2819 O O . ALA B 1 91 ? -16.203 18.453 -6.898 1 96.62 91 ALA B O 1
ATOM 2820 N N . LEU B 1 92 ? -14.984 16.875 -5.973 1 97.25 92 LEU B N 1
ATOM 2821 C CA . LEU B 1 92 ? -13.898 17.062 -6.934 1 97.25 92 LEU B CA 1
ATOM 2822 C C . LEU B 1 92 ? -13.867 15.914 -7.938 1 97.25 92 LEU B C 1
ATOM 2824 O O . LEU B 1 92 ? -14.188 14.773 -7.598 1 97.25 92 LEU B O 1
ATOM 2828 N N . SER B 1 93 ? -13.383 16.203 -9.109 1 95.38 93 SER B N 1
ATOM 2829 C CA . SER B 1 93 ? -13.297 15.195 -10.164 1 95.38 93 SER B CA 1
ATOM 2830 C C . SER B 1 93 ? -11.938 14.516 -10.172 1 95.38 93 SER B C 1
ATOM 2832 O O . SER B 1 93 ? -11.766 13.469 -10.797 1 95.38 93 SER B O 1
ATOM 2834 N N . ILE B 1 94 ? -11 15.07 -9.531 1 96.75 94 ILE B N 1
ATOM 2835 C CA . ILE B 1 94 ? -9.672 14.477 -9.43 1 96.75 94 ILE B CA 1
ATOM 2836 C C . ILE B 1 94 ? -9.617 13.531 -8.227 1 96.75 94 ILE B C 1
ATOM 2838 O O . ILE B 1 94 ? -10.445 13.625 -7.32 1 96.75 94 ILE B O 1
ATOM 2842 N N . PRO B 1 95 ? -8.648 12.617 -8.234 1 97.69 95 PRO B N 1
ATOM 2843 C CA . PRO B 1 95 ? -8.516 11.758 -7.055 1 97.69 95 PRO B CA 1
ATOM 2844 C C . PRO B 1 95 ? -8.141 12.531 -5.793 1 97.69 95 PRO B C 1
ATOM 2846 O O . PRO B 1 95 ? -7.281 13.414 -5.84 1 97.69 95 PRO B O 1
ATOM 2849 N N . VAL B 1 96 ? -8.836 12.211 -4.715 1 98.56 96 VAL B N 1
ATOM 2850 C CA . VAL B 1 96 ? -8.57 12.766 -3.395 1 98.56 96 VAL B CA 1
ATOM 2851 C C . VAL B 1 96 ? -8.18 11.641 -2.434 1 98.56 96 VAL B C 1
ATOM 2853 O O . VAL B 1 96 ? -8.945 10.695 -2.23 1 98.56 96 VAL B O 1
ATOM 2856 N N . ILE B 1 97 ? -6.973 11.719 -1.91 1 98.56 97 ILE B N 1
ATOM 2857 C CA . ILE B 1 97 ? -6.441 10.703 -1.01 1 98.56 97 ILE B CA 1
ATOM 2858 C C . ILE B 1 97 ? -6.254 11.297 0.385 1 98.56 97 ILE B C 1
ATOM 2860 O O . ILE B 1 97 ? -5.723 12.398 0.532 1 98.56 97 ILE B O 1
ATOM 2864 N N . GLY B 1 98 ? -6.758 10.664 1.35 1 98.44 98 GLY B N 1
ATOM 2865 C CA . GLY B 1 98 ? -6.516 11.031 2.736 1 98.44 98 GLY B CA 1
ATOM 2866 C C . GLY B 1 98 ? -5.594 10.062 3.453 1 98.44 98 GLY B C 1
ATOM 2867 O O . GLY B 1 98 ? -5.324 8.969 2.953 1 98.44 98 GLY B O 1
ATOM 2868 N N . VAL B 1 99 ? -5.242 10.406 4.613 1 98.56 99 VAL B N 1
ATOM 2869 C CA . VAL B 1 99 ? -4.223 9.664 5.348 1 98.56 99 VAL B CA 1
ATOM 2870 C C . VAL B 1 99 ? -4.867 8.5 6.09 1 98.56 99 VAL B C 1
ATOM 2872 O O . VAL B 1 99 ? -4.18 7.559 6.5 1 98.56 99 VAL B O 1
ATOM 2875 N N . ILE B 1 100 ? -6.133 8.477 6.211 1 98.44 100 ILE B N 1
ATOM 2876 C CA . ILE B 1 100 ? -6.793 7.551 7.125 1 98.44 100 ILE B CA 1
ATOM 2877 C C . ILE B 1 100 ? -6.848 6.156 6.5 1 98.44 100 ILE B C 1
ATOM 2879 O O . ILE B 1 100 ? -6.371 5.188 7.094 1 98.44 100 ILE B O 1
ATOM 2883 N N . HIS B 1 101 ? -7.297 6.031 5.309 1 98.25 101 HIS B N 1
ATOM 2884 C CA . HIS B 1 101 ? -7.5 4.734 4.676 1 98.25 101 HIS B CA 1
ATOM 2885 C C . HIS B 1 101 ? -6.172 4.031 4.426 1 98.25 101 HIS B C 1
ATOM 2887 O O . HIS B 1 101 ? -6.031 2.838 4.707 1 98.25 101 HIS B O 1
ATOM 2893 N N . PRO B 1 102 ? -5.188 4.777 3.93 1 98.25 102 PRO B N 1
ATOM 2894 C CA . PRO B 1 102 ? -3.889 4.117 3.766 1 98.25 102 PRO B CA 1
ATOM 2895 C C . PRO B 1 102 ? -3.344 3.555 5.078 1 98.25 102 PRO B C 1
ATOM 2897 O O . PRO B 1 102 ? -2.805 2.445 5.102 1 98.25 102 PRO B O 1
ATOM 2900 N N . GLY B 1 103 ? -3.469 4.285 6.145 1 98.25 103 GLY B N 1
ATOM 2901 C CA . GLY B 1 103 ? -3.043 3.791 7.445 1 98.25 103 GLY B CA 1
ATOM 2902 C C . GLY B 1 103 ? -3.801 2.557 7.891 1 98.25 103 GLY B C 1
ATOM 2903 O O . GLY B 1 103 ? -3.203 1.602 8.391 1 98.25 103 GLY B O 1
ATOM 2904 N N . ALA B 1 104 ? -5.062 2.57 7.688 1 98.5 104 ALA B N 1
ATOM 2905 C CA . ALA B 1 104 ? -5.906 1.439 8.062 1 98.5 104 ALA B CA 1
ATOM 2906 C C . ALA B 1 104 ? -5.52 0.182 7.289 1 98.5 104 ALA B C 1
ATOM 2908 O O . ALA B 1 104 ? -5.34 -0.887 7.879 1 98.5 104 ALA B O 1
ATOM 2909 N N . ARG B 1 105 ? -5.332 0.301 6.031 1 97.94 105 ARG B N 1
ATOM 2910 C CA . ARG B 1 105 ? -4.984 -0.838 5.188 1 97.94 105 ARG B CA 1
ATOM 2911 C C . ARG B 1 105 ? -3.627 -1.415 5.582 1 97.94 105 ARG B C 1
ATOM 2913 O O . ARG B 1 105 ? -3.453 -2.635 5.621 1 97.94 105 ARG B O 1
ATOM 2920 N N . ALA B 1 106 ? -2.742 -0.502 5.836 1 98 106 ALA B N 1
ATOM 2921 C CA . ALA B 1 106 ? -1.409 -0.947 6.234 1 98 106 ALA B CA 1
ATOM 2922 C C . ALA B 1 106 ? -1.458 -1.72 7.547 1 98 106 ALA B C 1
ATOM 2924 O O . ALA B 1 106 ? -0.747 -2.711 7.719 1 98 106 ALA B O 1
ATOM 2925 N N . ALA B 1 107 ? -2.279 -1.264 8.445 1 98.62 107 ALA B N 1
ATOM 2926 C CA . ALA B 1 107 ? -2.414 -1.943 9.727 1 98.62 107 ALA B CA 1
ATOM 2927 C C . ALA B 1 107 ? -2.959 -3.357 9.547 1 98.62 107 ALA B C 1
ATOM 2929 O O . ALA B 1 107 ? -2.469 -4.301 10.172 1 98.62 107 ALA B O 1
ATOM 2930 N N . ILE B 1 108 ? -3.908 -3.504 8.711 1 98.25 108 ILE B N 1
ATOM 2931 C CA . ILE B 1 108 ? -4.516 -4.805 8.445 1 98.25 108 ILE B CA 1
ATOM 2932 C C . ILE B 1 108 ? -3.484 -5.738 7.82 1 98.25 108 ILE B C 1
ATOM 2934 O O . ILE B 1 108 ? -3.439 -6.93 8.141 1 98.25 108 ILE B O 1
ATOM 2938 N N . LYS B 1 109 ? -2.678 -5.191 6.992 1 97.06 109 LYS B N 1
ATOM 2939 C CA . LYS B 1 109 ? -1.647 -5.98 6.324 1 97.06 109 LYS B CA 1
ATOM 2940 C C . LYS B 1 109 ? -0.681 -6.594 7.336 1 97.06 109 LYS B C 1
ATOM 2942 O O . LYS B 1 109 ? -0.259 -7.742 7.18 1 97.06 109 LYS B O 1
ATOM 2947 N N . VAL B 1 110 ? -0.412 -5.875 8.469 1 96.94 110 VAL B N 1
ATOM 2948 C CA . VAL B 1 110 ? 0.734 -6.297 9.266 1 96.94 110 VAL B CA 1
ATOM 2949 C C . VAL B 1 110 ? 0.249 -6.957 10.555 1 96.94 110 VAL B C 1
ATOM 2951 O O . VAL B 1 110 ? 0.983 -7.73 11.18 1 96.94 110 VAL B O 1
ATOM 2954 N N . THR B 1 111 ? -0.953 -6.688 10.977 1 98 111 THR B N 1
ATOM 2955 C CA . THR B 1 111 ? -1.406 -7.199 12.266 1 98 111 THR B CA 1
ATOM 2956 C C . THR B 1 111 ? -1.538 -8.719 12.227 1 98 111 THR B C 1
ATOM 2958 O O . THR B 1 111 ? -1.972 -9.281 11.219 1 98 111 THR B O 1
ATOM 2961 N N . LYS B 1 112 ? -1.16 -9.328 13.297 1 95.19 112 LYS B N 1
ATOM 2962 C CA . LYS B 1 112 ? -1.295 -10.773 13.453 1 95.19 112 LYS B CA 1
ATOM 2963 C C . LYS B 1 112 ? -2.311 -11.109 14.547 1 95.19 112 LYS B C 1
ATOM 2965 O O . LYS B 1 112 ? -2.965 -12.156 14.484 1 95.19 112 LYS B O 1
ATOM 2970 N N . LYS B 1 113 ? -2.457 -10.18 15.469 1 95.94 113 LYS B N 1
ATOM 2971 C CA . LYS B 1 113 ? -3.355 -10.414 16.594 1 95.94 113 LYS B CA 1
ATOM 2972 C C . LYS B 1 113 ? -4.734 -9.812 16.328 1 95.94 113 LYS B C 1
ATOM 2974 O O . LYS B 1 113 ? -5.676 -10.047 17.094 1 95.94 113 LYS B O 1
ATOM 2979 N N . GLU B 1 114 ? -4.805 -8.984 15.297 1 97.38 114 GLU B N 1
ATOM 2980 C CA . GLU B 1 114 ? -6.039 -8.281 14.953 1 97.38 114 GLU B CA 1
ATOM 2981 C C . GLU B 1 114 ? -6.457 -7.328 16.062 1 97.38 114 GLU B C 1
ATOM 2983 O O . GLU B 1 114 ? -7.648 -7.145 16.328 1 97.38 114 GLU B O 1
ATOM 2988 N N . LYS B 1 115 ? -5.465 -6.879 16.781 1 98.38 115 LYS B N 1
ATOM 2989 C CA . LYS B 1 115 ? -5.609 -5.836 17.797 1 98.38 115 LYS B CA 1
ATOM 2990 C C . LYS B 1 115 ? -4.801 -4.598 17.422 1 98.38 115 LYS B C 1
ATOM 2992 O O . LYS B 1 115 ? -3.568 -4.609 17.484 1 98.38 115 LYS B O 1
ATOM 2997 N N . ILE B 1 116 ? -5.527 -3.559 17.062 1 98.69 116 ILE B N 1
ATOM 2998 C CA . ILE B 1 116 ? -4.895 -2.383 16.484 1 98.69 116 ILE B CA 1
ATOM 2999 C C . ILE B 1 116 ? -5.133 -1.167 17.375 1 98.69 116 ILE B C 1
ATOM 3001 O O . ILE B 1 116 ? -6.262 -0.904 17.781 1 98.69 116 ILE B O 1
ATOM 3005 N N . GLY B 1 117 ? -4.059 -0.532 17.75 1 98.62 117 GLY B N 1
ATOM 3006 C CA . GLY B 1 117 ? -4.156 0.766 18.391 1 98.62 117 GLY B CA 1
ATOM 3007 C C . GLY B 1 117 ? -4.133 1.926 17.422 1 98.62 117 GLY B C 1
ATOM 3008 O O . GLY B 1 117 ? -3.514 1.836 16.359 1 98.62 117 GLY B O 1
ATOM 3009 N N . VAL B 1 118 ? -4.836 2.988 17.766 1 98.69 118 VAL B N 1
ATOM 3010 C CA . VAL B 1 118 ? -4.801 4.242 17.031 1 98.69 118 VAL B CA 1
ATOM 3011 C C . VAL B 1 118 ? -4.586 5.41 17.984 1 98.69 118 VAL B C 1
ATOM 3013 O O . VAL B 1 118 ? -5.324 5.566 18.953 1 98.69 118 VAL B O 1
ATOM 3016 N N . ILE B 1 119 ? -3.533 6.199 17.719 1 98.5 119 ILE B N 1
ATOM 3017 C CA . ILE B 1 119 ? -3.383 7.438 18.484 1 98.5 119 ILE B CA 1
ATOM 3018 C C . ILE B 1 119 ? -3.49 8.633 17.531 1 98.5 119 ILE B C 1
ATOM 3020 O O . ILE B 1 119 ? -3.115 8.547 16.359 1 98.5 119 ILE B O 1
ATOM 3024 N N . GLY B 1 120 ? -4.027 9.711 18.016 1 97.56 120 GLY B N 1
ATOM 3025 C CA . GLY B 1 120 ? -4.23 10.914 17.219 1 97.56 120 GLY B CA 1
ATOM 3026 C C . GLY B 1 120 ? -4.715 12.094 18.031 1 97.56 120 GLY B C 1
ATOM 3027 O O . GLY B 1 120 ? -4.629 12.086 19.266 1 97.56 120 GLY B O 1
ATOM 3028 N N . THR B 1 121 ? -5.105 13.156 17.375 1 96.44 121 THR B N 1
ATOM 3029 C CA . THR B 1 121 ? -5.711 14.32 18.016 1 96.44 121 THR B CA 1
ATOM 3030 C C . THR B 1 121 ? -7.102 13.977 18.547 1 96.44 121 THR B C 1
ATOM 3032 O O . THR B 1 121 ? -7.656 12.93 18.203 1 96.44 121 THR B O 1
ATOM 3035 N N . VAL B 1 122 ? -7.598 14.898 19.297 1 96.5 122 VAL B N 1
ATOM 3036 C CA . VAL B 1 122 ? -8.945 14.719 19.828 1 96.5 122 VAL B CA 1
ATOM 3037 C C . VAL B 1 122 ? -9.945 14.617 18.672 1 96.5 122 VAL B C 1
ATOM 3039 O O . VAL B 1 122 ? -10.773 13.703 18.656 1 96.5 122 VAL B O 1
ATOM 3042 N N . GLY B 1 123 ? -9.828 15.445 17.734 1 95.81 123 GLY B N 1
ATOM 3043 C CA . GLY B 1 123 ? -10.734 15.438 16.609 1 95.81 123 GLY B CA 1
ATOM 3044 C C . GLY B 1 123 ? -10.664 14.156 15.789 1 95.81 123 GLY B C 1
ATOM 3045 O O . GLY B 1 123 ? -11.695 13.609 15.398 1 95.81 123 GLY B O 1
ATOM 3046 N N . THR B 1 124 ? -9.477 13.648 15.547 1 97.31 124 THR B N 1
ATOM 3047 C CA . THR B 1 124 ? -9.289 12.422 14.789 1 97.31 124 THR B CA 1
ATOM 3048 C C . THR B 1 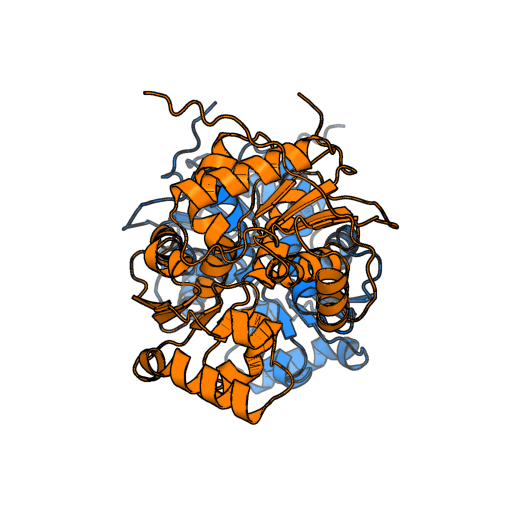124 ? -9.922 11.234 15.516 1 97.31 124 THR B C 1
ATOM 3050 O O . THR B 1 124 ? -10.68 10.469 14.922 1 97.31 124 THR B O 1
ATOM 3053 N N . ILE B 1 125 ? -9.672 11.133 16.797 1 98.19 125 ILE B N 1
ATOM 3054 C CA . ILE B 1 125 ? -10.125 9.992 17.578 1 98.19 125 ILE B CA 1
ATOM 3055 C C . ILE B 1 125 ? -11.641 10.055 17.766 1 98.19 125 ILE B C 1
ATOM 3057 O O . ILE B 1 125 ? -12.336 9.055 17.578 1 98.19 125 ILE B O 1
ATOM 3061 N N . LYS B 1 126 ? -12.133 11.242 18.016 1 97.06 126 LYS B N 1
ATOM 3062 C CA . LYS B 1 126 ? -13.57 11.406 18.219 1 97.06 126 LYS B CA 1
ATOM 3063 C C . LYS B 1 126 ? -14.352 11.109 16.953 1 97.06 126 LYS B C 1
ATOM 3065 O O . LYS B 1 126 ? -15.5 10.664 17.016 1 97.06 126 LYS B O 1
ATOM 3070 N N . SER B 1 127 ? -13.75 11.344 15.844 1 96.75 127 SER B N 1
ATOM 3071 C CA . SER B 1 127 ? -14.422 11.117 14.57 1 96.75 127 SER B CA 1
ATOM 3072 C C . SER B 1 127 ? -14.672 9.633 14.328 1 96.75 127 SER B C 1
ATOM 3074 O O . SER B 1 127 ? -15.508 9.266 13.492 1 96.75 127 SER B O 1
ATOM 3076 N N . ASN B 1 128 ? -13.891 8.719 14.906 1 97.88 128 ASN B N 1
ATOM 3077 C CA . ASN B 1 128 ? -13.945 7.27 14.766 1 97.88 128 ASN B CA 1
ATOM 3078 C C . ASN B 1 128 ? -13.641 6.836 13.336 1 97.88 128 ASN B C 1
ATOM 3080 O O . ASN B 1 128 ? -14.016 5.734 12.922 1 97.88 128 ASN B O 1
ATOM 3084 N N . MET B 1 129 ? -13.016 7.684 12.609 1 97.81 129 MET B N 1
ATOM 3085 C CA . MET B 1 129 ? -12.852 7.418 11.188 1 97.81 129 MET B CA 1
ATOM 3086 C C . MET B 1 129 ? -11.875 6.273 10.953 1 97.81 129 MET B C 1
ATOM 3088 O O . MET B 1 129 ? -12.023 5.504 10 1 97.81 129 MET B O 1
ATOM 3092 N N . TYR B 1 130 ? -10.859 6.129 11.805 1 98.5 130 TYR B N 1
ATOM 3093 C CA . TYR B 1 130 ? -9.953 4.992 11.664 1 98.5 130 TYR B CA 1
ATOM 3094 C C . TYR B 1 130 ? -10.68 3.682 11.938 1 98.5 130 TYR B C 1
ATOM 3096 O O . TYR B 1 130 ? -10.516 2.707 11.195 1 98.5 130 TYR B O 1
ATOM 3104 N N . GLU B 1 131 ? -11.453 3.682 12.969 1 98.31 131 GLU B N 1
ATOM 3105 C CA . GLU B 1 131 ? -12.219 2.479 13.281 1 98.31 131 GLU B CA 1
ATOM 3106 C C . GLU B 1 131 ? -13.172 2.121 12.133 1 98.31 131 GLU B C 1
ATOM 3108 O O . GLU B 1 131 ? -13.273 0.954 11.758 1 98.31 131 GLU B O 1
ATOM 3113 N N . LYS B 1 132 ? -13.82 3.117 11.609 1 98.06 132 LYS B N 1
ATOM 3114 C CA . LYS B 1 132 ? -14.719 2.902 10.484 1 98.06 132 LYS B CA 1
ATOM 3115 C C . LYS B 1 132 ? -13.969 2.355 9.273 1 98.06 132 LYS B C 1
ATOM 3117 O O . LYS B 1 132 ? -14.422 1.399 8.641 1 98.06 132 LYS B O 1
ATOM 3122 N N . ALA B 1 133 ? -12.852 2.955 8.953 1 97.94 133 ALA B N 1
ATOM 3123 C CA . ALA B 1 133 ? -12.047 2.516 7.812 1 97.94 133 ALA B CA 1
ATOM 3124 C C . ALA B 1 133 ? -11.57 1.08 8 1 97.94 133 ALA B C 1
ATOM 3126 O O . ALA B 1 133 ? -11.602 0.278 7.066 1 97.94 133 ALA B O 1
ATOM 3127 N N . LEU B 1 134 ? -11.148 0.743 9.219 1 98.56 134 LEU B N 1
ATOM 3128 C CA . LEU B 1 134 ? -10.688 -0.604 9.531 1 98.56 134 LEU B CA 1
ATOM 3129 C C . LEU B 1 134 ? -11.82 -1.613 9.414 1 98.56 134 LEU B C 1
ATOM 3131 O O . LEU B 1 134 ? -11.672 -2.646 8.758 1 98.56 134 LEU B O 1
ATOM 3135 N N . HIS B 1 135 ? -12.945 -1.256 9.922 1 98.06 135 HIS B N 1
ATOM 3136 C CA . HIS B 1 135 ? -14.07 -2.186 9.969 1 98.06 135 HIS B CA 1
ATOM 3137 C C . HIS B 1 135 ? -14.734 -2.314 8.609 1 98.06 135 HIS B C 1
ATOM 3139 O O . HIS B 1 135 ? -15.43 -3.299 8.344 1 98.06 135 HIS B O 1
ATOM 3145 N N . GLU B 1 136 ? -14.578 -1.285 7.82 1 97.06 136 GLU B N 1
ATOM 3146 C CA . GLU B 1 136 ? -15.047 -1.414 6.445 1 97.06 136 GLU B CA 1
ATOM 3147 C C . GLU B 1 136 ? -14.383 -2.59 5.738 1 97.06 136 GLU B C 1
ATOM 3149 O O . GLU B 1 136 ? -15 -3.264 4.918 1 97.06 136 GLU B O 1
ATOM 3154 N N . LEU B 1 137 ? -13.172 -2.869 6.07 1 96.5 137 LEU B N 1
ATOM 3155 C CA . LEU B 1 137 ? -12.398 -3.93 5.434 1 96.5 137 LEU B CA 1
ATOM 3156 C C . LEU B 1 137 ? -12.508 -5.23 6.227 1 96.5 137 LEU B C 1
ATOM 3158 O O . LEU B 1 137 ? -12.672 -6.305 5.645 1 96.5 137 LEU B O 1
ATOM 3162 N N . ASP B 1 138 ? -12.453 -5.109 7.512 1 96.88 138 ASP B N 1
ATOM 3163 C CA . ASP B 1 138 ? -12.477 -6.27 8.398 1 96.88 138 ASP B CA 1
ATOM 3164 C C . ASP B 1 138 ? -13.289 -5.977 9.664 1 96.88 138 ASP B C 1
ATOM 3166 O O . ASP B 1 138 ? -12.789 -5.336 10.586 1 96.88 138 ASP B O 1
ATOM 3170 N N . THR B 1 139 ? -14.398 -6.555 9.773 1 95.69 139 THR B N 1
ATOM 3171 C CA . THR B 1 139 ? -15.391 -6.254 10.789 1 95.69 139 THR B CA 1
ATOM 3172 C C . THR B 1 139 ? -14.93 -6.738 12.164 1 95.69 139 THR B C 1
ATOM 3174 O O . THR B 1 139 ? -15.367 -6.219 13.188 1 95.69 139 THR B O 1
ATOM 3177 N N . TYR B 1 140 ? -13.984 -7.578 12.266 1 94.94 140 TYR B N 1
ATOM 3178 C CA . TYR B 1 140 ? -13.734 -8.289 13.516 1 94.94 140 TYR B CA 1
ATOM 3179 C C . TYR B 1 140 ? -12.484 -7.754 14.203 1 94.94 140 TYR B C 1
ATOM 3181 O O . TYR B 1 140 ? -12.086 -8.25 15.266 1 94.94 140 TYR B O 1
ATOM 3189 N N . LEU B 1 141 ? -11.922 -6.77 13.656 1 97.81 141 LEU B N 1
ATOM 3190 C CA . LEU B 1 141 ? -10.742 -6.164 14.273 1 97.81 141 LEU B CA 1
ATOM 3191 C C . LEU B 1 141 ? -11.094 -5.527 15.609 1 97.81 141 LEU B C 1
ATOM 3193 O O . LEU B 1 141 ? -12.156 -4.922 15.758 1 97.81 141 LEU B O 1
ATOM 3197 N N . GLU B 1 142 ? -10.219 -5.73 16.562 1 98.44 142 GLU B N 1
ATOM 3198 C CA . GLU B 1 142 ? -10.289 -4.961 17.812 1 98.44 142 GLU B CA 1
ATOM 3199 C C . GLU B 1 142 ? -9.469 -3.678 17.703 1 98.44 142 GLU B C 1
ATOM 3201 O O . GLU B 1 142 ? -8.266 -3.729 17.469 1 98.44 142 GLU B O 1
ATOM 3206 N N . VAL B 1 143 ? -10.164 -2.578 17.906 1 98.56 143 VAL B N 1
ATOM 3207 C CA . VAL B 1 143 ? -9.5 -1.289 17.719 1 98.56 143 VAL B CA 1
ATOM 3208 C C . VAL B 1 143 ? -9.5 -0.516 19.047 1 98.56 143 VAL B C 1
ATOM 3210 O O . VAL B 1 143 ? -10.547 -0.386 19.688 1 98.56 143 VAL B O 1
ATOM 3213 N N . HIS B 1 144 ? -8.328 -0.054 19.469 1 98.38 144 HIS B N 1
ATOM 3214 C CA . HIS B 1 144 ? -8.156 0.765 20.672 1 98.38 144 HIS B CA 1
ATOM 3215 C C . HIS B 1 144 ? -7.656 2.16 20.312 1 98.38 144 HIS B C 1
ATOM 3217 O O . HIS B 1 144 ? -6.453 2.361 20.109 1 98.38 144 HIS B O 1
ATOM 3223 N N . SER B 1 145 ? -8.586 3.1 20.328 1 98 145 SER B N 1
ATOM 3224 C CA . SER B 1 145 ? -8.266 4.469 19.938 1 98 145 SER B CA 1
ATOM 3225 C C . SER B 1 145 ? -8.055 5.355 21.156 1 98 145 SER B C 1
ATOM 3227 O O . SER B 1 145 ? -8.82 5.277 22.125 1 98 145 SER B O 1
ATOM 3229 N N . HIS B 1 146 ? -6.977 6.16 21.078 1 97.81 146 HIS B N 1
ATOM 3230 C CA . HIS B 1 146 ? -6.668 7.043 22.188 1 97.81 146 HIS B CA 1
ATOM 3231 C C . HIS B 1 146 ? -6.164 8.398 21.703 1 97.81 146 HIS B C 1
ATOM 3233 O O . HIS B 1 146 ? -5.25 8.461 20.875 1 97.81 146 HIS B O 1
ATOM 3239 N N . ALA B 1 147 ? -6.789 9.438 22.266 1 97.44 147 ALA B N 1
ATOM 3240 C CA . ALA B 1 147 ? -6.355 10.789 21.938 1 97.44 147 ALA B CA 1
ATOM 3241 C C . ALA B 1 147 ? -5.102 11.172 22.703 1 97.44 147 ALA B C 1
ATOM 3243 O O . ALA B 1 147 ? -4.98 10.859 23.891 1 97.44 147 ALA B O 1
ATOM 3244 N N . CYS B 1 148 ? -4.176 11.742 22.031 1 97.06 148 CYS B N 1
ATOM 3245 C CA . CYS B 1 148 ? -2.961 12.289 22.625 1 97.06 148 CYS B CA 1
ATOM 3246 C C . CYS B 1 148 ? -2.803 13.766 22.297 1 97.06 148 CYS B C 1
ATOM 3248 O O . CYS B 1 148 ? -1.931 14.141 21.5 1 97.06 148 CYS B O 1
ATOM 3250 N N . PRO B 1 149 ? -3.488 14.617 22.922 1 93.06 149 PRO B N 1
ATOM 3251 C CA . PRO B 1 149 ? -3.639 16.016 22.516 1 93.06 149 PRO B CA 1
ATOM 3252 C C . PRO B 1 149 ? -2.346 16.812 22.656 1 93.06 149 PRO B C 1
ATOM 3254 O O . PRO B 1 149 ? -2.184 17.844 22 1 93.06 149 PRO B O 1
ATOM 3257 N N . THR B 1 150 ? -1.377 16.375 23.391 1 93 150 THR B N 1
ATOM 3258 C CA . THR B 1 150 ? -0.211 17.203 23.688 1 93 150 THR B CA 1
ATOM 3259 C C . THR B 1 150 ? 0.943 16.859 22.75 1 93 150 THR B C 1
ATOM 3261 O O . THR B 1 150 ? 1.898 17.625 22.609 1 93 150 THR B O 1
ATOM 3264 N N . LEU B 1 151 ? 0.896 15.758 22.094 1 96.06 151 LEU B N 1
ATOM 3265 C CA . LEU B 1 151 ? 2.08 15.219 21.422 1 96.06 151 LEU B CA 1
ATOM 3266 C C . LEU B 1 151 ? 2.439 16.047 20.203 1 96.06 151 LEU B C 1
ATOM 3268 O O . LEU B 1 151 ? 3.619 16.203 19.875 1 96.06 151 LEU B O 1
ATOM 3272 N N . ALA B 1 152 ? 1.441 16.531 19.516 1 93.38 152 ALA B N 1
ATOM 3273 C CA . ALA B 1 152 ? 1.749 17.375 18.344 1 93.38 152 ALA B CA 1
ATOM 3274 C C . ALA B 1 152 ? 2.547 18.609 18.766 1 93.38 152 ALA B C 1
ATOM 3276 O O . ALA B 1 152 ? 3.506 18.984 18.078 1 93.38 152 ALA B O 1
ATOM 3277 N N . THR B 1 153 ? 2.154 19.188 19.844 1 91.31 153 THR B N 1
ATOM 3278 C CA . THR B 1 153 ? 2.836 20.375 20.359 1 91.31 153 THR B CA 1
ATOM 3279 C C . THR B 1 153 ? 4.254 20.031 20.797 1 91.31 153 THR B C 1
ATOM 3281 O O . THR B 1 153 ? 5.184 20.812 20.594 1 91.31 153 THR B O 1
ATOM 3284 N N . VAL B 1 154 ? 4.41 18.906 21.391 1 94.19 154 VAL B N 1
ATOM 3285 C CA . VAL B 1 154 ? 5.719 18.438 21.828 1 94.19 154 VAL B CA 1
ATOM 3286 C C . VAL B 1 154 ? 6.66 18.344 20.641 1 94.19 154 VAL B C 1
ATOM 3288 O O . VAL B 1 154 ? 7.805 18.797 20.688 1 94.19 154 VAL B O 1
ATOM 3291 N N . VAL B 1 155 ? 6.156 17.812 19.5 1 93.56 155 VAL B N 1
ATOM 3292 C CA . VAL B 1 155 ? 6.957 17.609 18.297 1 93.56 155 VAL B CA 1
ATOM 3293 C C . VAL B 1 155 ? 7.391 18.969 17.734 1 93.56 155 VAL B C 1
ATOM 3295 O O . VAL B 1 155 ? 8.555 19.141 17.375 1 93.56 155 VAL B O 1
ATOM 3298 N N . GLU B 1 156 ? 6.551 19.953 17.75 1 88.25 156 GLU B N 1
ATOM 3299 C CA . GLU B 1 156 ? 6.824 21.25 17.141 1 88.25 156 GLU B CA 1
ATOM 3300 C C . GLU B 1 156 ? 7.785 22.078 17.984 1 88.25 156 GLU B C 1
ATOM 3302 O O . GLU B 1 156 ? 8.586 22.844 17.438 1 88.25 156 GLU B O 1
ATOM 3307 N N . ASN B 1 157 ? 7.82 21.812 19.281 1 86.31 157 ASN B N 1
ATOM 3308 C CA . ASN B 1 157 ? 8.484 22.812 20.125 1 86.31 157 ASN B CA 1
ATOM 3309 C C . ASN B 1 157 ? 9.625 22.188 20.938 1 86.31 157 ASN B C 1
ATOM 3311 O O . ASN B 1 157 ? 10.516 22.906 21.406 1 86.31 157 ASN B O 1
ATOM 3315 N N . ARG B 1 158 ? 9.672 20.859 21.094 1 82.81 158 ARG B N 1
ATOM 3316 C CA . ARG B 1 158 ? 10.547 20.359 22.156 1 82.81 158 ARG B CA 1
ATOM 3317 C C . ARG B 1 158 ? 11.211 19.047 21.734 1 82.81 158 ARG B C 1
ATOM 3319 O O . ARG B 1 158 ? 11.57 18.234 22.594 1 82.81 158 ARG B O 1
ATOM 3326 N N . LEU B 1 159 ? 11.344 18.828 20.547 1 85.88 159 LEU B N 1
ATOM 3327 C CA . LEU B 1 159 ? 11.844 17.531 20.109 1 85.88 159 LEU B CA 1
ATOM 3328 C C . LEU B 1 159 ? 13.281 17.312 20.547 1 85.88 159 LEU B C 1
ATOM 3330 O O . LEU B 1 159 ? 13.734 16.172 20.703 1 85.88 159 LEU B O 1
ATOM 3334 N N . GLU B 1 160 ? 13.938 18.391 20.906 1 88.25 160 GLU B N 1
ATOM 3335 C CA . GLU B 1 160 ? 15.344 18.297 21.281 1 88.25 160 GLU B CA 1
ATOM 3336 C C . GLU B 1 160 ? 15.492 17.906 22.75 1 88.25 160 GLU B C 1
ATOM 3338 O O . GLU B 1 160 ? 16.578 17.484 23.172 1 88.25 160 GLU B O 1
ATOM 3343 N N . ASP B 1 161 ? 14.5 18.016 23.531 1 93.5 161 ASP B N 1
ATOM 3344 C CA . ASP B 1 161 ? 14.5 17.656 24.953 1 93.5 161 ASP B CA 1
ATOM 3345 C C . ASP B 1 161 ? 14.109 16.203 25.141 1 93.5 161 ASP B C 1
ATOM 3347 O O . ASP B 1 161 ? 12.953 15.898 25.453 1 93.5 161 ASP B O 1
ATOM 3351 N N . ILE B 1 162 ? 15.055 15.383 25.109 1 94.75 162 ILE B N 1
ATOM 3352 C CA . ILE B 1 162 ? 14.852 13.938 25.062 1 94.75 162 ILE B CA 1
ATOM 3353 C C . ILE B 1 162 ? 14.094 13.477 26.297 1 94.75 162 ILE B C 1
ATOM 3355 O O . ILE B 1 162 ? 13.133 12.711 26.188 1 94.75 162 ILE B O 1
ATOM 3359 N N . ALA B 1 163 ? 14.516 13.93 27.469 1 96 163 ALA B N 1
ATOM 3360 C CA . ALA B 1 163 ? 13.875 13.523 28.719 1 96 163 ALA B CA 1
ATOM 3361 C C . ALA B 1 163 ? 12.414 13.969 28.75 1 96 163 ALA B C 1
ATOM 3363 O O . ALA B 1 163 ? 11.531 13.203 29.141 1 96 163 ALA B O 1
ATOM 3364 N N . TYR B 1 164 ? 12.25 15.156 28.344 1 96.62 164 TYR B N 1
ATOM 3365 C CA . TYR B 1 164 ? 10.898 15.703 28.328 1 96.62 164 TYR B CA 1
ATOM 3366 C C . TYR B 1 164 ? 10.008 14.938 27.359 1 96.62 164 TYR B C 1
ATOM 3368 O O . TYR B 1 164 ? 8.891 14.547 27.703 1 96.62 164 TYR B O 1
ATOM 3376 N N . VAL B 1 165 ? 10.445 14.703 26.141 1 97.06 165 VAL B N 1
ATOM 3377 C CA . VAL B 1 165 ? 9.688 14 25.109 1 97.06 165 VAL B CA 1
ATOM 3378 C C . VAL B 1 165 ? 9.367 12.578 25.578 1 97.06 165 VAL B C 1
ATOM 3380 O O . VAL B 1 165 ? 8.242 12.109 25.438 1 97.06 165 VAL B O 1
ATOM 3383 N N . THR B 1 166 ? 10.367 11.945 26.172 1 97.19 166 THR B N 1
ATOM 3384 C CA . THR B 1 166 ? 10.188 10.586 26.672 1 97.19 166 THR B CA 1
ATOM 3385 C C . THR B 1 166 ? 9.047 10.531 27.688 1 97.19 166 THR B C 1
ATOM 3387 O O . THR B 1 166 ? 8.188 9.656 27.609 1 97.19 166 THR B O 1
ATOM 3390 N N . GLN B 1 167 ? 9.039 11.484 28.547 1 97.12 167 GLN B N 1
ATOM 3391 C CA . GLN B 1 167 ? 8.016 11.523 29.594 1 97.12 167 GLN B CA 1
ATOM 3392 C C . GLN B 1 167 ? 6.641 11.805 29 1 97.12 167 GLN B C 1
ATOM 3394 O O . GLN B 1 167 ? 5.648 11.195 29.406 1 97.12 167 GLN B O 1
ATOM 3399 N N . GLN B 1 168 ? 6.57 12.719 28.094 1 97.38 168 GLN B N 1
ATOM 3400 C CA . GLN B 1 168 ? 5.301 13.055 27.469 1 97.38 168 GLN B CA 1
ATOM 3401 C C . GLN B 1 168 ? 4.727 11.867 26.703 1 97.38 168 GLN B C 1
ATOM 3403 O O . GLN B 1 168 ? 3.523 11.602 26.766 1 97.38 168 GLN B O 1
ATOM 3408 N N . VAL B 1 169 ? 5.551 11.164 25.984 1 97.75 169 VAL B N 1
ATOM 3409 C CA . VAL B 1 169 ? 5.121 10 25.219 1 97.75 169 VAL B CA 1
ATOM 3410 C C . VAL B 1 169 ? 4.664 8.891 26.156 1 97.75 169 VAL B C 1
ATOM 3412 O O . VAL B 1 169 ? 3.615 8.281 25.938 1 97.75 169 VAL B O 1
ATOM 3415 N N . LYS B 1 170 ? 5.402 8.656 27.172 1 97.19 170 LYS B N 1
ATOM 3416 C CA . LYS B 1 170 ? 5.039 7.652 28.172 1 97.19 170 LYS B CA 1
ATOM 3417 C C . LYS B 1 170 ? 3.658 7.93 28.75 1 97.19 170 LYS B C 1
ATOM 3419 O O . LYS B 1 170 ? 2.816 7.031 28.828 1 97.19 170 LYS B O 1
ATOM 3424 N N . GLN B 1 171 ? 3.469 9.148 29.125 1 96.81 171 GLN B N 1
ATOM 3425 C CA . GLN B 1 171 ? 2.197 9.531 29.719 1 96.81 171 GLN B CA 1
ATOM 3426 C C . GLN B 1 171 ? 1.053 9.398 28.719 1 96.81 171 GLN B C 1
ATOM 3428 O O . GLN B 1 171 ? -0.025 8.914 29.062 1 96.81 171 GLN B O 1
ATOM 3433 N N . ALA B 1 172 ? 1.312 9.812 27.562 1 96.62 172 ALA B N 1
ATOM 3434 C CA . ALA B 1 172 ? 0.277 9.797 26.531 1 96.62 172 ALA B CA 1
ATOM 3435 C C . ALA B 1 172 ? -0.13 8.367 26.188 1 96.62 172 ALA B C 1
ATOM 3437 O O . ALA B 1 172 ? -1.292 8.109 25.859 1 96.62 172 ALA B O 1
ATOM 3438 N N . LEU B 1 173 ? 0.75 7.414 26.281 1 97.44 173 LEU B N 1
ATOM 3439 C CA . LEU B 1 173 ? 0.522 6.062 25.766 1 97.44 173 LEU B CA 1
ATOM 3440 C C . LEU B 1 173 ? 0.073 5.133 26.891 1 97.44 173 LEU B C 1
ATOM 3442 O O . LEU B 1 173 ? -0.272 3.977 26.656 1 97.44 173 LEU B O 1
ATOM 3446 N N . LEU B 1 174 ? 0.011 5.598 28.078 1 95.44 174 LEU B N 1
ATOM 3447 C CA . LEU B 1 174 ? -0.292 4.793 29.266 1 95.44 174 LEU B CA 1
ATOM 3448 C C . LEU B 1 174 ? -1.565 3.979 29.047 1 95.44 174 LEU B C 1
ATOM 3450 O O . LEU B 1 174 ? -1.597 2.781 29.344 1 95.44 174 LEU B O 1
ATOM 3454 N N . PRO B 1 175 ? -2.57 4.508 28.484 1 94.31 175 PRO B N 1
ATOM 3455 C CA . PRO B 1 175 ? -3.805 3.738 28.312 1 94.31 175 PRO B CA 1
ATOM 3456 C C . PRO B 1 175 ? -3.629 2.549 27.359 1 94.31 175 PRO B C 1
ATOM 3458 O O . PRO B 1 175 ? -4.379 1.574 27.453 1 94.31 175 PRO B O 1
ATOM 3461 N N . LEU B 1 176 ? -2.699 2.6 26.484 1 95.56 176 LEU B N 1
ATOM 3462 C CA . LEU B 1 176 ? -2.525 1.561 25.469 1 95.56 176 LEU B CA 1
ATOM 3463 C C . LEU B 1 176 ? -1.629 0.443 25.984 1 95.56 176 LEU B C 1
ATOM 3465 O O . LEU B 1 176 ? -1.596 -0.649 25.422 1 95.56 176 LEU B O 1
ATOM 3469 N N . THR B 1 177 ? -0.895 0.72 27.047 1 93.12 177 THR B N 1
ATOM 3470 C CA . THR B 1 177 ? 0.062 -0.254 27.562 1 93.12 177 THR B CA 1
ATOM 3471 C C . THR B 1 177 ? -0.658 -1.469 28.141 1 93.12 177 THR B C 1
ATOM 3473 O O . THR B 1 177 ? -0.066 -2.541 28.266 1 93.12 177 THR B O 1
ATOM 3476 N N . LYS B 1 178 ? -1.899 -1.312 28.406 1 91.75 178 LYS B N 1
ATOM 3477 C CA . LYS B 1 178 ? -2.67 -2.406 28.984 1 91.75 178 LYS B CA 1
ATOM 3478 C C . LYS B 1 178 ? -3.35 -3.238 27.906 1 91.75 178 LYS B C 1
ATOM 3480 O O . LYS B 1 178 ? -3.912 -4.297 28.188 1 91.75 178 LYS B O 1
ATOM 3485 N N . GLU B 1 179 ? -3.273 -2.693 26.766 1 93.56 179 GLU B N 1
ATOM 3486 C CA . GLU B 1 179 ? -3.908 -3.393 25.656 1 93.56 179 GLU B CA 1
ATOM 3487 C C . GLU B 1 179 ? -2.92 -4.316 24.953 1 93.56 179 GLU B C 1
ATOM 3489 O O . GLU B 1 179 ? -1.719 -4.039 24.922 1 93.56 179 GLU B O 1
ATOM 3494 N N . ASP B 1 180 ? -3.219 -5.449 24.484 1 95.31 180 ASP B N 1
ATOM 3495 C CA . ASP B 1 180 ? -2.369 -6.422 23.797 1 95.31 180 ASP B CA 1
ATOM 3496 C C . ASP B 1 180 ? -2.354 -6.172 22.297 1 95.31 180 ASP B C 1
ATOM 3498 O O . ASP B 1 180 ? -2.584 -7.09 21.5 1 95.31 180 ASP B O 1
ATOM 3502 N N . ILE B 1 181 ? -2.113 -4.871 21.953 1 97.69 181 ILE B N 1
ATOM 3503 C CA . ILE B 1 181 ? -2.08 -4.535 20.531 1 97.69 181 ILE B CA 1
ATOM 3504 C C . ILE B 1 181 ? -0.754 -4.988 19.922 1 97.69 181 ILE B C 1
ATOM 3506 O O . ILE B 1 181 ? 0.275 -5 20.609 1 97.69 181 ILE B O 1
ATOM 3510 N N . ASP B 1 182 ? -0.768 -5.32 18.641 1 98.31 182 ASP B N 1
ATOM 3511 C CA . ASP B 1 182 ? 0.476 -5.668 17.969 1 98.31 182 ASP B CA 1
ATOM 3512 C C . ASP B 1 182 ? 0.792 -4.672 16.859 1 98.31 182 ASP B C 1
ATOM 3514 O O . ASP B 1 182 ? 1.827 -4.781 16.188 1 98.31 182 ASP B O 1
ATOM 3518 N N . THR B 1 183 ? -0.107 -3.748 16.641 1 98.56 183 THR B N 1
ATOM 3519 C CA . THR B 1 183 ? 0.03 -2.732 15.602 1 98.56 183 THR B CA 1
ATOM 3520 C C . THR B 1 183 ? -0.518 -1.391 16.078 1 98.56 183 THR B C 1
ATOM 3522 O O . THR B 1 183 ? -1.566 -1.338 16.734 1 98.56 183 THR B O 1
ATOM 3525 N N . LEU B 1 184 ? 0.198 -0.3 15.828 1 98.75 184 LEU B N 1
ATOM 3526 C CA . LEU B 1 184 ? -0.224 1.04 16.219 1 98.75 184 LEU B CA 1
ATOM 3527 C C . LEU B 1 184 ? -0.206 1.986 15.023 1 98.75 184 LEU B C 1
ATOM 3529 O O . LEU B 1 184 ? 0.822 2.135 14.359 1 98.75 184 LEU B O 1
ATOM 3533 N N . ILE B 1 185 ? -1.339 2.598 14.773 1 98.75 185 ILE B N 1
ATOM 3534 C CA . ILE B 1 185 ? -1.442 3.615 13.734 1 98.75 185 ILE B CA 1
ATOM 3535 C C . ILE B 1 185 ? -1.163 4.992 14.328 1 98.75 185 ILE B C 1
ATOM 3537 O O . ILE B 1 185 ? -1.768 5.375 15.336 1 98.75 185 ILE B O 1
ATOM 3541 N N . LEU B 1 186 ? -0.242 5.695 13.672 1 98.56 186 LEU B N 1
ATOM 3542 C CA . LEU B 1 186 ? -0.015 7.094 14.023 1 98.56 186 LEU B CA 1
ATOM 3543 C C . LEU B 1 186 ? -1 8 13.289 1 98.56 186 LEU B C 1
ATOM 3545 O O . LEU B 1 186 ? -0.773 8.367 12.133 1 98.56 186 LEU B O 1
ATOM 3549 N N . GLY B 1 187 ? -2.031 8.391 14 1 97.81 187 GLY B N 1
ATOM 3550 C CA . GLY B 1 187 ? -3.121 9.148 13.406 1 97.81 187 GLY B CA 1
ATOM 3551 C C . GLY B 1 187 ? -2.918 10.648 13.492 1 97.81 187 GLY B C 1
ATOM 3552 O O . GLY B 1 187 ? -3.881 11.406 13.641 1 97.81 187 GLY B O 1
ATOM 3553 N N . CYS B 1 188 ? -1.765 11.047 13.547 1 97.19 188 CYS B N 1
ATOM 3554 C CA . CYS B 1 188 ? -1.333 12.438 13.445 1 97.19 188 CYS B CA 1
ATOM 3555 C C . CYS B 1 188 ? -0.034 12.547 12.656 1 97.19 188 CYS B C 1
ATOM 3557 O O . CYS B 1 188 ? 0.896 11.773 12.867 1 97.19 188 CYS B O 1
ATOM 3559 N N . THR B 1 189 ? 0.022 13.531 11.852 1 95.62 189 THR B N 1
ATOM 3560 C CA . THR B 1 189 ? 1.122 13.617 10.898 1 95.62 189 THR B CA 1
ATOM 3561 C C . THR B 1 189 ? 2.402 14.078 11.586 1 95.62 189 THR B C 1
ATOM 3563 O O . THR B 1 189 ? 3.494 13.953 11.031 1 95.62 189 THR B O 1
ATOM 3566 N N . HIS B 1 190 ? 2.359 14.523 12.82 1 95.19 190 HIS B N 1
ATOM 3567 C CA . HIS B 1 190 ? 3.531 14.867 13.617 1 95.19 190 HIS B CA 1
ATOM 3568 C C . HIS B 1 190 ? 4.184 13.625 14.211 1 95.19 190 HIS B C 1
ATOM 3570 O O . HIS B 1 190 ? 5.387 13.617 14.484 1 95.19 190 HIS B O 1
ATOM 3576 N N . TYR B 1 191 ? 3.482 12.609 14.383 1 97.12 191 TYR B N 1
ATOM 3577 C CA . TYR B 1 191 ? 3.818 11.523 15.305 1 97.12 191 TYR B CA 1
ATOM 3578 C C . TYR B 1 191 ? 4.938 10.656 14.742 1 97.12 191 TYR B C 1
ATOM 3580 O O . TYR B 1 191 ? 5.691 10.039 15.492 1 97.12 191 TYR B O 1
ATOM 3588 N N . PRO B 1 192 ? 5.055 10.594 13.43 1 96.06 192 PRO B N 1
ATOM 3589 C CA . PRO B 1 192 ? 6.203 9.836 12.922 1 96.06 192 PRO B CA 1
ATOM 3590 C C . PRO B 1 192 ? 7.531 10.32 13.5 1 96.06 192 PRO B C 1
ATOM 3592 O O . PRO B 1 192 ? 8.469 9.531 13.648 1 96.06 192 PRO B O 1
ATOM 3595 N N . LEU B 1 193 ? 7.621 11.516 13.906 1 94.94 193 LEU B N 1
ATOM 3596 C CA . LEU B 1 193 ? 8.836 12.086 14.484 1 94.94 193 LEU B CA 1
ATOM 3597 C C . LEU B 1 193 ? 9.047 11.578 15.906 1 94.94 193 LEU B C 1
ATOM 3599 O O . LEU B 1 193 ? 10.133 11.758 16.469 1 94.94 193 LEU B O 1
ATOM 3603 N N . LEU B 1 194 ? 8.078 10.922 16.469 1 96.62 194 LEU B N 1
ATOM 3604 C CA . LEU B 1 194 ? 8.148 10.375 17.812 1 96.62 194 LEU B CA 1
ATOM 3605 C C . LEU B 1 194 ? 8.273 8.859 17.781 1 96.62 194 LEU B C 1
ATOM 3607 O O . LEU B 1 194 ? 8.148 8.195 18.828 1 96.62 194 LEU B O 1
ATOM 3611 N N . GLU B 1 195 ? 8.469 8.266 16.656 1 95.88 195 GLU B N 1
ATOM 3612 C CA . GLU B 1 195 ? 8.391 6.816 16.469 1 95.88 195 GLU B CA 1
ATOM 3613 C C . GLU B 1 195 ? 9.328 6.086 17.438 1 95.88 195 GLU B C 1
ATOM 3615 O O . GLU B 1 195 ? 8.945 5.102 18.062 1 95.88 195 GLU B O 1
ATOM 3620 N N . SER B 1 196 ? 10.57 6.535 17.562 1 95.38 196 SER B N 1
ATOM 3621 C CA . SER B 1 196 ? 11.547 5.855 18.406 1 95.38 196 SER B CA 1
ATOM 3622 C C . SER B 1 196 ? 11.109 5.875 19.875 1 95.38 196 SER B C 1
ATOM 3624 O O . SER B 1 196 ? 11.297 4.895 20.594 1 95.38 196 SER B O 1
ATOM 3626 N N . TYR B 1 197 ? 10.523 7 20.312 1 96.5 197 TYR B N 1
ATOM 3627 C CA . TYR B 1 197 ? 10.016 7.113 21.672 1 96.5 197 TYR B CA 1
ATOM 3628 C C . TYR B 1 197 ? 8.836 6.18 21.891 1 96.5 197 TYR B C 1
ATOM 3630 O O . TYR B 1 197 ? 8.727 5.539 22.938 1 96.5 197 TYR B O 1
ATOM 3638 N N . ILE B 1 198 ? 8.023 6.09 20.875 1 97 198 ILE B N 1
ATOM 3639 C CA . ILE B 1 198 ? 6.832 5.258 20.953 1 97 198 ILE B CA 1
ATOM 3640 C C . ILE B 1 198 ? 7.23 3.785 21.016 1 97 198 ILE B C 1
ATOM 3642 O O . ILE B 1 198 ? 6.711 3.025 21.844 1 97 198 ILE B O 1
ATOM 3646 N N . LYS B 1 199 ? 8.148 3.422 20.203 1 95.94 199 LYS B N 1
ATOM 3647 C CA . LYS B 1 199 ? 8.641 2.047 20.172 1 95.94 199 LYS B CA 1
ATOM 3648 C C . LYS B 1 199 ? 9.258 1.657 21.516 1 95.94 199 LYS B C 1
ATOM 3650 O O . LYS B 1 199 ? 9.078 0.531 21.984 1 95.94 199 LYS B O 1
ATOM 3655 N N . LYS B 1 200 ? 9.969 2.533 22.047 1 95.06 200 LYS B N 1
ATOM 3656 C CA . LYS B 1 200 ? 10.586 2.279 23.359 1 95.06 200 LYS B CA 1
ATOM 3657 C C . LYS B 1 200 ? 9.531 2.045 24.422 1 95.06 200 LYS B C 1
ATOM 3659 O O . LYS B 1 200 ? 9.711 1.213 25.312 1 95.06 200 LYS B O 1
ATOM 3664 N N . GLU B 1 201 ? 8.484 2.77 24.312 1 95.81 201 GLU B N 1
ATOM 3665 C CA . GLU B 1 201 ? 7.445 2.703 25.344 1 95.81 201 GLU B CA 1
ATOM 3666 C C . GLU B 1 201 ? 6.57 1.465 25.156 1 95.81 201 GLU B C 1
ATOM 3668 O O . GLU B 1 201 ? 6.246 0.779 26.125 1 95.81 201 GLU B O 1
ATOM 3673 N N . LEU B 1 202 ? 6.199 1.147 23.938 1 96.38 202 LEU B N 1
ATOM 3674 C CA . LEU B 1 202 ? 5.227 0.092 23.688 1 96.38 202 LEU B CA 1
ATOM 3675 C C . LEU B 1 202 ? 5.926 -1.236 23.406 1 96.38 202 LEU B C 1
ATOM 3677 O O . LEU B 1 202 ? 5.309 -2.299 23.5 1 96.38 202 LEU B O 1
ATOM 3681 N N . GLY B 1 203 ? 7.176 -1.158 23.016 1 94.19 203 GLY B N 1
ATOM 3682 C CA . GLY B 1 203 ? 7.934 -2.365 22.734 1 94.19 203 GLY B CA 1
ATOM 3683 C C . GLY B 1 203 ? 8.234 -2.551 21.25 1 94.19 203 GLY B C 1
ATOM 3684 O O . GLY B 1 203 ? 7.461 -2.123 20.406 1 94.19 203 GLY B O 1
ATOM 3685 N N . GLU B 1 204 ? 9.219 -3.326 20.969 1 91.5 204 GLU B N 1
ATOM 3686 C CA . GLU B 1 204 ? 9.711 -3.547 19.609 1 91.5 204 GLU B CA 1
ATOM 3687 C C . GLU B 1 204 ? 8.781 -4.469 18.828 1 91.5 204 GLU B C 1
ATOM 3689 O O . GLU B 1 204 ? 8.812 -4.496 17.594 1 91.5 204 GLU B O 1
ATOM 3694 N N . ASP B 1 205 ? 7.973 -5.102 19.516 1 93.56 205 ASP B N 1
ATOM 3695 C CA . ASP B 1 205 ? 7.102 -6.082 18.875 1 93.56 205 ASP B CA 1
ATOM 3696 C C . ASP B 1 205 ? 5.871 -5.406 18.266 1 93.56 205 ASP B C 1
ATOM 3698 O O . ASP B 1 205 ? 5.152 -6.016 17.484 1 93.56 205 ASP B O 1
ATO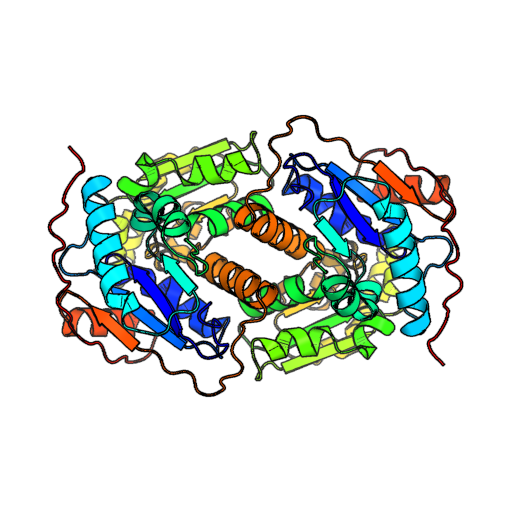M 3702 N N . VAL B 1 206 ? 5.625 -4.184 18.688 1 97.25 206 VAL B N 1
ATOM 3703 C CA . VAL B 1 206 ? 4.5 -3.443 18.125 1 97.25 206 VAL B CA 1
ATOM 3704 C C . VAL B 1 206 ? 4.914 -2.785 16.812 1 97.25 206 VAL B C 1
ATOM 3706 O O . VAL B 1 206 ? 5.887 -2.031 16.781 1 97.25 206 VAL B O 1
ATOM 3709 N N . THR B 1 207 ? 4.207 -3.146 15.789 1 97.81 207 THR B N 1
ATOM 3710 C CA . THR B 1 207 ? 4.48 -2.529 14.492 1 97.81 207 THR B CA 1
ATOM 3711 C C . THR B 1 207 ? 3.83 -1.151 14.406 1 97.81 207 THR B C 1
ATOM 3713 O O . THR B 1 207 ? 2.633 -1.006 14.656 1 97.81 207 THR B O 1
ATOM 3716 N N . ILE B 1 208 ? 4.641 -0.143 14.102 1 98.06 208 ILE B N 1
ATOM 3717 C CA . ILE B 1 208 ? 4.145 1.225 14 1 98.06 208 ILE B CA 1
ATOM 3718 C C . ILE B 1 208 ? 3.836 1.549 12.539 1 98.06 208 ILE B C 1
ATOM 3720 O O . ILE B 1 208 ? 4.656 1.295 11.656 1 98.06 208 ILE B O 1
ATOM 3724 N N . ILE B 1 209 ? 2.656 2.049 12.273 1 98.06 209 ILE B N 1
ATOM 3725 C CA . ILE B 1 209 ? 2.219 2.441 10.938 1 98.06 209 ILE B CA 1
ATOM 3726 C C . ILE B 1 209 ? 2.27 3.961 10.805 1 98.06 209 ILE B C 1
ATOM 3728 O O . ILE B 1 209 ? 1.538 4.676 11.492 1 98.06 209 ILE B O 1
ATOM 3732 N N . SER B 1 210 ? 3.109 4.398 9.898 1 95.88 210 SER B N 1
ATOM 3733 C CA . SER B 1 210 ? 3.129 5.805 9.508 1 95.88 210 SER B CA 1
ATOM 3734 C C . SER B 1 210 ? 2.119 6.082 8.398 1 95.88 210 SER B C 1
ATOM 3736 O O . SER B 1 210 ? 2.303 5.648 7.262 1 95.88 210 SER B O 1
ATOM 3738 N N . SER B 1 211 ? 1.155 6.848 8.695 1 93.94 211 SER B N 1
ATOM 3739 C CA . SER B 1 211 ? 0.158 7.188 7.688 1 93.94 211 SER B CA 1
ATOM 3740 C C . SER B 1 211 ? 0.778 7.988 6.543 1 93.94 211 SER B C 1
ATOM 3742 O O . SER B 1 211 ? 0.302 7.926 5.41 1 93.94 211 SER B O 1
ATOM 3744 N N . ALA B 1 212 ? 1.87 8.672 6.852 1 95.75 212 ALA B N 1
ATOM 3745 C CA . ALA B 1 212 ? 2.564 9.469 5.844 1 95.75 212 ALA B CA 1
ATOM 3746 C C . ALA B 1 212 ? 3.154 8.578 4.754 1 95.75 212 ALA B C 1
ATOM 3748 O O . ALA B 1 212 ? 2.898 8.789 3.564 1 95.75 212 ALA B O 1
ATOM 3749 N N . GLU B 1 213 ? 3.846 7.527 5.176 1 96.19 213 GLU B N 1
ATOM 3750 C CA . GLU B 1 213 ? 4.457 6.59 4.238 1 96.19 213 GLU B CA 1
ATOM 3751 C C . GLU B 1 213 ? 3.396 5.875 3.406 1 96.19 213 GLU B C 1
ATOM 3753 O O . GLU B 1 213 ? 3.539 5.746 2.188 1 96.19 213 GLU B O 1
ATOM 3758 N N . GLU B 1 214 ? 2.369 5.496 4.062 1 97.88 214 GLU B N 1
ATOM 3759 C CA . GLU B 1 214 ? 1.329 4.699 3.42 1 97.88 214 GLU B CA 1
ATOM 3760 C C . GLU B 1 214 ? 0.507 5.543 2.451 1 97.88 214 GLU B C 1
ATOM 3762 O O . GLU B 1 214 ? 0.035 5.043 1.429 1 97.88 214 GLU B O 1
ATOM 3767 N N . THR B 1 215 ? 0.354 6.801 2.742 1 98.44 215 THR B N 1
ATOM 3768 C CA . THR B 1 215 ? -0.381 7.699 1.858 1 98.44 215 THR B CA 1
ATOM 3769 C C . THR B 1 215 ? 0.35 7.867 0.529 1 98.44 215 THR B C 1
ATOM 3771 O O . THR B 1 215 ? -0.276 7.879 -0.533 1 98.44 215 THR B O 1
ATOM 3774 N N . ALA B 1 216 ? 1.662 7.988 0.591 1 98.38 216 ALA B N 1
ATOM 3775 C CA . ALA B 1 216 ? 2.459 8.148 -0.622 1 98.38 216 ALA B CA 1
ATOM 3776 C C . ALA B 1 216 ? 2.326 6.934 -1.532 1 98.38 216 ALA B C 1
ATOM 3778 O O . ALA B 1 216 ? 2.197 7.07 -2.752 1 98.38 216 ALA B O 1
ATOM 3779 N N . ILE B 1 217 ? 2.336 5.762 -0.936 1 97.75 217 ILE B N 1
ATOM 3780 C CA . ILE B 1 217 ? 2.234 4.551 -1.74 1 97.75 217 ILE B CA 1
ATOM 3781 C C . ILE B 1 217 ? 0.837 4.449 -2.348 1 97.75 217 ILE B C 1
ATOM 3783 O O . ILE B 1 217 ? 0.679 4.008 -3.488 1 97.75 217 ILE B O 1
ATOM 3787 N N . GLU B 1 218 ? -0.196 4.824 -1.628 1 98.06 218 GLU B N 1
ATOM 3788 C CA . GLU B 1 218 ? -1.552 4.828 -2.17 1 98.06 218 GLU B CA 1
ATOM 3789 C C . GLU B 1 218 ? -1.687 5.836 -3.309 1 98.06 218 GLU B C 1
ATOM 3791 O O . GLU B 1 218 ? -2.322 5.547 -4.324 1 98.06 218 GLU B O 1
ATOM 3796 N N . LEU B 1 219 ? -1.094 6.98 -3.096 1 98.62 219 LEU B N 1
ATOM 3797 C CA . LEU B 1 219 ? -1.088 7.973 -4.164 1 98.62 219 LEU B CA 1
ATOM 3798 C C . LEU B 1 219 ? -0.444 7.406 -5.426 1 98.62 219 LEU B C 1
ATOM 3800 O O . LEU B 1 219 ? -0.992 7.543 -6.523 1 98.62 219 LEU B O 1
ATOM 3804 N N . SER B 1 220 ? 0.674 6.75 -5.25 1 98.44 220 SER B N 1
ATOM 3805 C CA . SER B 1 220 ? 1.379 6.121 -6.359 1 98.44 220 SER B CA 1
ATOM 3806 C C . SER B 1 220 ? 0.482 5.129 -7.094 1 98.44 220 SER B C 1
ATOM 3808 O O . SER B 1 220 ? 0.436 5.117 -8.32 1 98.44 220 SER B O 1
ATOM 3810 N N . THR B 1 221 ? -0.23 4.312 -6.355 1 98.12 221 THR B N 1
ATOM 3811 C CA . THR B 1 221 ? -1.137 3.311 -6.902 1 98.12 221 THR B CA 1
ATOM 3812 C C . THR B 1 221 ? -2.219 3.969 -7.754 1 98.12 221 THR B C 1
ATOM 3814 O O . THR B 1 221 ? -2.441 3.572 -8.898 1 98.12 221 THR B O 1
ATOM 3817 N N . ILE B 1 222 ? -2.811 4.988 -7.211 1 97.81 222 ILE B N 1
ATOM 3818 C CA . ILE B 1 222 ? -3.932 5.645 -7.871 1 97.81 222 ILE B CA 1
ATOM 3819 C C . ILE B 1 222 ? -3.447 6.348 -9.133 1 97.81 222 ILE B C 1
ATOM 3821 O O . ILE B 1 222 ? -4.078 6.242 -10.195 1 97.81 222 ILE B O 1
ATOM 3825 N N . LEU B 1 223 ? -2.314 7.035 -9.078 1 97.75 223 LEU B N 1
ATOM 3826 C CA . LEU B 1 223 ? -1.788 7.738 -10.242 1 97.75 223 LEU B CA 1
ATOM 3827 C C . LEU B 1 223 ? -1.442 6.758 -11.359 1 97.75 223 LEU B C 1
ATOM 3829 O O . LEU B 1 223 ? -1.704 7.031 -12.539 1 97.75 223 LEU B O 1
ATOM 3833 N N . GLN B 1 224 ? -0.883 5.621 -11 1 96.12 224 GLN B N 1
ATOM 3834 C CA . GLN B 1 224 ? -0.519 4.613 -11.992 1 96.12 224 GLN B CA 1
ATOM 3835 C C . GLN B 1 224 ? -1.758 4.031 -12.664 1 96.12 224 GLN B C 1
ATOM 3837 O O . GLN B 1 224 ? -1.8 3.904 -13.891 1 96.12 224 GLN B O 1
ATOM 3842 N N . HIS B 1 225 ? -2.744 3.693 -11.891 1 94.44 225 HIS B N 1
ATOM 3843 C CA . HIS B 1 225 ? -3.949 3.072 -12.422 1 94.44 225 HIS B CA 1
ATOM 3844 C C . HIS B 1 225 ? -4.73 4.047 -13.297 1 94.44 225 HIS B C 1
ATOM 3846 O O . HIS B 1 225 ? -5.426 3.633 -14.227 1 94.44 225 HIS B O 1
ATOM 3852 N N . LYS B 1 226 ? -4.504 5.328 -13.023 1 94.38 226 LYS B N 1
ATOM 3853 C CA . LYS B 1 226 ? -5.184 6.344 -13.828 1 94.38 226 LYS B CA 1
ATOM 3854 C C . LYS B 1 226 ? -4.352 6.734 -15.039 1 94.38 226 LYS B C 1
ATOM 3856 O O . LYS B 1 226 ? -4.812 7.496 -15.898 1 94.38 226 LYS B O 1
ATOM 3861 N N . GLY B 1 227 ? -3.111 6.273 -15.117 1 93.81 227 GLY B N 1
ATOM 3862 C CA . GLY B 1 227 ? -2.24 6.559 -16.25 1 93.81 227 GLY B CA 1
ATOM 3863 C C . GLY B 1 227 ? -1.729 7.984 -16.266 1 93.81 227 GLY B C 1
ATOM 3864 O O . GLY B 1 227 ? -1.498 8.555 -17.328 1 93.81 227 GLY B O 1
ATOM 3865 N N . ILE B 1 228 ? -1.543 8.562 -15 1 96.5 228 ILE B N 1
ATOM 3866 C CA . ILE B 1 228 ? -1.19 9.977 -14.992 1 96.5 228 ILE B CA 1
ATOM 3867 C C . ILE B 1 228 ? 0.085 10.188 -14.172 1 96.5 228 ILE B C 1
ATOM 3869 O O . ILE B 1 228 ? 0.321 11.281 -13.648 1 96.5 228 ILE B O 1
ATOM 3873 N N . LEU B 1 229 ? 0.905 9.18 -14.031 1 97.38 229 LEU B N 1
ATOM 3874 C CA . LEU B 1 229 ? 2.227 9.344 -13.438 1 97.38 229 LEU B CA 1
ATOM 3875 C C . LEU B 1 229 ? 3.066 10.328 -14.242 1 97.38 229 LEU B C 1
ATOM 3877 O O . LEU B 1 229 ? 3.061 10.297 -15.477 1 97.38 229 LEU B O 1
ATOM 3881 N N . SER B 1 230 ? 3.793 11.141 -13.523 1 97.25 230 SER B N 1
ATOM 3882 C CA . SER B 1 230 ? 4.652 12.125 -14.172 1 97.25 230 SER B CA 1
ATOM 3883 C C . SER B 1 230 ? 5.941 11.477 -14.672 1 97.25 230 SER B C 1
ATOM 3885 O O . SER B 1 230 ? 6.426 10.508 -14.094 1 97.25 230 SER B O 1
ATOM 3887 N N . ASP B 1 231 ? 6.43 11.992 -15.773 1 95.62 231 ASP B N 1
ATOM 3888 C CA . ASP B 1 231 ? 7.754 11.609 -16.25 1 95.62 231 ASP B CA 1
ATOM 3889 C C . ASP B 1 231 ? 8.734 12.773 -16.156 1 95.62 231 ASP B C 1
ATOM 3891 O O . ASP B 1 231 ? 9.766 12.781 -16.828 1 95.62 231 ASP B O 1
ATOM 3895 N N . ASN B 1 232 ? 8.359 13.719 -15.305 1 94.5 232 ASN B N 1
ATOM 3896 C CA . ASN B 1 232 ? 9.172 14.914 -15.102 1 94.5 232 ASN B CA 1
ATOM 3897 C C . ASN B 1 232 ? 10.43 14.594 -14.281 1 94.5 232 ASN B C 1
ATOM 3899 O O . ASN B 1 232 ? 10.328 14.125 -13.148 1 94.5 232 ASN B O 1
ATOM 3903 N N . LEU B 1 233 ? 11.609 14.945 -14.797 1 94.12 233 LEU B N 1
ATOM 3904 C CA . LEU B 1 233 ? 12.867 14.633 -14.117 1 94.12 233 LEU B CA 1
ATOM 3905 C C . LEU B 1 233 ? 13.312 15.805 -13.242 1 94.12 233 LEU B C 1
ATOM 3907 O O . LEU B 1 233 ? 14.242 15.664 -12.445 1 94.12 233 LEU B O 1
ATOM 3911 N N . ASN B 1 234 ? 12.609 16.938 -13.383 1 94 234 ASN B N 1
ATOM 3912 C CA . ASN B 1 234 ? 12.93 18.125 -12.594 1 94 234 ASN B CA 1
ATOM 3913 C C . ASN B 1 234 ? 11.672 18.75 -11.992 1 94 234 ASN B C 1
ATOM 3915 O O . ASN B 1 234 ? 11.328 19.891 -12.305 1 94 234 ASN B O 1
ATOM 3919 N N . PRO B 1 235 ? 11.062 17.984 -11.133 1 95.25 235 PRO B N 1
ATOM 3920 C CA . PRO B 1 235 ? 9.836 18.531 -10.539 1 95.25 235 PRO B CA 1
ATOM 3921 C C . PRO B 1 235 ? 10.102 19.766 -9.68 1 95.25 235 PRO B C 1
ATOM 3923 O O . PRO B 1 235 ? 11.188 19.906 -9.102 1 95.25 235 PRO B O 1
ATOM 3926 N N . LYS B 1 236 ? 9.117 20.656 -9.648 1 95.56 236 LYS B N 1
ATOM 3927 C CA . LYS B 1 236 ? 9.164 21.859 -8.812 1 95.56 236 LYS B CA 1
ATOM 3928 C C . LYS B 1 236 ? 8.102 21.812 -7.723 1 95.56 236 LYS B C 1
ATOM 3930 O O . LYS B 1 236 ? 6.934 21.516 -7.996 1 95.56 236 LYS B O 1
ATOM 3935 N N . HIS B 1 237 ? 8.57 22.078 -6.555 1 97.19 237 HIS B N 1
ATOM 3936 C CA . HIS B 1 237 ? 7.664 22.078 -5.406 1 97.19 237 HIS B CA 1
ATOM 3937 C C . HIS B 1 237 ? 7.422 23.5 -4.902 1 97.19 237 HIS B C 1
ATOM 3939 O O . HIS B 1 237 ? 8.328 24.344 -4.938 1 97.19 237 HIS B O 1
ATOM 3945 N N . ARG B 1 238 ? 6.203 23.719 -4.516 1 98.06 238 ARG B N 1
ATOM 3946 C CA . ARG B 1 238 ? 5.859 25 -3.893 1 98.06 238 ARG B CA 1
ATOM 3947 C C . ARG B 1 238 ? 5.215 24.781 -2.527 1 98.06 238 ARG B C 1
ATOM 3949 O O . ARG B 1 238 ? 4.488 23.797 -2.324 1 98.06 238 ARG B O 1
ATOM 3956 N N . PHE B 1 239 ? 5.539 25.719 -1.637 1 98.38 239 PHE B N 1
ATOM 3957 C CA . PHE B 1 239 ? 5.039 25.641 -0.269 1 98.38 239 PHE B CA 1
ATOM 3958 C C . PHE B 1 239 ? 4.367 26.953 0.137 1 98.38 239 PHE B C 1
ATOM 3960 O O . PHE B 1 239 ? 4.934 28.031 -0.049 1 98.38 239 PHE B O 1
ATOM 3967 N N . PHE B 1 240 ? 3.145 26.812 0.642 1 98.5 240 PHE B N 1
ATOM 3968 C CA . PHE B 1 240 ? 2.344 27.953 1.069 1 98.5 240 PHE B CA 1
ATOM 3969 C C . PHE B 1 240 ? 1.935 27.812 2.531 1 98.5 240 PHE B C 1
ATOM 3971 O O . PHE B 1 240 ? 1.751 26.688 3.023 1 98.5 240 PHE B O 1
ATOM 3978 N N . THR B 1 241 ? 1.825 28.922 3.236 1 98.44 241 THR B N 1
ATOM 3979 C CA . THR B 1 241 ? 1.303 28.953 4.598 1 98.44 241 THR B CA 1
ATOM 3980 C C . THR B 1 241 ? 0.375 30.141 4.805 1 98.44 241 THR B C 1
ATOM 3982 O O . THR B 1 241 ? 0.518 31.172 4.137 1 98.44 241 THR B O 1
ATOM 3985 N N . THR B 1 242 ? -0.629 29.938 5.641 1 97.94 242 THR B N 1
ATOM 3986 C CA . THR B 1 242 ? -1.47 31.062 6.023 1 97.94 242 THR B CA 1
ATOM 3987 C C . THR B 1 242 ? -0.881 31.781 7.23 1 97.94 242 THR B C 1
ATOM 3989 O O . THR B 1 242 ? -1.341 32.875 7.594 1 97.94 242 THR B O 1
ATOM 3992 N N . GLY B 1 243 ? 0.13 31.234 7.883 1 96.94 243 GLY B N 1
ATOM 3993 C CA . GLY B 1 243 ? 0.726 31.781 9.086 1 96.94 243 GLY B CA 1
ATOM 3994 C C . GLY B 1 243 ? 2.088 32.406 8.844 1 96.94 243 GLY B C 1
ATOM 3995 O O . GLY B 1 243 ? 2.309 33.062 7.816 1 96.94 243 GLY B O 1
ATOM 3996 N N . SER B 1 244 ? 2.949 32.281 9.797 1 96.38 244 SER B N 1
ATOM 3997 C CA . SER B 1 244 ? 4.285 32.844 9.75 1 96.38 244 SER B CA 1
ATOM 3998 C C . SER B 1 244 ? 5.203 32.062 8.82 1 96.38 244 SER B C 1
ATOM 4000 O O . SER B 1 244 ? 5.496 30.906 9.07 1 96.38 244 SER B O 1
ATOM 4002 N N . VAL B 1 245 ? 5.746 32.781 7.805 1 97.19 245 VAL B N 1
ATOM 4003 C CA . VAL B 1 245 ? 6.676 32.188 6.848 1 97.19 245 VAL B CA 1
ATOM 4004 C C . VAL B 1 245 ? 7.941 31.75 7.574 1 97.19 245 VAL B C 1
ATOM 4006 O O . VAL B 1 245 ? 8.406 30.625 7.387 1 97.19 245 VAL B O 1
ATOM 4009 N N . LEU B 1 246 ? 8.422 32.594 8.445 1 95.94 246 LEU B N 1
ATOM 4010 C CA . LEU B 1 246 ? 9.664 32.312 9.148 1 95.94 246 LEU B CA 1
ATOM 4011 C C . LEU B 1 246 ? 9.539 31.078 10.023 1 95.94 246 LEU B C 1
ATOM 4013 O O . LEU B 1 246 ? 10.406 30.203 10 1 95.94 246 LEU B O 1
ATOM 4017 N N . SER B 1 247 ? 8.492 31.016 10.773 1 94.44 247 SER B N 1
ATOM 4018 C CA . SER B 1 247 ? 8.266 29.859 11.641 1 94.44 247 SER B CA 1
ATOM 4019 C C . SER B 1 247 ? 8.133 28.578 10.828 1 94.44 247 SER B C 1
ATOM 4021 O O . SER B 1 247 ? 8.688 27.547 11.195 1 94.44 247 SER B O 1
ATOM 4023 N N . PHE B 1 248 ? 7.449 28.703 9.719 1 96.12 248 PHE B N 1
ATOM 4024 C CA . PHE B 1 248 ? 7.234 27.547 8.859 1 96.12 248 PHE B CA 1
ATOM 4025 C C . PHE B 1 248 ? 8.555 27.047 8.289 1 96.12 248 PHE B C 1
ATOM 4027 O O . PHE B 1 248 ? 8.859 25.844 8.375 1 96.12 248 PHE B O 1
ATOM 4034 N N . GLU B 1 249 ? 9.289 27.906 7.781 1 96.25 249 GLU B N 1
ATOM 4035 C CA . GLU B 1 249 ? 10.562 27.547 7.152 1 96.25 249 GLU B CA 1
ATOM 4036 C C . GLU B 1 249 ? 11.523 26.938 8.164 1 96.25 249 GLU B C 1
ATOM 4038 O O . GLU B 1 249 ? 12.242 25.984 7.844 1 96.25 249 GLU B O 1
ATOM 4043 N N . HIS B 1 250 ? 11.531 27.391 9.336 1 93.5 250 HIS B N 1
ATOM 4044 C CA . HIS B 1 250 ? 12.406 26.875 10.391 1 93.5 250 HIS B CA 1
ATOM 4045 C C . HIS B 1 250 ? 12.055 25.438 10.734 1 93.5 250 HIS B C 1
ATOM 4047 O O . HIS B 1 250 ? 12.938 24.578 10.812 1 93.5 250 HIS B O 1
ATOM 4053 N N . ILE B 1 251 ? 10.852 25.219 10.859 1 91.06 251 ILE B N 1
ATOM 4054 C CA . ILE B 1 251 ? 10.398 23.875 11.211 1 91.06 251 ILE B CA 1
ATOM 4055 C C . ILE B 1 251 ? 10.633 22.922 10.039 1 91.06 251 ILE B C 1
ATOM 4057 O O . ILE B 1 251 ? 11.125 21.812 10.227 1 91.06 251 ILE B O 1
ATOM 4061 N N . ALA B 1 252 ? 10.305 23.422 8.852 1 92.56 252 ALA B N 1
ATOM 4062 C CA . ALA B 1 252 ? 10.461 22.609 7.645 1 92.56 252 ALA B CA 1
ATOM 4063 C C . ALA B 1 252 ? 11.914 22.203 7.445 1 92.56 252 ALA B C 1
ATOM 4065 O O . ALA B 1 252 ? 12.203 21.047 7.098 1 92.56 252 ALA B O 1
ATOM 4066 N N . GLU B 1 253 ? 12.75 23.109 7.641 1 92.19 253 GLU B N 1
ATOM 4067 C CA . GLU B 1 253 ? 14.18 22.828 7.488 1 92.19 253 GLU B CA 1
ATOM 4068 C C . GLU B 1 253 ? 14.625 21.719 8.445 1 92.19 253 GLU B C 1
ATOM 4070 O O . GLU B 1 253 ? 15.375 20.828 8.055 1 92.19 253 GLU B O 1
ATOM 4075 N N . ARG B 1 254 ? 14.18 21.75 9.641 1 88.19 254 ARG B N 1
ATOM 4076 C CA . ARG B 1 254 ? 14.531 20.75 10.648 1 88.19 254 ARG B CA 1
ATOM 4077 C C . ARG B 1 254 ? 13.969 19.375 10.281 1 88.19 254 ARG B C 1
ATOM 4079 O O . ARG B 1 254 ? 14.641 18.359 10.461 1 88.19 254 ARG B O 1
ATOM 4086 N N . TRP B 1 255 ? 12.812 19.422 9.742 1 86.25 255 TRP B N 1
ATOM 4087 C CA . TRP B 1 255 ? 12.125 18.156 9.5 1 86.25 255 TRP B CA 1
ATOM 4088 C C . TRP B 1 255 ? 12.562 17.531 8.18 1 86.25 255 TRP B C 1
ATOM 4090 O O . TRP B 1 255 ? 12.703 16.312 8.07 1 86.25 255 TRP B O 1
ATOM 4100 N N . LEU B 1 256 ? 12.758 18.375 7.168 1 88.25 256 LEU B N 1
ATOM 4101 C CA . LEU B 1 256 ? 13.07 17.891 5.828 1 88.25 256 LEU B CA 1
ATOM 4102 C C . LEU B 1 256 ? 14.578 17.75 5.648 1 88.25 256 LEU B C 1
ATOM 4104 O O . LEU B 1 256 ? 15.031 16.984 4.785 1 88.25 256 LEU B O 1
ATOM 4108 N N . GLY B 1 257 ? 15.344 18.5 6.363 1 87.56 257 GLY B N 1
ATOM 4109 C CA . GLY B 1 257 ? 16.797 18.453 6.277 1 87.56 257 GLY B CA 1
ATOM 4110 C C . GLY B 1 257 ? 17.359 19.391 5.223 1 87.56 257 GLY B C 1
ATOM 4111 O O . GLY B 1 257 ? 18.547 19.328 4.914 1 87.56 257 GLY B O 1
ATOM 4112 N N . TYR B 1 258 ? 16.484 20.156 4.57 1 89 258 TYR B N 1
ATOM 4113 C CA . TYR B 1 258 ? 16.906 21.156 3.604 1 89 258 TYR B CA 1
ATOM 4114 C C . TYR B 1 258 ? 16 22.375 3.629 1 89 258 TYR B C 1
ATOM 4116 O O . TYR B 1 258 ? 14.875 22.312 4.129 1 89 258 TYR B O 1
ATOM 4124 N N . GLN B 1 259 ? 16.516 23.453 3.111 1 91.38 259 GLN B N 1
ATOM 4125 C CA . GLN B 1 259 ? 15.797 24.719 3.135 1 91.38 259 GLN B CA 1
ATOM 4126 C C . GLN B 1 259 ? 14.727 24.766 2.043 1 91.38 259 GLN B C 1
ATOM 4128 O O . GLN B 1 259 ? 14.961 24.297 0.925 1 91.38 259 GLN B O 1
ATOM 4133 N N . ILE B 1 260 ? 13.609 25.266 2.475 1 93.19 260 ILE B N 1
ATOM 4134 C CA . ILE B 1 260 ? 12.57 25.5 1.482 1 93.19 260 ILE B CA 1
ATOM 4135 C C . ILE B 1 260 ? 12.133 26.969 1.529 1 93.19 260 ILE B C 1
ATOM 4137 O O . ILE B 1 260 ? 12.344 27.656 2.533 1 93.19 260 ILE B O 1
ATOM 4141 N N . SER B 1 261 ? 11.594 27.484 0.371 1 95.06 261 SER B N 1
ATOM 4142 C CA . SER B 1 261 ? 10.953 28.797 0.303 1 95.06 261 SER B CA 1
ATOM 4143 C C . SER B 1 261 ? 9.438 28.688 0.433 1 95.06 261 SER B C 1
ATOM 4145 O O . SER B 1 261 ? 8.812 27.875 -0.26 1 95.06 261 SER B O 1
ATOM 4147 N N . VAL B 1 262 ? 8.938 29.484 1.364 1 97.62 262 VAL B N 1
ATOM 4148 C CA . VAL B 1 262 ? 7.504 29.406 1.65 1 97.62 262 VAL B CA 1
ATOM 4149 C C . VAL B 1 262 ? 6.852 30.75 1.333 1 97.62 262 VAL B C 1
ATOM 4151 O O . VAL B 1 262 ? 7.453 31.812 1.548 1 97.62 262 VAL B O 1
ATOM 4154 N N . GLU B 1 263 ? 5.68 30.703 0.754 1 97.75 263 GLU B N 1
ATOM 4155 C CA . GLU B 1 263 ? 4.887 31.891 0.461 1 97.75 263 GLU B CA 1
ATOM 4156 C C . GLU B 1 263 ? 3.691 32 1.405 1 97.75 263 GLU B C 1
ATOM 4158 O O . GLU B 1 263 ? 2.98 31.031 1.635 1 97.75 263 GLU B O 1
ATOM 4163 N N . CYS B 1 264 ? 3.514 33.188 1.992 1 97.31 264 CYS B N 1
ATOM 4164 C CA . CYS B 1 264 ? 2.322 33.438 2.797 1 97.31 264 CYS B CA 1
ATOM 4165 C C . CYS B 1 264 ? 1.126 33.75 1.912 1 97.31 264 CYS B C 1
ATOM 4167 O O . CYS B 1 264 ? 1.246 34.531 0.966 1 97.31 264 CYS B O 1
ATOM 4169 N N . VAL B 1 265 ? 0.002 33.156 2.248 1 96.31 265 VAL B N 1
ATOM 4170 C CA . VAL B 1 265 ? -1.197 33.406 1.454 1 96.31 265 VAL B CA 1
ATOM 4171 C C . VAL B 1 265 ? -2.375 33.719 2.379 1 96.31 265 VAL B C 1
ATOM 4173 O O . VAL B 1 265 ? -2.406 33.25 3.523 1 96.31 265 VAL B O 1
ATOM 4176 N N . ASP B 1 266 ? -3.355 34.5 1.888 1 92.38 266 ASP B N 1
ATOM 4177 C CA . ASP B 1 266 ? -4.645 34.75 2.533 1 92.38 266 ASP B CA 1
ATOM 4178 C C . ASP B 1 266 ? -5.754 33.969 1.833 1 92.38 266 ASP B C 1
ATOM 4180 O O . ASP B 1 266 ? -5.934 34.062 0.619 1 92.38 266 ASP B O 1
ATOM 4184 N N . LEU B 1 267 ? -6.41 33.188 2.604 1 89.94 267 LEU B N 1
ATOM 4185 C CA . LEU B 1 267 ? -7.453 32.344 2.008 1 89.94 267 LEU B CA 1
ATOM 4186 C C . LEU B 1 267 ? -8.75 33.156 1.855 1 89.94 267 LEU B C 1
ATOM 4188 O O . LEU B 1 267 ? -9.094 33.938 2.721 1 89.94 267 LEU B O 1
ATOM 4192 N N . PRO B 1 268 ? -9.375 33.094 0.672 1 75.38 268 PRO B N 1
ATOM 4193 C CA . PRO B 1 268 ? -10.664 33.75 0.469 1 75.38 268 PRO B CA 1
ATOM 4194 C C . PRO B 1 268 ? -11.742 33.25 1.425 1 75.38 268 PRO B C 1
ATOM 4196 O O . PRO B 1 268 ? -11.781 32.062 1.758 1 75.38 268 PRO B O 1
ATOM 4199 N N . VAL B 1 269 ? -12.312 34 2.279 1 65.75 269 VAL B N 1
ATOM 4200 C CA . VAL B 1 269 ? -13.383 33.594 3.182 1 65.75 269 VAL B CA 1
ATOM 4201 C C . VAL B 1 269 ? -14.68 33.406 2.398 1 65.75 269 VAL B C 1
ATOM 4203 O O . VAL B 1 269 ? -15.102 34.312 1.668 1 65.75 269 VAL B O 1
ATOM 4206 N N . LYS B 1 270 ? -15.086 32.156 1.854 1 56.91 270 LYS B N 1
ATOM 4207 C CA . LYS B 1 270 ? -16.391 32 1.232 1 56.91 270 LYS B CA 1
ATOM 4208 C C . LYS B 1 270 ? -17.516 32.25 2.242 1 56.91 270 LYS B C 1
ATOM 4210 O O . LYS B 1 270 ? -17.453 31.766 3.373 1 56.91 270 LYS B O 1
ATOM 4215 N N . ASN B 1 271 ? -18.266 33.188 2.119 1 44.59 271 ASN B N 1
ATOM 4216 C CA . ASN B 1 271 ? -19.547 33.281 2.799 1 44.59 271 ASN B CA 1
ATOM 4217 C C . ASN B 1 271 ? -20.312 31.969 2.76 1 44.59 271 ASN B C 1
ATOM 4219 O O . ASN B 1 271 ? -20.578 31.438 1.684 1 44.59 271 ASN B O 1
ATOM 4223 N N . ALA B 1 272 ? -20.047 31.094 3.637 1 40.09 272 ALA B N 1
ATOM 4224 C CA . ALA B 1 272 ? -20.797 29.859 3.857 1 40.09 272 ALA B CA 1
ATOM 4225 C C . ALA B 1 272 ? -22.281 30.047 3.598 1 40.09 272 ALA B C 1
ATOM 4227 O O . ALA B 1 272 ? -22.984 30.641 4.418 1 40.09 272 ALA B O 1
ATOM 4228 N N . ARG B 1 273 ? -22.828 30.312 2.535 1 34.69 273 ARG B N 1
ATOM 4229 C CA . ARG B 1 273 ? -24.281 30.156 2.48 1 34.69 273 ARG B CA 1
ATOM 4230 C C . ARG B 1 273 ? -24.703 28.75 2.914 1 34.69 273 ARG B C 1
ATOM 4232 O O . ARG B 1 273 ? -24.5 27.781 2.178 1 34.69 273 ARG B O 1
ATOM 4239 N N . ILE B 1 274 ? -24.625 28.344 4.148 1 31.41 274 ILE B N 1
ATOM 4240 C CA . ILE B 1 274 ? -25.328 27.25 4.809 1 31.41 274 ILE B CA 1
ATOM 4241 C C . ILE B 1 274 ? -26.75 27.141 4.246 1 31.41 274 ILE B C 1
ATOM 4243 O O . ILE B 1 274 ? -27.5 28.125 4.254 1 31.41 274 ILE B O 1
ATOM 4247 N N . CYS B 1 275 ? -27 26.266 3.314 1 27.42 275 CYS B N 1
ATOM 4248 C CA . CYS B 1 275 ? -28.391 26.031 2.957 1 27.42 275 CYS B CA 1
ATOM 4249 C C . CYS B 1 275 ? -29.281 25.984 4.199 1 27.42 275 CYS B C 1
ATOM 4251 O O . CYS B 1 275 ? -29.062 25.141 5.082 1 27.42 275 CYS B O 1
ATOM 4253 N N . ASN B 1 276 ? -29.766 27.047 4.691 1 23.05 276 ASN B N 1
ATOM 4254 C CA . ASN B 1 276 ? -31.016 26.938 5.441 1 23.05 276 ASN B CA 1
ATOM 4255 C C . ASN B 1 276 ? -32.031 26.062 4.711 1 23.05 276 ASN B C 1
ATOM 4257 O O . ASN B 1 276 ? -32.219 26.188 3.496 1 23.05 276 ASN B O 1
#

Nearest PDB structures (foldseek):
  2dwu-assembly2_C  TM=9.925E-01  e=2.075E-48  Bacillus anthracis
  2vvt-assembly1_B  TM=9.686E-01  e=3.042E-34  Enterococcus faecalis
  2vvt-assembly1_A  TM=9.605E-01  e=1.434E-33  Enterococcus faecalis
  3isv-assembly2_A  TM=9.536E-01  e=2.453E-33  Listeria monocytogenes EGD-e
  2jfu-assembly1_A  TM=9.379E-01  e=9.108E-33  Enterococcus faecium

InterPro domains:
  IPR001920 Asp/Glu racemase [G3DSA:3.40.50.1860] (10-257)
  IPR001920 Asp/Glu racemase [G3DSA:3.40.50.1860] (99-211)
  IPR001920 Asp/Glu racemase [SSF53681] (10-111)
  IPR001920 Asp/Glu racemase [SSF53681] (115-263)
  IPR004391 Glutamate racemase [MF_00258] (8-259)
  IPR004391 Glutamate racemase [TIGR00067] (10-257)
  IPR015942 Asp/Glu/hydantoin racemase [PF01177] (19-215)
  IPR033134 Asp/Glu racemase, active site 2 [PS00924] (184-194)

Radius of gyration: 23.87 Å; Cα contacts (8 Å, |Δi|>4): 1129; chains: 2; bounding box: 59×69×70 Å

Solvent-accessible surface area (backbone atoms only — not comparable to full-atom values): 28735 Å² total; per-residue (Å²): 125,84,72,68,45,39,80,36,30,33,36,34,37,20,48,31,73,39,20,50,51,28,51,51,31,30,44,67,55,32,51,22,50,23,38,41,35,39,15,37,41,62,69,47,70,57,32,86,50,54,55,68,58,46,31,53,53,50,52,33,53,48,57,62,53,62,79,46,64,60,43,32,38,34,34,34,19,38,42,52,25,61,51,29,42,68,62,48,50,70,73,41,92,48,56,63,46,42,30,54,55,32,30,32,53,52,44,54,68,68,39,84,74,46,24,36,31,35,36,17,28,49,35,27,44,71,58,41,45,57,58,50,50,36,37,60,42,37,75,80,56,41,74,49,73,42,56,38,75,60,54,56,58,41,55,79,73,36,67,82,40,57,70,59,46,45,51,52,51,48,63,55,43,51,78,55,70,78,48,86,49,34,23,36,35,41,41,33,50,46,44,66,83,42,44,70,58,48,35,68,68,72,31,84,76,38,44,76,39,50,17,33,58,34,28,31,52,50,51,50,51,53,32,54,77,70,71,37,57,30,86,39,88,74,48,63,74,46,39,35,28,47,34,60,47,67,63,49,38,54,53,44,23,70,74,70,71,47,86,64,74,63,43,67,51,82,70,68,80,73,78,74,77,67,83,122,125,85,72,68,46,39,80,36,29,34,34,33,37,20,48,30,71,38,21,49,52,29,50,52,32,31,44,68,55,34,52,21,50,23,40,40,35,38,15,37,41,64,68,47,68,56,31,87,49,53,54,69,58,45,32,52,54,51,52,32,53,48,57,62,53,62,79,47,63,60,43,29,38,35,34,36,18,38,42,50,26,59,49,29,42,70,61,48,49,71,73,42,92,48,56,62,47,42,29,54,56,32,31,34,53,52,45,54,68,68,38,84,74,47,23,36,31,35,37,18,29,50,35,28,45,74,60,41,44,54,57,50,49,34,37,61,41,38,74,79,56,43,74,50,73,42,56,36,72,60,54,56,57,42,54,77,72,37,68,84,40,57,69,60,46,47,50,52,50,48,62,56,44,52,80,56,71,78,47,86,48,37,25,35,36,42,42,32,47,43,44,67,81,44,43,69,56,48,34,68,68,72,30,85,75,39,44,74,40,50,16,33,57,33,29,30,55,48,49,51,52,52,32,53,76,68,71,38,58,30,86,39,89,74,48,62,71,47,37,35,27,48,35,61,47,69,62,48,39,55,52,42,24,70,73,70,72,48,85,65,75,61,43,67,50,82,70,69,80,74,79,73,78,68,84,122

Foldseek 3Di:
DPPLALQFAEEEEEQALLLLLLVLLLCVVQVQHAYEYEHAPVPDDLQVDDLVVLQLVVVLVVVVCVVGRHQEYEYSFLLSCLRHVVVCCVPDPHYYFYLQLLLLVVQVVPWDPLEEEEEEGNSNQVSCVNVVSNCVVPVPRHYHYFYLHCLLVCLLPPLVPPVVNLVSLLVRCVVVLPPPGQEYEYSGSSCVSCVVSNCVNNHVRRHYGHSSNSRSVVVVVVCVVVVSNHPHPDHDYAAEYQDDQVSSQVSSCVVSVHGDGYYHDDGDNPPPPPPD/DPPLALQFAEEEEEQALLLLLLVLLLCVVQVQHAYEYEHAPVPDDLQVPDLVVLQLVVVLVVVVCVVGRHQEYEYSFLLSCLRHVVVCCVPDPHYYFYLQLLLLVVQVVPWDPLEEEEEEGNSNQVSCVNVVSNCVVPVPRHYHYFYLHCLLVCLLPPLVPPVVNLVSLLVRCVVVLPPPGQEYEYSGSSCVSVVVSNCVNNHVRRHYGHSSNSRSVVVVVVCVVVVSNHPHPDHYYAAEYQDDQVSSQVSSCVVSVHGDGYYHDDGDNPPPPPPD

Sequence (552 aa):
MSVCHKHSVIGVLDSGVGGLTVASEIIRQLPKESIYYIGDNKRCPYGPRSVEEVQSFVFEMVEFLKQFPLKALVVACNTAAAAALTALQEALSIPVIGVIHPGARAAIKVTKKEKIGVIGTVGTIKSNMYEKALHELDTYLEVHSHACPTLATVVENRLEDIAYVTQQVKQALLPLTKEDIDTLILGCTHYPLLESYIKKELGEDVTIISSAEETAIELSTILQHKGILSDNLNPKHRFFTTGSVLSFEHIAERWLGYQISVECVDLPVKNARICNMSVCHKHSVIGVLDSGVGGLTVASEIIRQLPKESIYYIGDNKRCPYGPRSVEEVQSFVFEMVEFLKQFPLKALVVACNTAAAAALTALQEALSIPVIGVIHPGARAAIKVTKKEKIGVIGTVGTIKSNMYEKALHELDTYLEVHSHACPTLATVVENRLEDIAYVTQQVKQALLPLTKEDIDTLILGCTHYPLLESYIKKELGEDVTIISSAEETAIELSTILQHKGILSDNLNPKHRFFTTGSVLSFEHIAERWLGYQISVECVDLPVKNARICN

Secondary structure (DSSP, 8-state):
-----TTPEEEEEESSSTTHHHHHHHHHH-TT--EEEEE-GGG---TTS-HHHHHHHHHHHHHHHTTS-EEEEEE--HHHHHHHHHHHHHH-SS-EEESHHHHHHHHHHH-SSSEEEEEE-HHHHHHTHHHHHHHHH-TT-EEEEEE-TTHHHHHHHHTT-HHHHHHHHHHHHGGGTTS--SEEEEESTTGGGGHHHHHHHH-TTSEEEEHHHHHHHHHHHHHHHHT-----SS---EEEESS-HHHHHHHHHHHHSS---EEE-PPP--------/-----TTPEEEEEESSSTTHHHHHHHHHH-TT--EEEEE-GGG---TTS-HHHHHHHHHHHHHHHTTS-EEEEEE--HHHHHHHHHHHHHH-SS-EEESHHHHHHHHHHH-SSSEEEEEE-HHHHHHTHHHHHHHHH-TT-EEEEEE-TTHHHHHHHHTT-HHHHHHHHHHHHHHHHTS--SEEEEESTTGGGGHHHHHHHH-TTSEEEEHHHHHHHHHHHHHHHHT-----SS---EEEESS-HHHHHHHHHHHHSS---EEE------------

pLDDT: mean 93.75, std 11.89, range [22.81, 98.94]